Protein AF-A0A9E6EXG8-F1 (afdb_monomer)

pLDDT: mean 82.13, std 17.95, range [34.84, 98.62]

Secondary structure (DSSP, 8-state):
-HHHHHHHHHHHHHHHHHHHTSS-------------EEEESS-PPPPTT-SEEEE-SS------EE-HHHHHT-SSPPTT-EEEE-SSS-EEEEE-SBTTB--EEE--PPPPPPPPPPPPP-----------------S--SS---PPPPPTTEEEEE-TTS-EEEEE--SSEEE-TTS-EEEPTTSS-HHHH--S--TTEEEE-SSSSSPPEEEEPPTTEEEETTEEEE-PPP--TT-EEEE-SSSEEEEPPPPTT-EEEE-TT--EEEESPPPPEEEEEEEES--SS-EEEEEEEEE-TTS---EEEEEEESSSS--TTSEEEE--SSSEEEEEEE-SPPTT-EEEEEEEEE-SS-EEE---EEEEPPP-TTSEETTEEEEEE--TTSTT-BTTB--EEEEPSS-SEEEE-SBS--S--------STT-HHHHHHHHHTSTT---BHHHHHHT--GGG----BPPPHHHHHHHHHHSTTTSTT--EEEEEE-SSSEEEEE-TT--EEEEETTS-EEE--EEE-

Mean predicted aligned error: 19.77 Å

Sequence (525 aa):
MKNQKSLELNKVLRGITCALFSFNFILLTFNSFSQGVSINTTGSEADNSAVLDVSSTTQGLLVPRMSMSERNSIQLPENSLLIYQTDNNPGFYYNAGTSDSPNWVQAIGPVGPTGYTGPTGVAGTTGSTGSTGSAGSAGNTGATGSVSSLTNSHILVGNSSNVPTDVGMSGDVTISNTGVTTIGANKVTYNKMQAVGATGKLLGSSSTTTAVQELSVGSGLGLSGTTLSLSVPSQAAGDMMYFNGTNWVIVPVGLPGQFLQLNLSKIPSWSGGAYASLTTTSASSITSTTATSGGNITSDGGATVTARGICYATSSNPTISNSIVTSGSGTGVFTSSLTGLTSGTTYYIRAYATNSVGTAYGNEVSFSTPIVIGQSYQGGIAAYILQSGNPGYNANVQHGLIMATSDQSTGTAWSNVTSTLIGTTGTAIGTGLANTNAIIGQNGHTASAALLCKNYNGGGYNDWYLPSMSELNGIRDNTYPTLANISRWTSSEYDLNKAYYQGAMGYFDPYNKSYSFYVRCVRSF

Structure (mmCIF, N/CA/C/O backbone):
data_AF-A0A9E6EXG8-F1
#
_entry.id   AF-A0A9E6EXG8-F1
#
loop_
_atom_site.group_PDB
_atom_site.id
_atom_site.type_symbol
_atom_site.label_atom_id
_atom_site.label_alt_id
_atom_site.label_comp_id
_atom_site.label_asym_id
_atom_site.label_entity_id
_atom_site.label_seq_id
_atom_site.pdbx_PDB_ins_code
_atom_site.Cartn_x
_atom_site.Cartn_y
_atom_site.Cartn_z
_atom_site.occupancy
_atom_site.B_iso_or_equiv
_atom_site.auth_seq_id
_atom_site.auth_comp_id
_atom_site.auth_asym_id
_atom_site.auth_atom_id
_atom_site.pdbx_PDB_model_num
ATOM 1 N N . MET A 1 1 ? 8.234 -72.814 -30.198 1.00 55.12 1 MET A N 1
ATOM 2 C CA . MET A 1 1 ? 7.373 -72.457 -29.041 1.00 55.12 1 MET A CA 1
ATOM 3 C C . MET A 1 1 ? 7.863 -71.278 -28.185 1.00 55.12 1 MET A C 1
ATOM 5 O O . MET A 1 1 ? 7.013 -70.620 -27.602 1.00 55.12 1 MET A O 1
ATOM 9 N N . LYS A 1 2 ? 9.166 -70.937 -28.107 1.00 50.81 2 LYS A N 1
ATOM 10 C CA . LYS A 1 2 ? 9.637 -69.768 -27.319 1.00 50.81 2 LYS A CA 1
ATOM 11 C C . LYS A 1 2 ? 9.347 -68.387 -27.947 1.00 50.81 2 LYS A C 1
ATOM 13 O O . LYS A 1 2 ? 9.088 -67.448 -27.208 1.00 50.81 2 LYS A O 1
ATOM 18 N N . ASN A 1 3 ? 9.289 -68.274 -29.278 1.00 55.25 3 ASN A N 1
ATOM 19 C CA . ASN A 1 3 ? 9.099 -66.977 -29.959 1.00 55.25 3 ASN A CA 1
ATOM 20 C C . ASN A 1 3 ? 7.641 -66.508 -30.095 1.00 55.25 3 ASN A C 1
ATOM 22 O O . ASN A 1 3 ? 7.406 -65.340 -30.372 1.00 55.25 3 ASN A O 1
ATOM 26 N N . GLN A 1 4 ? 6.654 -67.380 -29.871 1.00 53.22 4 GLN A N 1
ATOM 27 C CA . GLN A 1 4 ? 5.239 -66.986 -29.926 1.00 53.22 4 GLN A CA 1
ATOM 28 C C . GLN A 1 4 ? 4.760 -66.371 -28.599 1.00 53.22 4 GLN A C 1
ATOM 30 O O . GLN A 1 4 ? 3.933 -65.466 -28.601 1.00 53.22 4 GLN A O 1
ATOM 35 N N . LYS A 1 5 ? 5.345 -66.793 -27.466 1.00 55.09 5 LYS A N 1
ATOM 36 C CA . LYS A 1 5 ? 5.039 -66.231 -26.139 1.00 55.09 5 LYS A CA 1
ATOM 37 C C . LYS A 1 5 ? 5.577 -64.809 -25.943 1.00 55.09 5 LYS A C 1
ATOM 39 O O . LYS A 1 5 ? 4.919 -64.028 -25.267 1.00 55.09 5 LYS A O 1
ATOM 44 N N . SER A 1 6 ? 6.724 -64.445 -26.530 1.00 56.22 6 SER A N 1
ATOM 45 C CA . SER A 1 6 ? 7.250 -63.073 -26.398 1.00 56.22 6 SER A CA 1
ATOM 46 C C . SER A 1 6 ? 6.477 -62.062 -27.251 1.00 56.22 6 SER A C 1
ATOM 48 O O . SER A 1 6 ? 6.327 -60.909 -26.852 1.00 56.22 6 SER A O 1
ATOM 50 N N . LEU A 1 7 ? 5.930 -62.499 -28.391 1.00 56.16 7 LEU A N 1
ATOM 51 C CA . LEU A 1 7 ? 5.115 -61.650 -29.257 1.00 56.16 7 LEU A CA 1
ATOM 52 C C . LEU A 1 7 ? 3.759 -61.319 -28.611 1.00 56.16 7 LEU A C 1
ATOM 54 O O . LEU A 1 7 ? 3.317 -60.176 -28.676 1.00 56.16 7 LEU A O 1
ATOM 58 N N . GLU A 1 8 ? 3.136 -62.289 -27.937 1.00 61.31 8 GLU A N 1
ATOM 59 C CA . GLU A 1 8 ? 1.897 -62.079 -27.176 1.00 61.31 8 GLU A CA 1
ATOM 60 C C . GLU A 1 8 ? 2.132 -61.248 -25.904 1.00 61.31 8 GLU A C 1
ATOM 62 O O . GLU A 1 8 ? 1.350 -60.348 -25.607 1.00 61.31 8 GLU A O 1
ATOM 67 N N . LEU A 1 9 ? 3.263 -61.438 -25.210 1.00 59.59 9 LEU A N 1
ATOM 68 C CA . LEU A 1 9 ? 3.617 -60.622 -24.044 1.00 59.59 9 LEU A CA 1
ATOM 69 C C . LEU A 1 9 ? 3.821 -59.143 -24.415 1.00 59.59 9 LEU A C 1
ATOM 71 O O . LEU A 1 9 ? 3.358 -58.269 -23.692 1.00 59.59 9 LEU A O 1
ATOM 75 N N . ASN A 1 10 ? 4.434 -58.850 -25.568 1.00 58.06 10 ASN A N 1
ATOM 76 C CA . ASN A 1 10 ? 4.625 -57.476 -26.048 1.00 58.06 10 ASN A CA 1
ATOM 77 C C . ASN A 1 10 ? 3.327 -56.806 -26.527 1.00 58.06 10 ASN A C 1
ATOM 79 O O . ASN A 1 10 ? 3.201 -55.586 -26.419 1.00 58.06 10 ASN A O 1
ATOM 83 N N . LYS A 1 11 ? 2.346 -57.573 -27.023 1.00 59.56 11 LYS A N 1
ATOM 84 C CA . LYS A 1 11 ? 1.006 -57.050 -27.342 1.00 59.56 11 LYS A CA 1
ATOM 85 C C . LYS A 1 11 ? 0.221 -56.712 -26.076 1.00 59.56 11 LYS A C 1
ATOM 87 O O . LYS A 1 11 ? -0.392 -55.650 -26.018 1.00 59.56 11 LYS A O 1
ATOM 92 N N . VAL A 1 12 ? 0.304 -57.559 -25.048 1.00 61.34 12 VAL A N 1
ATOM 93 C CA . VAL A 1 12 ? -0.300 -57.299 -23.731 1.00 61.34 12 VAL A CA 1
ATOM 94 C C . VAL A 1 12 ? 0.384 -56.109 -23.045 1.00 61.34 12 VAL A C 1
ATOM 96 O O . VAL A 1 12 ? -0.304 -55.229 -22.535 1.00 61.34 12 VAL A O 1
ATOM 99 N N . LEU A 1 13 ? 1.717 -55.997 -23.122 1.00 53.69 13 LEU A N 1
ATOM 100 C CA . LEU A 1 13 ? 2.454 -54.855 -22.564 1.00 53.69 13 LEU A CA 1
ATOM 101 C C . LEU A 1 13 ? 2.123 -53.536 -23.276 1.00 53.69 13 LEU A C 1
ATOM 103 O O . LEU A 1 13 ? 1.978 -52.520 -22.599 1.00 53.69 13 LEU A O 1
ATOM 107 N N . ARG A 1 14 ? 1.953 -53.546 -24.610 1.00 56.22 14 ARG A N 1
ATOM 108 C CA . ARG A 1 14 ? 1.501 -52.377 -25.394 1.00 56.22 14 ARG A CA 1
ATOM 109 C C . ARG A 1 14 ? 0.044 -52.003 -25.109 1.00 56.22 14 ARG A C 1
ATOM 111 O O . ARG A 1 14 ? -0.265 -50.819 -25.048 1.00 56.22 14 ARG A O 1
ATOM 118 N N . GLY A 1 15 ? -0.833 -52.980 -24.878 1.00 53.94 15 GLY A N 1
ATOM 119 C CA . GLY A 1 15 ? -2.215 -52.734 -24.453 1.00 53.94 15 GLY A CA 1
ATOM 120 C C . GLY A 1 15 ? -2.302 -52.102 -23.061 1.00 53.94 15 GLY A C 1
ATOM 121 O O . GLY A 1 15 ? -3.082 -51.178 -22.851 1.00 53.94 15 GLY A O 1
ATOM 122 N N . ILE A 1 16 ? -1.439 -52.527 -22.134 1.00 53.62 16 ILE A N 1
ATOM 123 C CA . ILE A 1 16 ? -1.379 -51.999 -20.764 1.00 53.62 16 ILE A CA 1
ATOM 124 C C . ILE A 1 16 ? -0.725 -50.607 -20.725 1.00 53.62 16 ILE A C 1
ATOM 126 O O . ILE A 1 16 ? -1.223 -49.734 -20.022 1.00 53.62 16 ILE A O 1
ATOM 130 N N . THR A 1 17 ? 0.307 -50.336 -21.536 1.00 47.34 17 THR A N 1
ATOM 131 C CA . THR A 1 17 ? 0.885 -48.975 -21.642 1.00 47.34 17 THR A CA 1
ATOM 132 C C . THR A 1 17 ? -0.048 -47.982 -22.338 1.00 47.34 17 THR A C 1
ATOM 134 O O . THR A 1 17 ? -0.054 -46.813 -21.967 1.00 47.34 17 THR A O 1
ATOM 137 N N . CYS A 1 18 ? -0.893 -48.428 -23.274 1.00 42.44 18 CYS A N 1
ATOM 138 C CA . CYS A 1 18 ? -1.897 -47.565 -23.901 1.00 42.44 18 CYS A CA 1
ATOM 139 C C . CYS A 1 18 ? -3.127 -47.339 -22.995 1.00 42.44 18 CYS A C 1
ATOM 141 O O . CYS A 1 18 ? -3.692 -46.249 -22.994 1.00 42.44 18 CYS A O 1
ATOM 143 N N . ALA A 1 19 ? -3.508 -48.316 -22.163 1.00 44.66 19 ALA A N 1
ATOM 144 C CA . ALA A 1 19 ? -4.601 -48.177 -21.194 1.00 44.66 19 ALA A CA 1
ATOM 145 C C . ALA A 1 19 ? -4.214 -47.354 -19.945 1.00 44.66 19 ALA A C 1
ATOM 147 O O . ALA A 1 19 ? -5.053 -46.634 -19.410 1.00 44.66 19 ALA A O 1
ATOM 148 N N . LEU A 1 20 ? -2.943 -47.378 -19.520 1.00 41.91 20 LEU A N 1
ATOM 149 C CA . LEU A 1 20 ? -2.439 -46.566 -18.397 1.00 41.91 20 LEU A CA 1
ATOM 150 C C . LEU A 1 20 ? -2.179 -45.094 -18.758 1.00 41.91 20 LEU A C 1
ATOM 152 O O . LEU A 1 20 ? -2.158 -44.255 -17.863 1.00 41.91 20 LEU A O 1
ATOM 156 N N . PHE A 1 21 ? -2.049 -44.756 -20.046 1.00 42.19 21 PHE A N 1
ATOM 157 C CA . PHE A 1 21 ? -1.948 -43.363 -20.514 1.00 42.19 21 PHE A CA 1
ATOM 158 C C . PHE A 1 21 ? -3.313 -42.726 -20.844 1.00 42.19 21 PHE A C 1
ATOM 160 O O . PHE A 1 21 ? -3.389 -41.531 -21.110 1.00 42.19 21 PHE A O 1
ATOM 167 N N . SER A 1 22 ? -4.399 -43.509 -20.792 1.00 44.62 22 SER A N 1
ATOM 168 C CA . SER A 1 22 ? -5.758 -43.081 -21.170 1.00 44.62 22 SER A CA 1
ATOM 169 C C . SER A 1 22 ? -6.696 -42.839 -19.977 1.00 44.62 22 SER A C 1
ATOM 171 O O . SER A 1 22 ? -7.876 -42.570 -20.176 1.00 44.62 22 SER A O 1
ATOM 173 N N . PHE A 1 23 ? -6.204 -42.940 -18.736 1.00 43.69 23 PHE A N 1
ATOM 174 C CA . PHE A 1 23 ? -7.030 -42.842 -17.521 1.00 43.69 23 PHE A CA 1
ATOM 175 C C . PHE A 1 23 ? -6.403 -41.944 -16.441 1.00 43.69 23 PHE A C 1
ATOM 177 O O . PHE A 1 23 ? -6.403 -42.265 -15.257 1.00 43.69 23 PHE A O 1
ATOM 184 N N . ASN A 1 24 ? -5.819 -40.819 -16.859 1.00 40.53 24 ASN A N 1
ATOM 185 C CA . ASN A 1 24 ? -5.439 -39.706 -15.978 1.00 40.53 24 ASN A CA 1
ATOM 186 C C . ASN A 1 24 ? -5.581 -38.356 -16.702 1.00 40.53 24 ASN A C 1
ATOM 188 O O . ASN A 1 24 ? -4.755 -37.460 -16.578 1.00 40.53 24 ASN A O 1
ATOM 192 N N . PHE A 1 25 ? -6.666 -38.195 -17.463 1.00 42.41 25 PHE A N 1
ATOM 193 C CA . PHE A 1 25 ? -7.220 -36.865 -17.685 1.00 42.41 25 PHE A CA 1
ATOM 194 C C . PHE A 1 25 ? -8.226 -36.640 -16.557 1.00 42.41 25 PHE A C 1
ATOM 196 O O . PHE A 1 25 ? -9.427 -36.853 -16.713 1.00 42.41 25 PHE A O 1
ATOM 203 N N . ILE A 1 26 ? -7.713 -36.293 -15.370 1.00 43.19 26 ILE A N 1
ATOM 204 C CA . ILE A 1 26 ? -8.531 -35.578 -14.395 1.00 43.19 26 ILE A CA 1
ATOM 205 C C . ILE A 1 26 ? -8.910 -34.291 -15.114 1.00 43.19 26 ILE A C 1
ATOM 207 O O . ILE A 1 26 ? -8.110 -33.367 -15.256 1.00 43.19 26 ILE A O 1
ATOM 211 N N . LEU A 1 27 ? -10.134 -34.285 -15.634 1.00 41.50 27 LEU A N 1
ATOM 212 C CA . LEU A 1 27 ? -10.870 -33.081 -15.941 1.00 41.50 27 LEU A CA 1
ATOM 213 C C . LEU A 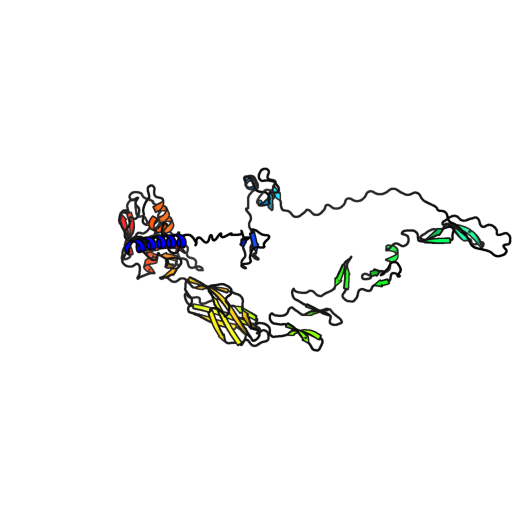1 27 ? -11.008 -32.357 -14.594 1.00 41.50 27 LEU A C 1
ATOM 215 O O . LEU A 1 27 ? -11.989 -32.524 -13.874 1.00 41.50 27 LEU A O 1
ATOM 219 N N . LEU A 1 28 ? -9.985 -31.590 -14.211 1.00 39.16 28 LEU A N 1
ATOM 220 C CA . LEU A 1 28 ? -10.157 -30.461 -13.314 1.00 39.16 28 LEU A CA 1
ATOM 221 C C . LEU A 1 28 ? -11.015 -29.481 -14.106 1.00 39.16 28 LEU A C 1
ATOM 223 O O . LEU A 1 28 ? -10.531 -28.540 -14.730 1.00 39.16 28 LEU A O 1
ATOM 227 N N . THR A 1 29 ? -12.319 -29.744 -14.121 1.00 39.78 29 THR A N 1
ATOM 228 C CA . THR A 1 29 ? -13.289 -28.677 -14.247 1.00 39.78 29 THR A CA 1
ATOM 229 C C . THR A 1 29 ? -13.027 -27.792 -13.042 1.00 39.78 29 THR A C 1
ATOM 231 O O . THR A 1 29 ? -13.539 -28.040 -11.949 1.00 39.78 29 THR A O 1
ATOM 234 N N . PHE A 1 30 ? -12.189 -26.774 -13.222 1.00 37.28 30 PHE A N 1
ATOM 235 C CA . PHE A 1 30 ? -12.363 -25.551 -12.470 1.00 37.28 30 PHE A CA 1
ATOM 236 C C . PHE A 1 30 ? -13.757 -25.060 -12.855 1.00 37.28 30 PHE A C 1
ATOM 238 O O . PHE A 1 30 ? -13.937 -24.313 -13.811 1.00 37.28 30 PHE A O 1
ATOM 245 N N . ASN A 1 31 ? -14.772 -25.548 -12.141 1.00 39.75 31 ASN A N 1
ATOM 246 C CA . ASN A 1 31 ? -15.970 -24.764 -11.947 1.00 39.75 31 ASN A CA 1
ATOM 247 C C . ASN A 1 31 ? -15.497 -23.581 -11.111 1.00 39.75 31 ASN A C 1
ATOM 249 O O . ASN A 1 31 ? -15.531 -23.610 -9.883 1.00 39.75 31 ASN A O 1
ATOM 253 N N . SER A 1 32 ? -14.949 -22.575 -11.787 1.00 38.78 32 SER A N 1
ATOM 254 C CA . SER A 1 32 ? -14.842 -21.243 -11.233 1.00 38.78 32 SER A CA 1
ATOM 255 C C . SER A 1 32 ? -16.283 -20.789 -11.059 1.00 38.78 32 SER A C 1
ATOM 257 O O . SER A 1 32 ? -16.889 -20.245 -11.979 1.00 38.78 32 SER A O 1
ATOM 259 N N . PHE A 1 33 ? -16.881 -21.088 -9.906 1.00 48.31 33 PHE A N 1
ATOM 260 C CA . PHE A 1 33 ? -18.028 -20.313 -9.473 1.00 48.31 33 PHE A CA 1
ATOM 261 C C . PHE A 1 33 ? -17.538 -18.868 -9.451 1.00 48.31 33 PHE A C 1
ATOM 263 O O . PHE A 1 33 ? -16.512 -18.578 -8.831 1.00 48.31 33 PHE A O 1
ATOM 270 N N . SER A 1 34 ? -18.207 -18.007 -10.215 1.00 47.69 34 SER A N 1
ATOM 271 C CA . SER A 1 34 ? -18.039 -16.561 -10.142 1.00 47.69 34 SER A CA 1
ATOM 272 C C . SER A 1 34 ? -18.250 -16.147 -8.686 1.00 47.69 34 SER A C 1
ATOM 274 O O . SER A 1 34 ? -19.383 -15.993 -8.245 1.00 47.69 34 SER A O 1
ATOM 276 N N . GLN A 1 35 ? -17.163 -16.051 -7.927 1.00 58.81 35 GLN A N 1
ATOM 277 C CA . GLN A 1 35 ? -17.143 -15.482 -6.589 1.00 58.81 35 GLN A CA 1
ATOM 278 C C . GLN A 1 35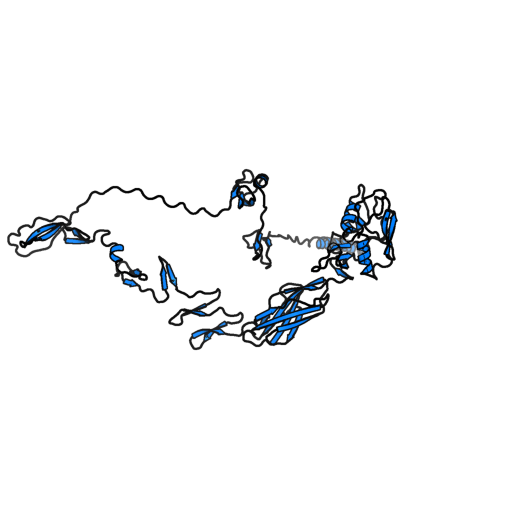 ? -17.176 -13.964 -6.769 1.00 58.81 35 GLN A C 1
ATOM 280 O O . GLN A 1 35 ? -16.538 -13.447 -7.690 1.00 58.81 35 GLN A O 1
ATOM 285 N N . GLY A 1 36 ? -17.967 -13.265 -5.954 1.00 72.31 36 GLY A N 1
ATOM 286 C CA . GLY A 1 36 ? -18.014 -11.807 -5.981 1.00 72.31 36 GLY A CA 1
ATOM 287 C C . GLY A 1 36 ? -16.606 -11.218 -5.883 1.00 72.31 36 GLY A C 1
ATOM 288 O O . GLY A 1 36 ? -15.733 -11.750 -5.196 1.00 72.31 36 GLY A O 1
ATOM 289 N N . VAL A 1 37 ? -16.361 -10.138 -6.617 1.00 80.69 37 VAL A N 1
ATOM 290 C CA . VAL A 1 37 ? -15.088 -9.422 -6.582 1.00 80.69 37 VAL A CA 1
ATOM 291 C C . VAL A 1 37 ? -15.118 -8.484 -5.386 1.00 80.69 37 VAL A C 1
ATOM 293 O O . VAL A 1 37 ? -15.910 -7.546 -5.373 1.00 80.69 37 VAL A O 1
ATOM 296 N N . SER A 1 38 ? -14.252 -8.700 -4.398 1.00 86.88 38 SER A N 1
ATOM 297 C CA . SER A 1 38 ? -14.055 -7.729 -3.324 1.00 86.88 38 SER A CA 1
ATOM 298 C C . SER A 1 38 ? -12.850 -6.826 -3.601 1.00 86.88 38 SER A C 1
ATOM 300 O O . SER A 1 38 ? -11.778 -7.279 -4.001 1.00 86.88 38 SER A O 1
ATOM 302 N N . ILE A 1 39 ? -13.025 -5.520 -3.397 1.00 88.19 39 ILE A N 1
ATOM 303 C CA . ILE A 1 39 ? -11.966 -4.508 -3.452 1.00 88.19 39 ILE A CA 1
ATOM 304 C C . ILE A 1 39 ? -11.901 -3.849 -2.078 1.00 88.19 39 ILE A C 1
ATOM 306 O O . ILE A 1 39 ? -12.664 -2.936 -1.760 1.00 88.19 39 ILE A O 1
ATOM 310 N N . ASN A 1 40 ? -10.997 -4.342 -1.238 1.00 84.56 40 ASN A N 1
ATOM 311 C CA . ASN A 1 40 ? -10.776 -3.830 0.107 1.00 84.56 40 ASN A CA 1
ATOM 312 C C . ASN A 1 40 ? -9.313 -4.035 0.524 1.00 84.56 40 ASN A C 1
ATOM 314 O O . ASN A 1 40 ? -8.560 -4.772 -0.110 1.00 84.56 40 ASN A O 1
ATOM 318 N N . THR A 1 41 ? -8.901 -3.363 1.596 1.00 77.56 41 THR A N 1
ATOM 319 C CA . THR A 1 41 ? -7.550 -3.498 2.167 1.00 77.56 41 THR A CA 1
ATOM 320 C C . THR A 1 41 ? -7.459 -4.584 3.242 1.00 77.56 41 THR A C 1
ATOM 322 O O . THR A 1 41 ? -6.378 -4.823 3.775 1.00 77.56 41 THR A O 1
ATOM 325 N N . THR A 1 42 ? -8.577 -5.236 3.576 1.00 77.44 42 THR A N 1
ATOM 326 C CA . THR A 1 42 ? -8.697 -6.206 4.676 1.00 77.44 42 THR A CA 1
ATOM 327 C C . THR A 1 42 ? -8.611 -7.663 4.218 1.00 77.44 42 THR A C 1
ATOM 329 O O . THR A 1 42 ? -8.493 -8.549 5.060 1.00 77.44 42 THR A O 1
ATOM 332 N N . GLY A 1 43 ? -8.669 -7.923 2.908 1.00 78.44 43 GLY A N 1
ATOM 333 C CA . GLY A 1 43 ? -8.710 -9.268 2.329 1.00 78.44 43 GLY A CA 1
ATOM 334 C C . GLY A 1 43 ? -10.033 -10.003 2.560 1.00 78.44 43 GLY A C 1
ATOM 335 O O . GLY A 1 43 ? -10.081 -11.222 2.432 1.00 78.44 43 GLY A O 1
ATOM 336 N N . SER A 1 44 ? -11.094 -9.287 2.939 1.00 80.94 44 SER A N 1
ATOM 337 C CA . SER A 1 44 ? -12.408 -9.880 3.199 1.00 80.94 44 SER A CA 1
ATOM 338 C C . SER A 1 44 ? -13.048 -10.345 1.890 1.00 80.94 44 SER A C 1
ATOM 340 O O . SER A 1 44 ? -12.971 -9.632 0.884 1.00 80.94 44 SER A O 1
ATOM 342 N N . GLU A 1 45 ? -13.672 -11.524 1.901 1.00 83.94 45 GLU A N 1
ATOM 343 C CA . GLU A 1 45 ? -14.464 -12.019 0.769 1.00 83.94 45 GLU A CA 1
ATOM 344 C C . GLU A 1 45 ? -15.648 -11.082 0.495 1.00 83.94 45 GLU A C 1
ATOM 346 O O . GLU A 1 45 ? -16.128 -10.402 1.406 1.00 83.94 45 GLU A O 1
ATOM 351 N N . ALA A 1 46 ? -16.085 -11.020 -0.764 1.00 85.19 46 ALA A N 1
ATOM 352 C CA . ALA A 1 46 ? -17.276 -10.260 -1.128 1.00 85.19 46 ALA A CA 1
ATOM 353 C C . ALA A 1 46 ? -18.506 -10.878 -0.457 1.00 85.19 46 ALA A C 1
ATOM 355 O O . ALA A 1 46 ? -18.617 -12.105 -0.380 1.00 85.19 46 ALA A O 1
ATOM 356 N N . ASP A 1 47 ? -19.438 -10.042 -0.001 1.00 86.00 47 ASP A N 1
ATOM 357 C CA . ASP A 1 47 ? -20.721 -10.538 0.488 1.00 86.00 47 ASP A CA 1
ATOM 358 C C . ASP A 1 47 ? -21.415 -11.411 -0.576 1.00 86.00 47 ASP A C 1
ATOM 360 O O . ASP A 1 47 ? -21.395 -11.104 -1.769 1.00 86.00 47 ASP A O 1
ATOM 364 N N . ASN A 1 48 ? -22.073 -12.492 -0.149 1.00 83.62 48 ASN A N 1
ATOM 365 C CA . ASN A 1 48 ? -22.745 -13.434 -1.053 1.00 83.62 48 ASN A CA 1
ATOM 366 C C . ASN A 1 48 ? -23.843 -12.786 -1.918 1.00 83.62 48 ASN A C 1
ATOM 368 O O . ASN A 1 48 ? -24.260 -13.367 -2.921 1.00 83.62 48 ASN A O 1
ATOM 372 N N . SER A 1 49 ? -24.341 -11.610 -1.528 1.00 81.62 49 SER A N 1
ATOM 373 C CA . SER A 1 49 ? -25.313 -10.825 -2.292 1.00 81.62 49 SER A CA 1
ATOM 374 C C . SER A 1 49 ? -24.684 -9.867 -3.314 1.00 81.62 49 SER A C 1
ATOM 376 O O . SER A 1 49 ? -25.416 -9.274 -4.109 1.00 81.62 49 SER A O 1
ATOM 378 N N . ALA A 1 50 ? -23.354 -9.724 -3.340 1.00 78.56 50 ALA A N 1
ATOM 379 C CA . ALA A 1 50 ? -22.644 -8.752 -4.162 1.00 78.56 50 ALA A CA 1
ATOM 380 C C . ALA A 1 50 ? -21.718 -9.416 -5.194 1.00 78.56 50 ALA A C 1
ATOM 382 O O . ALA A 1 50 ? -20.816 -10.183 -4.872 1.00 78.56 50 ALA A O 1
ATOM 383 N N . VAL A 1 51 ? -21.889 -9.051 -6.469 1.00 84.25 51 VAL A N 1
ATOM 384 C CA . VAL A 1 51 ? -20.923 -9.403 -7.529 1.00 84.25 51 VAL A CA 1
ATOM 385 C C . VAL A 1 51 ? -19.679 -8.506 -7.461 1.00 84.25 51 VAL A C 1
ATOM 387 O O . VAL A 1 51 ? -18.596 -8.931 -7.855 1.00 84.25 51 VAL A O 1
ATOM 390 N N . LEU A 1 52 ? -19.820 -7.285 -6.936 1.00 85.62 52 LEU A N 1
ATOM 391 C CA . LEU A 1 52 ? -18.733 -6.351 -6.652 1.00 85.62 52 LEU A CA 1
ATOM 392 C C . LEU A 1 52 ? -18.964 -5.728 -5.270 1.00 85.62 52 LEU A C 1
ATOM 394 O O . LEU A 1 52 ? -19.959 -5.032 -5.076 1.00 85.62 52 LEU A O 1
ATOM 398 N N . ASP A 1 53 ? -18.044 -5.961 -4.340 1.00 88.69 53 ASP A N 1
ATOM 399 C CA . ASP A 1 53 ? -18.062 -5.428 -2.976 1.00 88.69 53 ASP A CA 1
ATOM 400 C C . ASP A 1 53 ? -16.844 -4.518 -2.772 1.00 88.69 53 ASP A C 1
ATOM 402 O O . ASP A 1 53 ? -15.702 -4.944 -2.941 1.00 88.69 53 ASP A O 1
ATOM 406 N N . VAL A 1 54 ? -17.062 -3.241 -2.456 1.00 89.81 54 VAL A N 1
ATOM 407 C CA . VAL A 1 54 ? -15.984 -2.256 -2.290 1.00 89.81 54 VAL A CA 1
ATOM 408 C C . VAL A 1 54 ? -16.043 -1.685 -0.880 1.00 89.81 54 VAL A C 1
ATOM 410 O O . VAL A 1 54 ? -16.997 -0.992 -0.531 1.00 89.81 54 VAL A O 1
ATOM 413 N N . SER A 1 55 ? -14.991 -1.916 -0.090 1.00 86.06 55 SER A N 1
ATOM 414 C CA . SER A 1 55 ? -14.880 -1.404 1.278 1.00 86.06 55 SER A CA 1
ATOM 415 C C . SER A 1 55 ? -13.623 -0.558 1.436 1.00 86.06 55 SER A C 1
ATOM 417 O O . SER A 1 55 ? -12.497 -1.021 1.244 1.00 86.06 55 SER A O 1
ATOM 419 N N . SER A 1 56 ? -13.818 0.713 1.781 1.00 84.06 56 SER A N 1
ATOM 420 C CA . SER A 1 56 ? -12.745 1.655 2.079 1.00 84.06 56 SER A CA 1
ATOM 421 C C . SER A 1 56 ? -13.225 2.694 3.086 1.00 84.06 56 SER A C 1
ATOM 423 O O . SER A 1 56 ? -14.360 3.160 3.029 1.00 84.06 56 SER A O 1
ATOM 425 N N . THR A 1 57 ? -12.349 3.068 4.017 1.00 83.31 57 THR A N 1
ATOM 426 C CA . THR A 1 57 ? -12.597 4.132 5.003 1.00 83.31 57 THR A CA 1
ATOM 427 C C . THR A 1 57 ? -12.019 5.479 4.571 1.00 83.31 57 THR A C 1
ATOM 429 O O . THR A 1 57 ? -12.256 6.490 5.228 1.00 83.31 57 THR A O 1
ATOM 432 N N . THR A 1 58 ? -11.251 5.504 3.478 1.00 82.19 58 THR A N 1
ATOM 433 C CA . THR A 1 58 ? -10.488 6.677 3.021 1.00 82.19 58 THR A CA 1
ATOM 434 C C . THR A 1 58 ? -10.721 7.027 1.551 1.00 82.19 58 THR A C 1
ATOM 436 O O . THR A 1 58 ? -10.344 8.116 1.122 1.00 82.19 58 THR A O 1
ATOM 439 N N . GLN A 1 59 ? -11.334 6.135 0.767 1.00 83.31 59 GLN A N 1
ATOM 440 C CA . GLN A 1 59 ? -11.582 6.296 -0.668 1.00 83.31 59 GLN A CA 1
ATOM 441 C C . GLN A 1 59 ? -13.024 5.888 -1.016 1.00 83.31 59 GLN A C 1
ATOM 443 O O . GLN A 1 59 ? -13.667 5.162 -0.266 1.00 83.31 59 GLN A O 1
ATOM 448 N N . GLY A 1 60 ? -13.539 6.364 -2.153 1.00 82.31 60 GLY A N 1
ATOM 449 C CA . GLY A 1 60 ? -14.876 6.028 -2.660 1.00 82.31 60 GLY A CA 1
ATOM 450 C C . GLY A 1 60 ? -14.836 5.474 -4.086 1.00 82.31 60 GLY A C 1
ATOM 451 O O . GLY A 1 60 ? -13.770 5.377 -4.693 1.00 82.31 60 GLY A O 1
ATOM 452 N N . LEU A 1 61 ? -16.004 5.138 -4.636 1.00 88.06 61 LEU A N 1
ATOM 453 C CA . LEU A 1 61 ? -16.143 4.639 -6.006 1.00 88.06 61 LEU A CA 1
ATOM 454 C C . LEU A 1 61 ? -16.471 5.782 -6.979 1.00 88.06 61 LEU A C 1
ATOM 456 O O . LEU A 1 61 ? -17.492 6.455 -6.833 1.00 88.06 61 LEU A O 1
ATOM 460 N N . LEU A 1 62 ? -15.634 5.976 -8.002 1.00 87.00 62 LEU A N 1
ATOM 461 C CA . LEU A 1 62 ? -15.967 6.826 -9.147 1.00 87.00 62 LEU A CA 1
ATOM 462 C C . LEU A 1 62 ? -16.668 5.994 -10.225 1.00 87.00 62 LEU A C 1
ATOM 464 O O . LEU A 1 62 ? -16.057 5.126 -10.841 1.00 87.00 62 LEU A O 1
ATOM 468 N N . VAL A 1 63 ? -17.939 6.299 -10.478 1.00 91.00 63 VAL A N 1
ATOM 469 C CA . VAL A 1 63 ? -18.675 5.807 -11.654 1.00 91.00 63 VAL A CA 1
ATOM 470 C C . VAL A 1 63 ? -18.340 6.660 -12.889 1.00 91.00 63 VAL A C 1
ATOM 472 O O . VAL A 1 63 ? -17.881 7.796 -12.721 1.00 91.00 63 VAL A O 1
ATOM 475 N N . PRO A 1 64 ? -18.568 6.170 -14.125 1.00 95.31 64 PRO A N 1
ATOM 476 C CA . PRO A 1 64 ? -18.355 6.956 -15.339 1.00 95.31 64 PRO A CA 1
ATOM 477 C C . PRO A 1 64 ? -19.029 8.333 -15.266 1.00 95.31 64 PRO A C 1
ATOM 479 O O . PRO A 1 64 ? -20.228 8.445 -14.993 1.00 95.31 64 PRO A O 1
ATOM 482 N N . ARG A 1 65 ? -18.234 9.385 -15.492 1.00 95.19 65 ARG A N 1
ATOM 483 C CA . ARG A 1 65 ? -18.668 10.787 -15.462 1.00 95.19 65 ARG A CA 1
ATOM 484 C C . ARG A 1 65 ? -18.762 11.307 -16.886 1.00 95.19 65 ARG A C 1
ATOM 486 O O . ARG A 1 65 ? -17.783 11.213 -17.617 1.00 95.19 65 ARG A O 1
ATOM 493 N N . MET A 1 66 ? -19.910 11.852 -17.263 1.00 96.69 66 MET A N 1
ATOM 494 C CA . MET A 1 66 ? -20.164 12.289 -18.639 1.00 96.69 66 MET A CA 1
ATOM 495 C C . MET A 1 66 ? -21.228 13.385 -18.700 1.00 96.69 66 MET A C 1
ATOM 497 O O . MET A 1 66 ? -22.022 13.536 -17.770 1.00 96.69 66 MET A O 1
ATOM 501 N N . SER A 1 67 ? -21.253 14.139 -19.793 1.00 96.56 67 SER A N 1
ATOM 502 C CA . SER A 1 67 ? -22.312 15.104 -20.100 1.00 96.56 67 SER A CA 1
ATOM 503 C C . SER A 1 67 ? -23.626 14.416 -20.491 1.00 96.56 67 SER A C 1
ATOM 505 O O . SER A 1 67 ? -23.666 13.226 -20.810 1.00 96.56 67 SER A O 1
ATOM 507 N N . MET A 1 68 ? -24.731 15.160 -20.506 1.00 94.88 68 MET A N 1
ATOM 508 C CA . MET A 1 68 ? -26.043 14.673 -20.930 1.00 94.88 68 MET A CA 1
ATOM 509 C C . MET A 1 68 ? -26.029 14.190 -22.387 1.00 94.88 68 MET A C 1
ATOM 511 O O . MET A 1 68 ? -26.689 13.203 -22.714 1.00 94.88 68 MET A O 1
ATOM 515 N N . SER A 1 69 ? -25.290 14.871 -23.268 1.00 95.12 69 SER A N 1
ATOM 516 C CA . SER A 1 69 ? -25.155 14.473 -24.673 1.00 95.12 69 SER A CA 1
ATOM 517 C C . SER A 1 69 ? -24.387 13.158 -24.811 1.00 95.12 69 SER A C 1
ATOM 519 O O . SER A 1 69 ? -24.838 12.272 -25.532 1.00 95.12 69 SER A O 1
ATOM 521 N N . GLU A 1 70 ? -23.293 12.989 -24.065 1.00 96.06 70 GLU A N 1
ATOM 522 C CA . GLU A 1 70 ? -22.529 11.737 -24.010 1.00 96.06 70 GLU A CA 1
ATOM 523 C C . GLU A 1 70 ? -23.364 10.595 -23.405 1.00 96.06 70 GLU A C 1
ATOM 525 O O . GLU A 1 70 ? -23.416 9.509 -23.979 1.00 96.06 70 GLU A O 1
ATOM 530 N N . ARG A 1 71 ? -24.122 10.849 -22.329 1.00 95.44 71 ARG A N 1
ATOM 531 C CA . ARG A 1 71 ? -25.070 9.885 -21.739 1.00 95.44 71 ARG A CA 1
ATOM 532 C C . ARG A 1 71 ? -26.123 9.422 -22.744 1.00 95.44 71 ARG A C 1
ATOM 534 O O . ARG A 1 71 ? -26.413 8.234 -22.837 1.00 95.44 71 ARG A O 1
ATOM 541 N N . ASN A 1 72 ? -26.701 10.355 -23.499 1.00 92.44 72 ASN A N 1
ATOM 542 C CA . ASN A 1 72 ? -27.688 10.049 -24.538 1.00 92.44 72 ASN A CA 1
ATOM 543 C C . ASN A 1 72 ? -27.075 9.331 -25.753 1.00 92.44 72 ASN A C 1
ATOM 545 O O . ASN A 1 72 ? -27.818 8.762 -26.547 1.00 92.44 72 ASN A O 1
ATOM 549 N N . SER A 1 73 ? -25.747 9.357 -25.908 1.00 94.31 73 SER A N 1
ATOM 550 C CA . SER A 1 73 ? -25.035 8.655 -26.982 1.00 94.31 73 SER A CA 1
ATOM 551 C C . SER A 1 73 ? -24.678 7.203 -26.648 1.00 94.31 73 SER A C 1
ATOM 553 O O . SER A 1 73 ? -24.229 6.474 -27.533 1.00 94.31 73 SER A O 1
ATOM 555 N N . ILE A 1 74 ? -24.891 6.763 -25.399 1.00 91.94 74 ILE A N 1
ATOM 556 C CA . ILE A 1 74 ? -24.705 5.362 -25.012 1.00 91.94 74 ILE A CA 1
ATOM 557 C C . ILE A 1 74 ? -25.677 4.509 -25.831 1.00 91.94 74 ILE A C 1
ATOM 559 O O . ILE A 1 74 ? -26.894 4.651 -25.714 1.00 91.94 74 ILE A O 1
ATOM 563 N N . GLN A 1 75 ? -25.139 3.623 -26.667 1.00 93.19 75 GLN A N 1
ATOM 564 C CA . GLN A 1 75 ? -25.938 2.687 -27.448 1.00 93.19 75 GLN A CA 1
ATOM 565 C C . GLN A 1 75 ? -26.412 1.543 -26.552 1.00 93.19 75 GLN A C 1
ATOM 567 O O . GLN A 1 75 ? -25.596 0.933 -25.867 1.00 93.19 75 GLN A O 1
ATOM 572 N N . LEU A 1 76 ? -27.717 1.255 -26.585 1.00 91.00 76 LEU A N 1
ATOM 573 C CA . LEU A 1 76 ? -28.349 0.151 -25.852 1.00 91.00 76 LEU A CA 1
ATOM 574 C C . LEU A 1 76 ? -27.974 0.113 -24.352 1.00 91.00 76 LEU A C 1
ATOM 576 O O . LEU A 1 76 ? -27.438 -0.889 -23.881 1.00 91.00 76 LEU A O 1
ATOM 580 N N . PRO A 1 77 ? -28.201 1.195 -23.580 1.00 92.62 77 PRO A N 1
ATOM 581 C CA . PRO A 1 77 ? -27.855 1.208 -22.163 1.00 92.62 77 PRO A CA 1
ATOM 582 C C . PRO A 1 77 ? -28.733 0.218 -21.392 1.00 92.62 77 PRO A C 1
ATOM 584 O O . PRO A 1 77 ? -29.955 0.338 -21.385 1.00 92.62 77 PRO A O 1
ATOM 587 N N . GLU A 1 78 ? -28.118 -0.722 -20.686 1.00 92.56 78 GLU A N 1
ATOM 588 C CA . GLU A 1 78 ? -28.852 -1.715 -19.899 1.00 92.56 78 GLU A CA 1
ATOM 589 C C . GLU A 1 78 ? -29.712 -1.091 -18.791 1.00 92.56 78 GLU A C 1
ATOM 591 O O . GLU A 1 78 ? -29.448 0.017 -18.302 1.00 92.56 78 GLU A O 1
ATOM 596 N N . ASN A 1 79 ? -30.755 -1.818 -18.380 1.00 91.31 79 ASN A N 1
ATOM 597 C CA . ASN A 1 79 ? -31.538 -1.442 -17.208 1.00 91.31 79 ASN A CA 1
ATOM 598 C C . ASN A 1 79 ? -30.620 -1.359 -15.975 1.00 91.31 79 ASN A C 1
ATOM 600 O O . ASN A 1 79 ? -29.735 -2.188 -15.780 1.00 91.31 79 ASN A O 1
ATOM 604 N N . SER A 1 80 ? -30.842 -0.352 -15.134 1.00 90.19 80 SER A N 1
ATOM 605 C CA . SER A 1 80 ? -30.061 -0.060 -13.928 1.00 90.19 80 SER A CA 1
ATOM 606 C C . SER A 1 80 ? -28.597 0.353 -14.160 1.00 90.19 80 SER A C 1
ATOM 608 O O . SER A 1 80 ? -27.833 0.446 -13.200 1.00 90.19 80 SER A O 1
ATOM 610 N N . LEU A 1 81 ? -28.197 0.687 -15.395 1.00 93.25 81 LEU A N 1
ATOM 611 C CA . LEU A 1 81 ? -26.881 1.277 -15.664 1.00 93.25 81 LEU A CA 1
ATOM 612 C C . LEU A 1 81 ? -26.722 2.616 -14.921 1.00 93.25 81 LEU A C 1
ATOM 614 O O . LEU A 1 81 ? -27.484 3.544 -15.184 1.00 93.25 81 LEU A O 1
ATOM 618 N N . LEU A 1 82 ? -25.729 2.722 -14.029 1.00 93.81 82 LEU A N 1
ATOM 619 C CA . LEU A 1 82 ? -25.458 3.898 -13.187 1.00 93.81 82 LEU A CA 1
ATOM 620 C C . LEU A 1 82 ? -24.341 4.778 -13.771 1.00 93.81 82 LEU A C 1
ATOM 622 O O . LEU A 1 82 ? -23.255 4.292 -14.086 1.00 93.81 82 LEU A O 1
ATOM 626 N N . ILE A 1 83 ? -24.580 6.087 -13.841 1.00 94.94 83 ILE A N 1
ATOM 627 C CA . ILE A 1 83 ? -23.605 7.104 -14.268 1.00 94.94 83 ILE A CA 1
ATOM 628 C C . ILE A 1 83 ? -23.677 8.340 -13.366 1.00 94.94 83 ILE A C 1
ATOM 630 O O . ILE A 1 83 ? -24.644 8.535 -12.624 1.00 94.94 83 ILE A O 1
ATOM 634 N N . TYR A 1 84 ? -22.678 9.217 -13.472 1.00 94.25 84 TYR A N 1
ATOM 635 C CA . TYR A 1 84 ? -22.741 10.573 -12.925 1.00 94.25 84 TYR A CA 1
ATOM 636 C C . TYR A 1 84 ? -22.791 11.598 -14.066 1.00 94.25 84 TYR A C 1
ATOM 638 O O . TYR A 1 84 ? -21.822 11.744 -14.816 1.00 94.25 84 TYR A O 1
ATOM 646 N N . GLN A 1 85 ? -23.904 12.326 -14.189 1.00 94.56 85 GLN A N 1
ATOM 647 C CA . GLN A 1 85 ? -24.045 13.394 -15.179 1.00 94.56 85 GLN A CA 1
ATOM 648 C C . GLN A 1 85 ? -23.341 14.658 -14.672 1.00 94.56 85 GLN A C 1
ATOM 650 O O . GLN A 1 85 ? -23.536 15.054 -13.521 1.00 94.56 85 GLN A O 1
ATOM 655 N N . THR A 1 86 ? -22.501 15.280 -15.498 1.00 94.50 86 THR A N 1
ATOM 656 C CA . THR A 1 86 ? -21.668 16.431 -15.100 1.00 94.50 86 THR A CA 1
ATOM 657 C C . THR A 1 86 ? -22.278 17.791 -15.427 1.00 94.50 86 THR A C 1
ATOM 659 O O . THR A 1 86 ? -21.857 18.79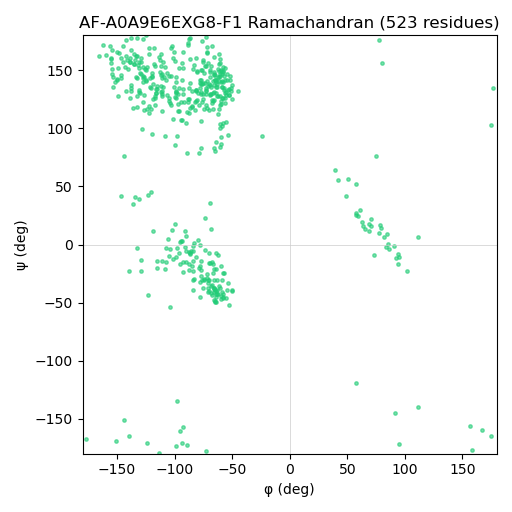0 -14.846 1.00 94.50 86 THR A O 1
ATOM 662 N N . ASP A 1 87 ? -23.271 17.843 -16.310 1.00 91.50 87 ASP A N 1
ATOM 663 C CA . ASP A 1 87 ? -23.944 19.055 -16.773 1.00 91.50 87 ASP A CA 1
ATOM 664 C C . ASP A 1 87 ? -25.478 18.904 -16.737 1.00 91.50 87 ASP A C 1
ATOM 666 O O . ASP A 1 87 ? -26.004 17.871 -16.326 1.00 91.50 87 ASP A O 1
ATOM 670 N N . ASN A 1 88 ? -26.198 19.975 -17.089 1.00 87.00 88 ASN A N 1
ATOM 671 C CA . ASN A 1 88 ? -27.663 20.028 -17.209 1.00 87.00 88 ASN A CA 1
ATOM 672 C C . ASN A 1 88 ? -28.434 19.249 -16.114 1.00 87.00 88 ASN A C 1
ATOM 674 O O . ASN A 1 88 ? -29.133 18.279 -16.403 1.00 87.00 88 ASN A O 1
ATOM 678 N N . ASN A 1 89 ? -28.284 19.701 -14.861 1.00 88.69 89 ASN A N 1
ATOM 679 C CA . ASN A 1 89 ? -28.666 19.033 -13.603 1.00 88.69 89 ASN A CA 1
ATOM 680 C C . ASN A 1 89 ? -27.729 17.869 -13.192 1.00 88.69 89 ASN A C 1
ATOM 682 O O . ASN A 1 89 ? -28.098 16.697 -13.338 1.00 88.69 89 ASN A O 1
ATOM 686 N N . PRO A 1 90 ? -26.528 18.189 -12.658 1.00 89.56 90 PRO A N 1
ATOM 687 C CA . PRO A 1 90 ? -25.537 17.198 -12.251 1.00 89.56 90 PRO A CA 1
ATOM 688 C C . PRO A 1 90 ? -26.022 16.268 -11.137 1.00 89.56 90 PRO A C 1
ATOM 690 O O . PRO A 1 90 ? -26.710 16.684 -10.204 1.00 89.56 90 PRO A O 1
ATOM 693 N N . GLY A 1 91 ? -25.611 15.006 -11.191 1.00 91.81 91 GLY A N 1
ATOM 694 C CA . GLY A 1 91 ? -25.935 14.027 -10.158 1.00 91.81 91 GLY A CA 1
ATOM 695 C C . GLY A 1 91 ? -25.826 12.590 -10.640 1.00 91.81 91 GLY A C 1
ATOM 696 O O . GLY A 1 91 ? -25.448 12.327 -11.781 1.00 91.81 91 GLY A O 1
ATOM 697 N N . PHE A 1 92 ? -26.172 11.657 -9.758 1.00 93.62 92 PHE A N 1
ATOM 698 C CA . PHE A 1 92 ? -26.266 10.245 -10.110 1.00 93.62 92 PHE A CA 1
ATOM 699 C C . PHE A 1 92 ? -27.556 9.979 -10.880 1.00 93.62 92 PHE A C 1
ATOM 701 O O . PHE A 1 92 ? -28.634 10.377 -10.437 1.00 93.62 92 PHE A O 1
ATOM 708 N N . TYR A 1 93 ? -27.442 9.286 -12.008 1.00 93.69 93 TYR A N 1
ATOM 709 C CA . TYR A 1 93 ? -28.580 8.822 -12.796 1.00 93.69 93 TYR A CA 1
ATOM 710 C C . TYR A 1 93 ? -28.447 7.332 -13.057 1.00 93.69 93 TYR A C 1
ATOM 712 O O . TYR A 1 93 ? -27.343 6.843 -13.299 1.00 93.69 93 TYR A O 1
ATOM 720 N N . TYR A 1 94 ? -29.577 6.636 -13.076 1.00 94.50 94 TYR A N 1
ATOM 721 C CA . TYR A 1 94 ? -29.650 5.265 -13.562 1.00 94.50 94 TYR A CA 1
ATOM 722 C C . TYR A 1 94 ? -30.680 5.140 -14.684 1.00 94.50 94 TYR A C 1
ATOM 724 O O . TYR A 1 94 ? -31.638 5.920 -14.753 1.00 94.50 94 TYR A O 1
ATOM 732 N N . ASN A 1 95 ? -30.483 4.171 -15.579 1.00 93.75 95 ASN A N 1
ATOM 733 C CA . ASN A 1 95 ? -31.490 3.841 -16.582 1.00 93.75 95 ASN A CA 1
ATOM 734 C C . ASN A 1 95 ? -32.621 3.013 -15.946 1.00 93.75 95 ASN A C 1
ATOM 736 O O . ASN A 1 95 ? -32.452 1.833 -15.663 1.00 93.75 95 ASN A O 1
ATOM 740 N N . ALA A 1 96 ? -33.787 3.616 -15.738 1.00 92.50 96 ALA A N 1
ATOM 741 C CA . ALA A 1 96 ? -35.000 2.938 -15.280 1.00 92.50 96 ALA A CA 1
ATOM 742 C C . ALA A 1 96 ? -35.794 2.271 -16.427 1.00 92.50 96 ALA A C 1
ATOM 744 O O . ALA A 1 96 ? -36.802 1.615 -16.171 1.00 92.50 96 ALA A O 1
ATOM 745 N N . GLY A 1 97 ? -35.381 2.470 -17.684 1.00 90.38 97 GLY A N 1
ATOM 746 C CA . GLY A 1 97 ? -36.008 1.911 -18.885 1.00 90.38 97 GLY A CA 1
ATOM 747 C C . GLY A 1 97 ? -35.356 0.610 -19.358 1.00 90.38 97 GLY A C 1
ATOM 748 O O . GLY A 1 97 ? -34.658 -0.063 -18.602 1.00 90.38 97 GLY A O 1
ATOM 749 N N . THR A 1 98 ? -35.577 0.251 -20.621 1.00 91.31 98 THR A N 1
ATOM 750 C CA . THR A 1 98 ? -34.928 -0.899 -21.278 1.00 91.31 98 THR A CA 1
ATOM 751 C C . THR A 1 98 ? -33.805 -0.427 -22.202 1.00 91.31 98 THR A C 1
ATOM 753 O O . THR A 1 98 ? -33.715 0.766 -22.501 1.00 91.31 98 THR A O 1
ATOM 756 N N . SER A 1 99 ? -32.975 -1.351 -22.693 1.00 87.62 99 SER A N 1
ATOM 757 C CA . SER A 1 99 ? -31.904 -1.041 -23.654 1.00 87.62 99 SER A CA 1
ATOM 758 C C . SER A 1 99 ? -32.437 -0.419 -24.953 1.00 87.62 99 SER A C 1
ATOM 760 O O . SER A 1 99 ? -31.788 0.455 -25.524 1.00 87.62 99 SER A O 1
ATOM 762 N N . ASP A 1 100 ? -33.658 -0.778 -25.364 1.00 88.44 100 ASP A N 1
ATOM 763 C CA . ASP A 1 100 ? -34.321 -0.235 -26.561 1.00 88.44 100 ASP A CA 1
ATOM 764 C C . ASP A 1 100 ? -35.069 1.088 -26.314 1.00 88.44 100 ASP A C 1
ATOM 766 O O . ASP A 1 100 ? -35.388 1.815 -27.254 1.00 88.44 100 ASP A O 1
ATOM 770 N N . SER A 1 101 ? -35.378 1.411 -25.055 1.00 90.19 101 SER A N 1
ATOM 771 C CA . SER A 1 101 ? -36.111 2.620 -24.668 1.00 90.19 101 SER A CA 1
ATOM 772 C C . SER A 1 101 ? -35.581 3.158 -23.333 1.00 90.19 101 SER A C 1
ATOM 774 O O . SER A 1 101 ? -36.229 2.978 -22.291 1.00 90.19 101 SER A O 1
ATOM 776 N N . PRO A 1 102 ? -34.407 3.816 -23.335 1.00 91.94 102 PRO A N 1
ATOM 777 C CA . PRO A 1 102 ? -33.797 4.327 -22.116 1.00 91.94 102 PRO A CA 1
ATOM 778 C C . PRO A 1 102 ? -34.651 5.398 -21.436 1.00 91.94 102 PRO A C 1
ATOM 780 O O . PRO A 1 102 ? -35.124 6.338 -22.074 1.00 91.94 102 PRO A O 1
ATOM 783 N N . ASN A 1 103 ? -34.780 5.295 -20.114 1.00 94.00 103 ASN A N 1
ATOM 784 C CA . ASN A 1 103 ? -35.426 6.287 -19.260 1.00 94.00 103 ASN A CA 1
ATOM 785 C C . ASN A 1 103 ? -34.484 6.652 -18.111 1.00 94.00 103 ASN A C 1
ATOM 787 O O . ASN A 1 103 ? -34.366 5.918 -17.134 1.00 94.00 103 ASN A O 1
ATOM 791 N N . TRP A 1 104 ? -33.794 7.778 -18.234 1.00 91.88 104 TRP A N 1
ATOM 792 C CA . TRP A 1 104 ? -32.790 8.187 -17.260 1.00 91.88 104 TRP A CA 1
ATOM 793 C C . TRP A 1 104 ? -33.417 8.970 -16.113 1.00 91.88 104 TRP A C 1
ATOM 795 O O . TRP A 1 104 ? -33.940 10.066 -16.309 1.00 91.88 104 TRP A O 1
ATOM 805 N N . VAL A 1 105 ? -33.317 8.415 -14.906 1.00 91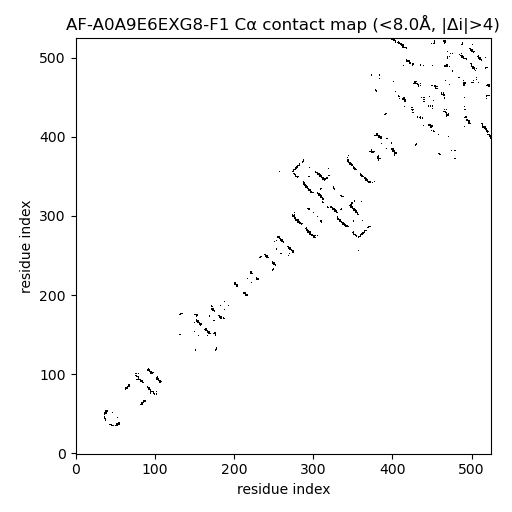.88 105 VAL A N 1
ATOM 806 C CA . VAL A 1 105 ? -33.897 8.983 -13.685 1.00 91.88 105 VAL A CA 1
ATOM 807 C C . VAL A 1 105 ? -32.779 9.368 -12.725 1.00 91.88 105 VAL A C 1
ATOM 809 O O . VAL A 1 105 ? -31.844 8.597 -12.505 1.00 91.88 105 VAL A O 1
ATOM 812 N N . GLN A 1 106 ? -32.871 10.568 -12.150 1.00 90.31 106 GLN A N 1
ATOM 813 C CA . GLN A 1 106 ? -31.923 11.031 -11.141 1.00 90.31 106 GLN A CA 1
ATOM 814 C C . GLN A 1 106 ? -32.168 10.286 -9.822 1.00 90.31 106 GLN A C 1
ATOM 816 O O . GLN A 1 106 ? -33.291 10.244 -9.319 1.00 90.31 106 GLN A O 1
ATOM 821 N N . ALA A 1 107 ? -31.114 9.724 -9.237 1.00 85.12 107 ALA A N 1
ATOM 822 C CA . ALA A 1 107 ? -31.159 9.074 -7.934 1.00 85.12 107 ALA A CA 1
ATOM 823 C C . ALA A 1 107 ? -31.136 10.133 -6.814 1.00 85.12 107 ALA A C 1
ATOM 825 O O . ALA A 1 107 ? -30.099 10.408 -6.215 1.00 85.12 107 ALA A O 1
ATOM 826 N N . ILE A 1 108 ? -32.284 10.763 -6.561 1.00 71.75 108 ILE A N 1
ATOM 827 C CA . ILE A 1 108 ? -32.532 11.638 -5.405 1.00 71.75 108 ILE A CA 1
ATOM 828 C C . ILE A 1 108 ? -33.458 1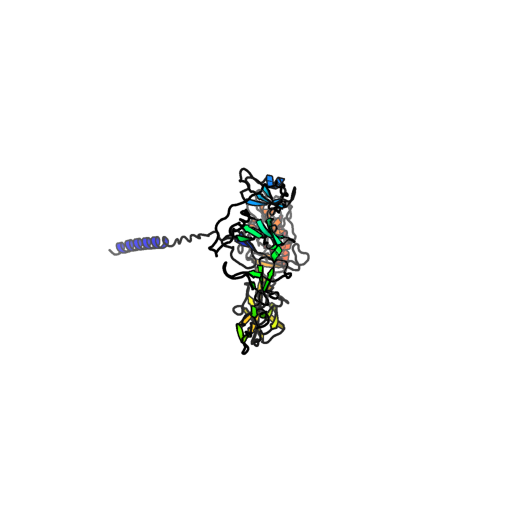0.925 -4.413 1.00 71.75 108 ILE A C 1
ATOM 830 O O . ILE A 1 108 ? -34.382 10.219 -4.814 1.00 71.75 108 ILE A O 1
ATOM 834 N N . GLY A 1 109 ? -33.200 11.092 -3.110 1.00 55.66 109 GLY A N 1
ATOM 835 C CA . GLY A 1 109 ? -34.085 10.592 -2.052 1.00 55.66 109 GLY A CA 1
ATOM 836 C C . GLY A 1 109 ? -35.487 11.220 -2.138 1.00 55.66 109 GLY A C 1
ATOM 837 O O . GLY A 1 109 ? -35.630 12.300 -2.717 1.00 55.66 109 GLY A O 1
ATOM 838 N N . PRO A 1 110 ? -36.531 10.567 -1.592 1.00 45.03 110 PRO A N 1
ATOM 839 C CA . PRO A 1 110 ? -37.911 11.016 -1.752 1.00 45.03 110 PRO A CA 1
ATOM 840 C C . PRO A 1 110 ? -38.111 12.454 -1.252 1.00 45.03 110 PRO A C 1
ATOM 842 O O . PRO A 1 110 ? -37.689 12.812 -0.152 1.00 45.03 110 PRO A O 1
ATOM 845 N N . VAL A 1 111 ? -38.792 13.268 -2.064 1.00 45.78 111 VAL A N 1
ATOM 846 C CA . VAL A 1 111 ? -39.317 14.583 -1.671 1.00 45.78 111 VAL A CA 1
ATOM 847 C C . VAL A 1 111 ? -40.261 14.378 -0.483 1.00 45.78 111 VAL A C 1
ATOM 849 O O . VAL A 1 111 ? -41.169 13.549 -0.551 1.00 45.78 111 VAL A O 1
ATOM 852 N N . GLY A 1 112 ? -40.029 15.104 0.615 1.00 43.97 112 GLY A N 1
ATOM 853 C CA . GLY A 1 112 ? -40.883 15.040 1.803 1.00 43.97 112 GLY A CA 1
ATOM 854 C C . GLY A 1 112 ? -42.357 15.314 1.460 1.00 43.97 112 GLY A C 1
ATOM 855 O O . GLY A 1 112 ? -42.635 16.095 0.546 1.00 43.97 112 GLY A O 1
ATOM 856 N N . PRO A 1 113 ? -43.313 14.674 2.158 1.00 41.56 113 PRO A N 1
ATOM 857 C CA . PRO A 1 113 ? -44.729 14.770 1.822 1.00 41.56 113 PRO A CA 1
ATOM 858 C C . PRO A 1 113 ? -45.228 16.222 1.867 1.00 41.56 113 PRO A C 1
ATOM 860 O O . PRO A 1 113 ? -44.935 16.973 2.797 1.00 41.56 113 PRO A O 1
ATOM 863 N N . THR A 1 114 ? -46.009 16.607 0.857 1.00 43.72 114 THR A N 1
ATOM 864 C CA . THR A 1 114 ? -46.729 17.885 0.797 1.00 43.72 114 THR A CA 1
ATOM 865 C C . THR A 1 114 ? -47.746 17.949 1.942 1.00 43.72 114 THR A C 1
ATOM 867 O O . THR A 1 114 ? -48.526 17.017 2.129 1.00 43.72 114 THR A O 1
ATOM 870 N N . GLY A 1 115 ? -47.717 19.022 2.738 1.00 39.53 115 GLY A N 1
ATOM 871 C CA . GLY A 1 115 ? -48.572 19.182 3.919 1.00 39.53 115 GLY A CA 1
ATOM 872 C C . GLY A 1 115 ? -50.074 19.168 3.603 1.00 39.53 115 GLY A C 1
ATOM 873 O O . GLY A 1 115 ? -50.505 19.638 2.551 1.00 39.53 115 GLY A O 1
ATOM 874 N N . TYR A 1 116 ? -50.860 18.626 4.539 1.00 39.88 116 TYR A N 1
ATOM 875 C CA . TYR A 1 116 ? -52.312 18.451 4.441 1.00 39.88 116 TYR A CA 1
ATOM 876 C C . TYR A 1 116 ? -53.074 19.766 4.186 1.00 39.88 116 TYR A C 1
ATOM 878 O O . TYR A 1 116 ? -52.866 20.770 4.868 1.00 39.88 116 TYR A O 1
ATOM 886 N N . THR A 1 117 ? -54.022 19.730 3.248 1.00 41.62 117 THR A N 1
ATOM 887 C CA . THR A 1 117 ? -55.066 20.743 3.032 1.00 41.62 117 THR A CA 1
ATOM 888 C C . THR A 1 117 ? -56.122 20.676 4.146 1.00 41.62 117 THR A C 1
ATOM 890 O O . THR A 1 117 ? -56.549 19.595 4.546 1.00 41.62 117 THR A O 1
ATOM 893 N N . GLY A 1 118 ? -56.526 21.834 4.685 1.00 37.69 118 GLY A N 1
ATOM 894 C CA . GLY A 1 118 ? -57.440 21.927 5.834 1.00 37.69 118 GLY A CA 1
ATOM 895 C C . GLY A 1 118 ? -58.888 21.484 5.531 1.00 37.69 118 GLY A C 1
ATOM 896 O O . GLY A 1 118 ? -59.352 21.667 4.404 1.00 37.69 118 GLY A O 1
ATOM 897 N N . PRO A 1 119 ? -59.620 20.921 6.516 1.00 42.72 119 PRO A N 1
ATOM 898 C CA . PRO A 1 119 ? -60.956 20.359 6.310 1.00 42.72 119 PRO A CA 1
ATOM 899 C C . PRO A 1 119 ? -62.074 21.414 6.196 1.00 42.72 119 PRO A C 1
ATOM 901 O O . PRO A 1 119 ? -62.117 22.400 6.930 1.00 42.72 119 PRO A O 1
ATOM 904 N N . THR A 1 120 ? -63.019 21.148 5.291 1.00 39.50 120 THR A N 1
ATOM 905 C CA . THR A 1 120 ? -64.299 21.850 5.087 1.00 39.50 120 THR A CA 1
ATOM 906 C C . THR A 1 120 ? -65.260 21.617 6.268 1.00 39.50 120 THR A C 1
ATOM 908 O O . THR A 1 120 ? -65.387 20.492 6.745 1.00 39.50 120 THR A O 1
ATOM 911 N N . GLY A 1 121 ? -65.935 22.668 6.755 1.00 35.59 121 GLY A N 1
ATOM 912 C CA . GLY A 1 121 ? -66.826 22.607 7.929 1.00 35.59 121 GLY A CA 1
ATOM 913 C C . GLY A 1 121 ? -68.119 21.797 7.725 1.00 35.59 121 GLY A C 1
ATOM 914 O O . GLY A 1 121 ? -68.622 21.696 6.607 1.00 35.59 121 GLY A O 1
ATOM 915 N N . VAL A 1 122 ? -68.673 21.246 8.817 1.00 42.91 122 VAL A N 1
ATOM 916 C CA . VAL A 1 122 ? -69.895 20.409 8.829 1.00 42.91 122 VAL A CA 1
ATOM 917 C C . VAL A 1 122 ? -71.140 21.139 9.364 1.00 42.91 122 VAL A C 1
ATOM 919 O O . VAL A 1 122 ? -71.052 21.969 10.267 1.00 42.91 122 VAL A O 1
ATOM 922 N N . ALA A 1 123 ? -72.298 20.801 8.781 1.00 43.12 123 ALA A N 1
ATOM 923 C CA . ALA A 1 123 ? -73.642 21.341 9.032 1.00 43.12 123 ALA A CA 1
ATOM 924 C C . ALA A 1 123 ? -74.296 20.850 10.354 1.00 43.12 123 ALA A C 1
ATOM 926 O O . ALA A 1 123 ? -73.923 19.806 10.882 1.00 43.12 123 ALA A O 1
ATOM 927 N N . GLY A 1 124 ? -75.268 21.610 10.889 1.00 40.41 124 GLY A N 1
ATOM 928 C CA . GLY A 1 124 ? -75.872 21.437 12.233 1.00 40.41 124 GLY A CA 1
ATOM 929 C C . GLY A 1 124 ? -76.896 20.292 12.421 1.00 40.41 124 GLY A C 1
ATOM 930 O O . GLY A 1 124 ? -77.272 19.620 11.465 1.00 40.41 124 GLY A O 1
ATOM 931 N N . THR A 1 125 ? -77.356 20.074 13.669 1.00 47.12 125 THR A N 1
ATOM 932 C CA . THR A 1 125 ? -78.151 18.901 14.128 1.00 47.12 125 THR A CA 1
ATOM 933 C C . THR A 1 125 ? -79.602 19.219 14.565 1.00 47.12 125 THR A C 1
ATOM 935 O O . THR A 1 125 ? -79.930 20.357 14.886 1.00 47.12 125 THR A O 1
ATOM 938 N N . THR A 1 126 ? -80.486 18.202 14.619 1.00 34.84 126 THR A N 1
ATOM 939 C CA . THR A 1 126 ? -81.853 18.236 15.215 1.00 34.84 126 THR A CA 1
ATOM 940 C C . THR A 1 126 ? -82.005 17.123 16.278 1.00 34.84 126 THR A C 1
ATOM 942 O O . THR A 1 126 ? -81.431 16.049 16.107 1.00 34.84 126 THR A O 1
ATOM 945 N N . GLY A 1 127 ? -82.703 17.403 17.394 1.00 46.44 127 GLY A N 1
ATOM 946 C CA . GLY A 1 127 ? -82.686 16.646 18.667 1.00 46.44 127 GLY A CA 1
ATOM 947 C C . GLY A 1 127 ? -83.679 15.476 18.854 1.00 46.44 127 GLY A C 1
ATOM 948 O O . GLY A 1 127 ? -84.369 15.065 17.928 1.00 46.44 127 GLY A O 1
ATOM 949 N N . SER A 1 128 ? -83.723 14.942 20.086 1.00 64.31 128 SER A N 1
ATOM 950 C CA . SER A 1 128 ? -84.255 13.621 20.494 1.00 64.31 128 SER A CA 1
ATOM 951 C C . SER A 1 128 ? -85.012 13.660 21.833 1.00 64.31 128 SER A C 1
ATOM 953 O O . SER A 1 128 ? -84.534 14.371 22.715 1.00 64.31 128 SER A O 1
ATOM 955 N N . THR A 1 129 ? -86.012 12.793 22.081 1.00 41.03 129 THR A N 1
ATOM 956 C CA . THR A 1 129 ? -86.386 12.398 23.467 1.00 41.03 129 THR A CA 1
ATOM 957 C C . THR A 1 129 ? -87.034 11.008 23.546 1.00 41.03 129 THR A C 1
ATOM 959 O O . THR A 1 129 ? -87.755 10.603 22.638 1.00 41.03 129 THR A O 1
ATOM 962 N N . GLY A 1 130 ? -86.744 10.276 24.631 1.00 51.66 130 GLY A N 1
ATOM 963 C CA . GLY A 1 130 ? -87.093 8.866 24.834 1.00 51.66 130 GLY A CA 1
ATOM 964 C C . GLY A 1 130 ? -88.344 8.568 25.676 1.00 51.66 130 GLY A C 1
ATOM 965 O O . GLY A 1 130 ? -89.089 9.454 26.083 1.00 51.66 130 GLY A O 1
ATOM 966 N N . SER A 1 131 ? -88.514 7.272 25.939 1.00 60.59 131 SER A N 1
ATOM 967 C CA . SER A 1 131 ? -89.487 6.598 26.816 1.00 60.59 131 SER A CA 1
ATOM 968 C C . SER A 1 131 ? -88.851 6.207 28.141 1.00 60.59 131 SER A C 1
ATOM 970 O O . SER A 1 131 ? -87.644 5.955 28.109 1.00 60.59 131 SER A O 1
ATOM 972 N N . THR A 1 132 ? -89.614 5.954 29.213 1.00 46.06 132 THR A N 1
ATOM 973 C CA . THR A 1 132 ? -89.161 5.027 30.267 1.00 46.06 132 THR A CA 1
ATOM 974 C C . THR A 1 132 ? -90.301 4.570 31.258 1.00 46.06 132 THR A C 1
ATOM 976 O O . THR A 1 132 ? -91.415 5.088 31.208 1.00 46.06 132 THR A O 1
ATOM 979 N N . GLY A 1 133 ? -90.071 3.471 32.012 1.00 57.66 133 GLY A N 1
ATOM 980 C CA . GLY A 1 133 ? -91.025 2.584 32.748 1.00 57.66 133 GLY A CA 1
ATOM 981 C C . GLY A 1 133 ? -91.318 2.731 34.282 1.00 57.66 133 GLY A C 1
ATOM 982 O O . GLY A 1 133 ? -91.612 3.818 34.759 1.00 57.66 133 GLY A O 1
ATOM 983 N N . SER A 1 134 ? -91.330 1.601 35.027 1.00 54.94 134 SER A N 1
ATOM 984 C CA . SER A 1 134 ? -92.241 1.235 36.159 1.00 54.94 134 SER A CA 1
ATOM 985 C C . SER A 1 134 ? -91.767 1.392 37.644 1.00 54.94 134 SER A C 1
ATOM 987 O O . SER A 1 134 ? -90.572 1.366 37.922 1.00 54.94 134 SER A O 1
ATOM 989 N N . ALA A 1 135 ? -92.730 1.489 38.602 1.00 42.69 135 ALA A N 1
ATOM 990 C CA . ALA A 1 135 ? -92.602 1.828 40.055 1.00 42.69 135 ALA A CA 1
ATOM 991 C C . ALA A 1 135 ? -93.042 0.717 41.081 1.00 42.69 135 ALA A C 1
ATOM 993 O O . ALA A 1 135 ? -93.664 -0.262 40.678 1.00 42.69 135 ALA A O 1
ATOM 994 N N . GLY A 1 136 ? -92.738 0.867 42.397 1.00 48.03 136 GLY A N 1
ATOM 995 C CA . GLY A 1 136 ? -92.979 -0.101 43.518 1.00 48.03 136 GLY A CA 1
ATOM 996 C C . GLY A 1 136 ? -94.296 0.029 44.347 1.00 48.03 136 GLY A C 1
ATOM 997 O O . GLY A 1 136 ? -95.176 0.794 43.968 1.00 48.03 136 GLY A O 1
ATOM 998 N N . SER A 1 137 ? -94.456 -0.712 45.473 1.00 50.31 137 SER A N 1
ATOM 999 C CA . SER A 1 137 ? -95.724 -0.896 46.254 1.00 50.31 137 SER A CA 1
ATOM 1000 C C . SER A 1 137 ? -95.840 -0.158 47.621 1.00 50.31 137 SER A C 1
ATOM 1002 O O . SER A 1 137 ? -94.852 -0.015 48.336 1.00 50.31 137 SER A O 1
ATOM 1004 N N . ALA A 1 138 ? -97.069 0.261 47.991 1.00 46.62 138 ALA A N 1
ATOM 1005 C CA . ALA A 1 138 ? -97.427 1.455 48.791 1.00 46.62 138 ALA A CA 1
ATOM 1006 C C . ALA A 1 138 ? -98.237 1.222 50.104 1.00 46.62 138 ALA A C 1
ATOM 1008 O O . ALA A 1 138 ? -98.848 0.172 50.283 1.00 46.62 138 ALA A O 1
ATOM 1009 N N . GLY A 1 139 ? -98.291 2.231 50.998 1.00 41.78 139 GLY A N 1
ATOM 1010 C CA . GLY A 1 139 ? -99.216 2.312 52.154 1.00 41.78 139 GLY A CA 1
ATOM 1011 C C . GLY A 1 139 ? -100.572 2.970 51.820 1.00 41.78 139 GLY A C 1
ATOM 1012 O O . GLY A 1 139 ? -100.742 3.493 50.719 1.00 41.78 139 GLY A O 1
ATOM 1013 N N . ASN A 1 140 ? -101.536 2.975 52.756 1.00 50.06 140 ASN A N 1
ATOM 1014 C CA . ASN A 1 140 ? -102.899 3.503 52.535 1.00 50.06 140 ASN A CA 1
ATOM 1015 C C . ASN A 1 140 ? -102.870 4.985 52.111 1.00 50.06 140 ASN A C 1
ATOM 1017 O O . ASN A 1 140 ? -102.621 5.870 52.930 1.00 50.06 140 ASN A O 1
ATOM 1021 N N . THR A 1 141 ? -103.108 5.255 50.826 1.00 41.47 141 THR A N 1
ATOM 1022 C CA . THR A 1 141 ? -102.905 6.576 50.221 1.00 41.47 141 THR A CA 1
ATOM 1023 C C . THR A 1 141 ? -104.210 7.378 50.243 1.00 41.47 141 THR A C 1
ATOM 1025 O O . THR A 1 141 ? -105.145 7.072 49.506 1.00 41.47 141 THR A O 1
ATOM 1028 N N . GLY A 1 142 ? -104.305 8.401 51.106 1.00 42.06 142 GLY A N 1
ATOM 1029 C CA . GLY A 1 142 ? -105.318 9.456 50.939 1.00 42.06 142 GLY A CA 1
ATOM 1030 C C . GLY A 1 142 ? -105.151 10.070 49.553 1.00 42.06 142 GLY A C 1
ATOM 1031 O O . GLY A 1 142 ? -103.999 10.147 49.139 1.00 42.06 142 GLY A O 1
ATOM 1032 N N . ALA A 1 143 ? -106.256 10.409 48.857 1.00 45.81 143 ALA A N 1
ATOM 1033 C CA . ALA A 1 143 ? -106.304 10.737 47.422 1.00 45.81 143 ALA A CA 1
ATOM 1034 C C . ALA A 1 143 ? -104.947 11.230 46.933 1.00 45.81 143 ALA A C 1
ATOM 1036 O O . ALA A 1 143 ? -104.607 12.396 47.141 1.00 45.81 143 ALA A O 1
ATOM 1037 N N . THR A 1 144 ? -104.132 10.304 46.416 1.00 45.62 144 THR A N 1
ATOM 1038 C CA . THR A 1 144 ? -102.794 10.629 45.952 1.00 45.62 144 THR A CA 1
ATOM 1039 C C . THR A 1 144 ? -103.059 11.630 44.858 1.00 45.62 144 THR A C 1
ATOM 1041 O O . THR A 1 144 ? -103.588 11.248 43.817 1.00 45.62 144 THR A O 1
ATOM 1044 N N . GLY A 1 145 ? -102.833 12.918 45.128 1.00 51.09 145 GLY A N 1
ATOM 1045 C CA . GLY A 1 145 ? -102.920 13.933 44.097 1.00 51.09 145 GLY A CA 1
ATOM 1046 C C . GLY A 1 145 ? -101.961 13.443 43.037 1.00 51.09 145 GLY A C 1
ATOM 1047 O O . GLY A 1 145 ? -100.762 13.385 43.306 1.00 51.09 145 GLY A O 1
ATOM 1048 N N . SER A 1 146 ? -102.493 12.920 41.930 1.00 51.28 146 SER A N 1
ATOM 1049 C CA . SER A 1 146 ? -101.668 12.351 40.879 1.00 51.28 146 SER A CA 1
ATOM 1050 C C . SER A 1 146 ? -100.765 13.479 40.422 1.00 51.28 146 SER A C 1
ATOM 1052 O O . SER A 1 146 ? -101.210 14.388 39.726 1.00 51.28 146 SER A O 1
ATOM 1054 N N . VAL A 1 147 ? -99.512 13.462 40.873 1.00 62.03 147 VAL A N 1
ATOM 1055 C CA . VAL A 1 147 ? -98.485 14.302 40.284 1.00 62.03 147 VAL A CA 1
ATOM 1056 C C . VAL A 1 147 ? -98.430 13.886 38.823 1.00 62.03 147 VAL A C 1
ATOM 1058 O O . VAL A 1 147 ? -98.391 12.693 38.509 1.00 62.03 147 VAL A O 1
ATOM 1061 N N . SER A 1 148 ? -98.562 14.861 37.931 1.00 67.50 148 SER A N 1
ATOM 1062 C CA . SER A 1 148 ? -98.568 14.625 36.492 1.00 67.50 148 SER A CA 1
ATOM 1063 C C . SER A 1 148 ? -97.357 13.776 36.107 1.00 67.50 148 SER A C 1
ATOM 1065 O O . SER A 1 148 ? -96.249 14.011 36.591 1.00 67.50 148 SER A O 1
ATOM 1067 N N . SER A 1 149 ? -97.576 12.757 35.272 1.00 71.31 149 SER A N 1
ATOM 1068 C CA . SER A 1 149 ? -96.506 11.867 34.819 1.00 71.31 149 SER A CA 1
ATOM 1069 C C . SER A 1 149 ? -95.394 12.682 34.162 1.00 71.31 149 SER A C 1
ATOM 1071 O O . SER A 1 149 ? -95.665 13.428 33.220 1.00 71.31 149 SER A O 1
ATOM 1073 N N . LEU A 1 150 ? -94.157 12.522 34.629 1.00 75.88 150 LEU A N 1
ATOM 1074 C CA . LEU A 1 150 ? -93.002 13.170 34.018 1.00 75.88 150 LEU A CA 1
ATOM 1075 C C . LEU A 1 150 ? -92.523 12.414 32.774 1.00 75.88 150 LEU A C 1
ATOM 1077 O O . LEU A 1 150 ? -92.602 11.183 32.687 1.00 75.88 150 LEU A O 1
ATOM 1081 N N . THR A 1 151 ? -91.989 13.164 31.815 1.00 80.62 151 THR A N 1
ATOM 1082 C CA . THR A 1 151 ? -91.279 12.634 30.646 1.00 80.62 151 THR A CA 1
ATOM 1083 C C . THR A 1 151 ? -89.790 12.444 30.962 1.00 80.62 151 THR A C 1
ATOM 1085 O O . THR A 1 151 ? -89.302 12.820 32.029 1.00 80.62 151 THR A O 1
ATOM 1088 N N . ASN A 1 152 ? -89.040 11.809 30.059 1.00 80.50 152 ASN A N 1
ATOM 1089 C CA . ASN A 1 152 ? -87.591 11.658 30.220 1.00 80.50 152 ASN A CA 1
ATOM 1090 C C . ASN A 1 152 ? -86.902 13.022 30.357 1.00 80.50 152 ASN A C 1
ATOM 1092 O O . ASN A 1 152 ? -87.325 13.992 29.739 1.00 80.50 152 ASN A O 1
ATOM 1096 N N . SER A 1 153 ? -85.792 13.061 31.093 1.00 80.75 153 SER A N 1
ATOM 1097 C CA . SER A 1 153 ? -84.979 14.253 31.375 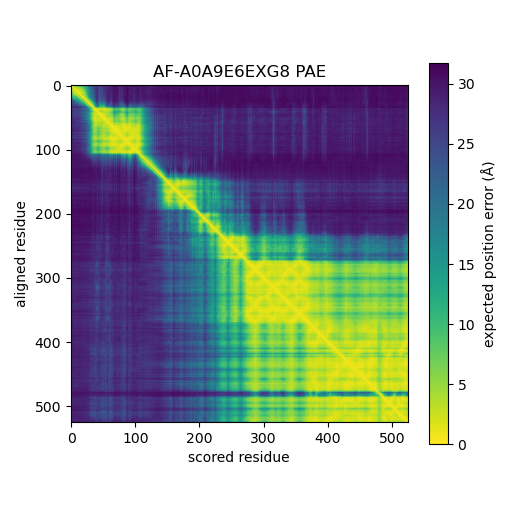1.00 80.75 153 SER A CA 1
ATOM 1098 C C . SER A 1 153 ? -85.636 15.293 32.282 1.00 80.75 153 SER A C 1
ATOM 1100 O O . SER A 1 153 ? -85.099 16.387 32.416 1.00 80.75 153 SER A O 1
ATOM 1102 N N . HIS A 1 154 ? -86.748 14.969 32.933 1.00 84.75 154 HIS A N 1
ATOM 1103 C CA . HIS A 1 154 ? -87.455 15.862 33.846 1.00 84.75 154 HIS A CA 1
ATOM 1104 C C . HIS A 1 154 ? -87.528 15.267 35.258 1.00 84.75 154 HIS A C 1
ATOM 1106 O O . HIS A 1 154 ? -87.581 14.047 35.426 1.00 84.75 154 HIS A O 1
ATOM 1112 N N . ILE A 1 155 ? -87.504 16.125 36.281 1.00 85.38 155 ILE A N 1
ATOM 1113 C CA . ILE A 1 155 ? -87.623 15.752 37.699 1.00 85.38 155 ILE A CA 1
ATOM 1114 C C . ILE A 1 155 ? -88.585 16.692 38.424 1.00 85.38 155 ILE A C 1
ATOM 1116 O O . ILE A 1 155 ? -88.758 17.843 38.030 1.00 85.38 155 ILE A O 1
ATOM 1120 N N . LEU A 1 156 ? -89.179 16.220 39.524 1.00 85.06 156 LEU A N 1
ATOM 1121 C CA . LEU A 1 156 ? -89.905 17.092 40.441 1.00 85.06 156 LEU A CA 1
ATOM 1122 C C . LEU A 1 156 ? -88.917 17.704 41.428 1.00 85.06 156 LEU A C 1
ATOM 1124 O O . LEU A 1 156 ? -88.289 16.990 42.210 1.00 85.06 156 LEU A O 1
ATOM 1128 N N . VAL A 1 157 ? -88.812 19.026 41.421 1.00 82.50 157 VAL A N 1
ATOM 1129 C CA . VAL A 1 157 ? -88.082 19.778 42.445 1.00 82.50 157 VAL A CA 1
ATOM 1130 C C . VAL A 1 157 ? -89.064 20.593 43.275 1.00 82.50 157 VAL A C 1
ATOM 1132 O O . VAL A 1 157 ? -90.093 21.052 42.777 1.00 82.50 157 VAL A O 1
ATOM 1135 N N . GLY A 1 158 ? -88.773 20.760 44.564 1.00 78.69 158 GLY A N 1
ATOM 1136 C CA . GLY A 1 158 ? -89.531 21.682 45.404 1.00 78.69 158 GLY A CA 1
ATOM 1137 C C . GLY A 1 158 ? -89.241 23.120 44.984 1.00 78.69 158 GLY A C 1
ATOM 1138 O O . GLY A 1 158 ? -88.078 23.503 44.864 1.00 78.69 158 GLY A O 1
ATOM 1139 N N . ASN A 1 159 ? -90.285 23.913 44.756 1.00 77.44 159 ASN A N 1
ATOM 1140 C CA . ASN A 1 159 ? -90.136 25.358 44.590 1.00 77.44 159 ASN A CA 1
ATOM 1141 C C . ASN A 1 159 ? -90.166 26.076 45.954 1.00 77.44 159 ASN A C 1
ATOM 1143 O O . ASN A 1 159 ? -90.362 25.452 46.997 1.00 77.44 159 ASN A O 1
ATOM 1147 N N . SER A 1 160 ? -90.000 27.401 45.959 1.00 79.00 160 SER A N 1
ATOM 1148 C CA . SER A 1 160 ? -90.015 28.227 47.179 1.00 79.00 160 SER A CA 1
ATOM 1149 C C . SER A 1 160 ? -91.341 28.203 47.957 1.00 79.00 160 SER A C 1
ATOM 1151 O O . SER A 1 160 ? -91.399 28.715 49.070 1.00 79.00 160 SER A O 1
ATOM 1153 N N . SER A 1 161 ? -92.403 27.615 47.398 1.00 79.00 161 SER A N 1
ATOM 1154 C CA . SER A 1 161 ? -93.695 27.379 48.055 1.00 79.00 161 SER A CA 1
ATOM 1155 C C . SER A 1 161 ? -93.883 25.922 48.504 1.00 79.00 161 SER A C 1
ATOM 1157 O O . SER A 1 161 ? -94.994 25.533 48.853 1.00 79.00 161 SER A O 1
ATOM 1159 N N . ASN A 1 162 ? -92.819 25.112 48.495 1.00 74.44 162 ASN A N 1
ATOM 1160 C CA . ASN A 1 162 ? -92.807 23.687 48.846 1.00 74.44 162 ASN A CA 1
ATOM 1161 C C . ASN A 1 162 ? -93.767 22.817 48.008 1.00 74.44 162 ASN A C 1
ATOM 1163 O O . ASN A 1 162 ? -94.179 21.743 48.447 1.00 74.44 162 ASN A O 1
ATOM 1167 N N . VAL A 1 163 ? -94.101 23.250 46.787 1.00 77.69 163 VAL A N 1
ATOM 1168 C CA . VAL A 1 163 ? -94.922 22.476 45.844 1.00 77.69 163 VAL A CA 1
ATOM 1169 C C . VAL A 1 163 ? -94.010 21.766 44.833 1.00 77.69 163 VAL A C 1
ATOM 1171 O O . VAL A 1 163 ? -93.145 22.429 44.245 1.00 77.69 163 VAL A O 1
ATOM 1174 N N . PRO A 1 164 ? -94.178 20.448 44.593 1.00 80.44 164 PRO A N 1
ATOM 1175 C CA . PRO A 1 164 ? -93.434 19.740 43.554 1.00 80.44 164 PRO A CA 1
ATOM 1176 C C . PRO A 1 164 ? -93.704 20.353 42.175 1.00 80.44 164 PRO A C 1
ATOM 1178 O O . PRO A 1 164 ? -94.850 20.415 41.736 1.00 80.44 164 PRO A O 1
ATOM 1181 N N . THR A 1 165 ? -92.653 20.814 41.500 1.00 82.62 165 THR A N 1
ATOM 1182 C CA . THR A 1 165 ? -92.721 21.427 40.166 1.00 82.62 165 THR A CA 1
ATOM 1183 C C . THR A 1 165 ? -91.846 20.641 39.196 1.00 82.62 165 THR A C 1
ATOM 1185 O O . THR A 1 165 ? -90.720 20.282 39.539 1.00 82.62 165 THR A O 1
ATOM 1188 N N . ASP A 1 166 ? -92.361 20.380 37.996 1.00 85.00 166 ASP A N 1
ATOM 1189 C CA . ASP A 1 166 ? -91.608 19.761 36.903 1.00 85.00 166 ASP A CA 1
ATOM 1190 C C . ASP A 1 166 ? -90.514 20.711 36.394 1.00 85.00 166 ASP A C 1
ATOM 1192 O O . ASP A 1 166 ? -90.796 21.833 35.965 1.00 85.00 166 ASP A O 1
ATOM 1196 N N . VAL A 1 167 ? -89.262 20.254 36.446 1.00 81.88 167 VAL A N 1
ATOM 1197 C CA . VAL A 1 167 ? -88.106 20.953 35.891 1.00 81.88 167 VAL A CA 1
ATOM 1198 C C . VAL A 1 167 ? -87.283 19.999 35.030 1.00 81.88 167 VAL A C 1
ATOM 1200 O O . VAL A 1 167 ? -86.908 18.904 35.456 1.00 81.88 167 VAL A O 1
ATOM 1203 N N . GLY A 1 168 ? -86.939 20.455 33.824 1.00 84.81 168 GLY A N 1
ATOM 1204 C CA . GLY A 1 168 ? -86.009 19.755 32.943 1.00 84.81 168 GLY A CA 1
ATOM 1205 C C . GLY A 1 168 ? -84.592 19.764 33.516 1.00 84.81 168 GLY A C 1
ATOM 1206 O O . GLY A 1 168 ? -84.024 20.825 33.788 1.00 84.81 168 GLY A O 1
ATOM 1207 N N . MET A 1 169 ? -83.997 18.584 33.677 1.00 81.88 169 MET A N 1
ATOM 1208 C CA . MET A 1 169 ? -82.576 18.450 33.977 1.00 81.88 169 MET A CA 1
ATOM 1209 C C . MET A 1 169 ? -81.745 18.952 32.791 1.00 81.88 169 MET A C 1
ATOM 1211 O O . MET A 1 169 ? -82.023 18.634 31.635 1.00 81.88 169 MET A O 1
ATOM 1215 N N . SER A 1 170 ? -80.683 19.705 33.075 1.00 75.88 170 SER A N 1
ATOM 1216 C CA . SER A 1 170 ? -79.699 20.142 32.079 1.00 75.88 170 SER A CA 1
ATOM 1217 C C . SER A 1 170 ? -78.275 19.853 32.564 1.00 75.88 170 SER A C 1
ATOM 1219 O O . SER A 1 170 ? -78.035 19.694 33.761 1.00 75.88 170 SER A O 1
ATOM 1221 N N . GLY A 1 171 ? -77.324 19.755 31.630 1.00 79.62 171 GLY A N 1
ATOM 1222 C CA . GLY A 1 171 ? -75.906 19.535 31.926 1.00 79.62 171 GLY A CA 1
ATOM 1223 C C . GLY A 1 171 ? -75.376 18.162 31.499 1.00 79.62 171 GLY A C 1
ATOM 1224 O O . GLY A 1 171 ? -75.647 17.685 30.395 1.00 79.62 171 GLY A O 1
ATOM 1225 N N . ASP A 1 172 ? -74.536 17.572 32.351 1.00 80.75 172 ASP A N 1
ATOM 1226 C CA . ASP A 1 172 ? -73.742 16.370 32.049 1.00 80.75 172 ASP A CA 1
ATOM 1227 C C . ASP A 1 172 ? -74.457 15.050 32.404 1.00 80.75 172 ASP A C 1
ATOM 1229 O O . ASP A 1 172 ? -74.061 13.978 31.937 1.00 80.75 172 ASP A O 1
ATOM 1233 N N . VAL A 1 173 ? -75.529 15.124 33.197 1.00 82.56 173 VAL A N 1
ATOM 1234 C CA . VAL A 1 173 ? -76.338 13.978 33.631 1.00 82.56 173 VAL A CA 1
ATOM 1235 C C . VAL A 1 173 ? -77.703 14.038 32.960 1.00 82.56 173 VAL A C 1
ATOM 1237 O O . VAL A 1 173 ? -78.344 15.084 32.911 1.00 82.56 173 VAL A O 1
ATOM 1240 N N . THR A 1 174 ? -78.147 12.888 32.467 1.00 82.31 174 THR A N 1
ATOM 1241 C CA . THR A 1 174 ? -79.498 12.659 31.951 1.00 82.31 174 THR A CA 1
ATOM 1242 C C . THR A 1 174 ? -80.220 11.683 32.875 1.00 82.31 174 THR A C 1
ATOM 1244 O O . THR A 1 174 ? -79.582 10.815 33.476 1.00 82.31 174 THR A O 1
ATOM 1247 N N . ILE A 1 175 ? -81.538 11.821 33.005 1.00 82.81 175 ILE A N 1
ATOM 1248 C CA . ILE A 1 175 ? -82.373 10.889 33.767 1.00 82.81 175 ILE A CA 1
ATOM 1249 C C . ILE A 1 175 ? -83.495 10.370 32.880 1.00 82.81 175 ILE A C 1
ATOM 1251 O O . ILE A 1 175 ? -84.075 11.106 32.083 1.00 82.81 175 ILE A O 1
ATOM 1255 N N . SER A 1 176 ? -83.805 9.094 33.010 1.00 83.25 176 SER A N 1
ATOM 1256 C CA . SER A 1 176 ? -84.983 8.490 32.408 1.00 83.25 176 SER A CA 1
ATOM 1257 C C . SER A 1 176 ? -86.143 8.530 33.421 1.00 83.25 176 SER A C 1
ATOM 1259 O O . SER A 1 176 ? -85.917 8.496 34.629 1.00 83.25 176 SER A O 1
ATOM 1261 N N . ASN A 1 177 ? -87.402 8.583 32.986 1.00 72.62 177 ASN A N 1
ATOM 1262 C CA . ASN A 1 177 ? -88.567 8.596 33.886 1.00 72.62 177 ASN A CA 1
ATOM 1263 C C . ASN A 1 177 ? -88.817 7.267 34.675 1.00 72.62 177 ASN A C 1
ATOM 1265 O O . ASN A 1 177 ? -89.851 7.137 35.316 1.00 72.62 177 ASN A O 1
ATOM 1269 N N . THR A 1 178 ? -87.854 6.322 34.718 1.00 74.88 178 THR A N 1
ATOM 1270 C CA . THR A 1 178 ? -87.753 5.154 35.647 1.00 74.88 178 THR A CA 1
ATOM 1271 C C . THR A 1 178 ? -86.824 5.465 36.803 1.00 74.88 178 THR A C 1
ATOM 1273 O O . THR A 1 178 ? -86.587 4.612 37.653 1.00 74.88 178 THR A O 1
ATOM 1276 N N . GLY A 1 179 ? -86.214 6.650 36.801 1.00 72.81 179 GLY A N 1
ATOM 1277 C CA . GLY A 1 179 ? -85.199 7.034 37.765 1.00 72.81 179 GLY A CA 1
ATOM 1278 C C . GLY A 1 179 ? -83.808 6.470 37.473 1.00 72.81 179 GLY A C 1
ATOM 1279 O O . GLY A 1 179 ? -82.953 6.542 38.350 1.00 72.81 179 GLY A O 1
ATOM 1280 N N . VAL A 1 180 ? -83.538 5.934 36.271 1.00 80.56 180 VAL A N 1
ATOM 1281 C CA . VAL A 1 180 ? -82.157 5.577 35.897 1.00 80.56 180 VAL A CA 1
ATOM 1282 C C . VAL A 1 180 ? -81.436 6.852 35.484 1.00 80.56 180 VAL A C 1
ATOM 1284 O O . VAL A 1 180 ? -81.836 7.533 34.539 1.00 80.56 180 VAL A O 1
ATOM 1287 N N . THR A 1 181 ? -80.365 7.175 36.199 1.00 82.69 181 THR A N 1
ATOM 1288 C CA . THR A 1 181 ? -79.466 8.266 35.840 1.00 82.69 181 THR A CA 1
ATOM 1289 C C . THR A 1 181 ? -78.317 7.730 34.999 1.00 82.69 181 THR A C 1
ATOM 1291 O O . THR A 1 181 ? -77.691 6.720 35.317 1.00 82.69 181 THR A O 1
ATOM 1294 N N . THR A 1 182 ? -78.021 8.428 33.910 1.00 79.56 182 THR A N 1
ATOM 1295 C CA . THR A 1 182 ? -76.879 8.143 33.045 1.00 79.56 182 THR A CA 1
ATOM 1296 C C . THR A 1 182 ? -76.119 9.422 32.776 1.00 79.56 182 THR A C 1
ATOM 1298 O O . THR A 1 182 ? -76.688 10.455 32.413 1.00 79.56 182 THR A O 1
ATOM 1301 N N . ILE A 1 183 ? -74.802 9.350 32.919 1.00 81.56 183 ILE A N 1
ATOM 1302 C CA . ILE A 1 183 ? -73.911 10.390 32.417 1.00 81.56 183 ILE A CA 1
ATOM 1303 C C . ILE A 1 183 ? -73.961 10.316 30.891 1.00 81.56 183 ILE A C 1
ATOM 1305 O O . ILE A 1 183 ? -73.812 9.235 30.318 1.00 81.56 183 ILE A O 1
ATOM 1309 N N . GLY A 1 184 ? -74.211 11.449 30.233 1.00 72.94 184 GLY A N 1
ATOM 1310 C CA . GLY A 1 184 ? -74.314 11.476 28.777 1.00 72.94 184 GLY A CA 1
ATOM 1311 C C . GLY A 1 184 ? -73.018 10.998 28.116 1.00 72.94 184 GLY A C 1
ATOM 1312 O O . GLY A 1 184 ? -71.919 11.199 28.647 1.00 72.94 184 GLY A O 1
ATOM 1313 N N . ALA A 1 185 ? -73.128 10.397 26.931 1.00 67.06 185 ALA A N 1
ATOM 1314 C CA . ALA A 1 185 ? -71.950 10.053 26.143 1.00 67.06 185 ALA A CA 1
ATOM 1315 C C . ALA A 1 185 ? -71.063 11.299 25.965 1.00 67.06 185 ALA A C 1
ATOM 1317 O O . ALA A 1 185 ? -71.555 12.393 25.677 1.00 67.06 185 ALA A O 1
ATOM 1318 N N . ASN A 1 186 ? -69.756 11.138 26.177 1.00 64.62 186 ASN A N 1
ATOM 1319 C CA . ASN A 1 186 ? -68.755 12.208 26.107 1.00 64.62 186 ASN A CA 1
ATOM 1320 C C . ASN A 1 186 ? -68.909 13.336 27.146 1.00 64.62 186 ASN A C 1
ATOM 1322 O O . ASN A 1 186 ? -68.311 14.397 26.980 1.00 64.62 186 ASN A O 1
ATOM 1326 N N . LYS A 1 187 ? -69.682 13.153 28.225 1.00 73.75 187 LYS A N 1
ATOM 1327 C CA . LYS A 1 187 ? -69.811 14.184 29.272 1.00 73.75 187 LYS A CA 1
ATOM 1328 C C . LYS A 1 187 ? -68.681 14.153 30.300 1.00 73.75 187 LYS A C 1
ATOM 1330 O O . LYS A 1 187 ? -68.267 15.218 30.761 1.00 73.75 187 LYS A O 1
ATOM 1335 N N . VAL A 1 188 ? -68.102 12.979 30.556 1.00 71.94 188 VAL A N 1
ATOM 1336 C CA . VAL A 1 188 ? -66.821 12.807 31.263 1.00 71.94 188 VAL A CA 1
ATOM 1337 C C . VAL A 1 188 ? -65.733 12.584 30.213 1.00 71.94 188 VAL A C 1
ATOM 1339 O O . VAL A 1 188 ? -65.446 11.463 29.808 1.00 71.94 188 VAL A O 1
ATOM 1342 N N . THR A 1 189 ? -65.184 13.679 29.688 1.00 66.88 189 THR A N 1
ATOM 1343 C CA . THR A 1 189 ? -64.080 13.622 28.714 1.00 66.88 189 THR A CA 1
ATOM 1344 C C . THR A 1 189 ? -62.734 13.477 29.415 1.00 66.88 189 THR A C 1
ATOM 1346 O O . THR A 1 189 ? -62.559 14.015 30.509 1.00 66.88 189 THR A O 1
ATOM 1349 N N . TYR A 1 190 ? -61.748 12.899 28.727 1.00 57.25 190 TYR A N 1
ATOM 1350 C CA . TYR A 1 190 ? -60.352 12.869 29.176 1.00 57.25 190 TYR A CA 1
ATOM 1351 C C . TYR A 1 190 ? -59.843 14.269 29.582 1.00 57.25 190 TYR A C 1
ATOM 1353 O O . TYR A 1 190 ? -59.254 14.426 30.643 1.00 57.25 190 TYR A O 1
ATOM 1361 N N . ASN A 1 191 ? -60.199 15.330 28.845 1.00 55.97 191 ASN A N 1
ATOM 1362 C CA . ASN A 1 191 ? -59.839 16.719 29.184 1.00 55.97 191 ASN A CA 1
ATOM 1363 C C . ASN A 1 191 ? -60.429 17.234 30.510 1.00 55.97 191 ASN A C 1
ATOM 1365 O O . ASN A 1 191 ? -59.791 18.041 31.177 1.00 55.97 191 ASN A O 1
ATOM 1369 N N . LYS A 1 192 ? -61.610 16.754 30.921 1.00 61.16 192 LYS A N 1
ATOM 1370 C CA . LYS A 1 192 ? -62.207 17.073 32.232 1.00 61.16 192 LYS A CA 1
ATOM 1371 C C . LYS A 1 192 ? -61.553 16.279 33.375 1.00 61.16 192 LYS A C 1
ATOM 1373 O O . LYS A 1 192 ? -61.606 16.721 34.515 1.00 61.16 192 LYS A O 1
ATOM 1378 N N . MET A 1 193 ? -60.917 15.141 33.073 1.00 65.31 193 MET A N 1
ATOM 1379 C CA . MET A 1 193 ? -60.123 14.345 34.023 1.00 65.31 193 MET A CA 1
ATOM 1380 C C . MET A 1 193 ? -58.655 14.804 34.112 1.00 65.31 193 MET A C 1
ATOM 1382 O O . MET A 1 193 ? -57.994 14.550 35.111 1.00 65.31 193 MET A O 1
ATOM 1386 N N . GLN A 1 194 ? -58.148 15.501 33.089 1.00 56.34 194 GLN A N 1
ATOM 1387 C CA . GLN A 1 194 ? -56.762 15.979 32.985 1.00 56.34 194 GLN A CA 1
ATOM 1388 C C . GLN A 1 194 ? -56.448 17.261 33.776 1.00 56.34 194 GLN A C 1
ATOM 1390 O O . GLN A 1 194 ? -55.316 17.736 33.735 1.00 56.34 194 GLN A O 1
ATOM 1395 N N . ALA A 1 195 ? -57.385 17.816 34.547 1.00 51.28 195 ALA A N 1
ATOM 1396 C CA . ALA A 1 195 ? -57.105 18.958 35.427 1.00 51.28 195 ALA A CA 1
ATOM 1397 C C . ALA A 1 195 ? -56.282 18.588 36.688 1.00 51.28 195 ALA A C 1
ATOM 1399 O O . ALA A 1 195 ? -56.314 19.311 37.680 1.00 51.28 195 ALA A O 1
ATOM 1400 N N . VAL A 1 196 ? -55.533 17.478 36.664 1.00 51.38 196 VAL A N 1
ATOM 1401 C CA . VAL A 1 196 ? -54.528 17.121 37.675 1.00 51.38 196 VAL A CA 1
ATOM 1402 C C . VAL A 1 196 ? -53.157 17.292 37.025 1.00 51.38 196 VAL A C 1
ATOM 1404 O O . VAL A 1 196 ? -52.668 16.422 36.309 1.00 51.38 196 VAL A O 1
ATOM 1407 N N . GLY A 1 197 ? -52.563 18.470 37.200 1.00 53.16 197 GLY A N 1
ATOM 1408 C CA . GLY A 1 197 ? -51.275 18.800 36.599 1.00 53.16 197 GLY A CA 1
ATOM 1409 C C . GLY A 1 197 ? -50.137 17.958 37.176 1.00 53.16 197 GLY A C 1
ATOM 1410 O O . GLY A 1 197 ? -49.837 18.083 38.356 1.00 53.16 197 GLY A O 1
ATOM 1411 N N . ALA A 1 198 ? -49.498 17.128 36.347 1.00 46.34 198 ALA A N 1
ATOM 1412 C CA . ALA A 1 198 ? -48.042 16.948 36.288 1.00 46.34 198 ALA A CA 1
ATOM 1413 C C . ALA A 1 198 ? -47.659 15.855 35.275 1.00 46.34 198 ALA A C 1
ATOM 1415 O O . ALA A 1 198 ? -48.200 14.751 35.266 1.00 46.34 198 ALA A O 1
ATOM 1416 N N . THR A 1 199 ? -46.656 16.168 34.462 1.00 49.94 199 THR A N 1
ATOM 1417 C CA . THR A 1 199 ? -45.822 15.234 33.697 1.00 49.94 199 THR A CA 1
ATOM 1418 C C . THR A 1 199 ? -45.368 14.036 34.543 1.00 49.94 199 THR A C 1
ATOM 1420 O O . THR A 1 199 ? -44.841 14.228 35.636 1.00 49.94 199 THR A O 1
ATOM 1423 N N . GLY A 1 200 ? -45.516 12.812 34.014 1.00 54.03 200 GLY A N 1
ATOM 1424 C CA . GLY A 1 200 ? -44.903 11.592 34.570 1.00 54.03 200 GLY A CA 1
ATOM 1425 C C . GLY A 1 200 ? -45.846 10.560 35.200 1.00 54.03 200 GLY A C 1
ATOM 1426 O O . GLY A 1 200 ? -45.362 9.588 35.773 1.00 54.03 200 GLY A O 1
ATOM 1427 N N . LYS A 1 201 ? -47.170 10.728 35.101 1.00 60.25 201 LYS A N 1
ATOM 1428 C CA . LYS A 1 201 ? -48.147 9.785 35.669 1.00 60.25 201 LYS A CA 1
ATOM 1429 C C . LYS A 1 201 ? -48.915 9.036 34.580 1.00 60.25 201 LYS A C 1
ATOM 1431 O O . LYS A 1 201 ? -49.448 9.657 33.664 1.00 60.25 201 LYS A O 1
ATOM 1436 N N . LEU A 1 202 ? -49.000 7.709 34.700 1.00 63.69 202 LEU A N 1
ATOM 1437 C CA . LEU A 1 202 ? -49.916 6.878 33.916 1.00 63.69 202 LEU A CA 1
ATOM 1438 C C . LEU A 1 202 ? -51.149 6.572 34.768 1.00 63.69 202 LEU A C 1
ATOM 1440 O O . LEU A 1 202 ? -51.025 6.058 35.878 1.00 63.69 202 LEU A O 1
ATOM 1444 N N . LEU A 1 203 ? -52.333 6.873 34.240 1.00 66.00 203 LEU A N 1
ATOM 1445 C CA . LEU A 1 203 ? -53.600 6.412 34.800 1.00 66.00 203 LEU A CA 1
ATOM 1446 C C . LEU A 1 203 ? -54.011 5.157 34.038 1.00 66.00 203 LEU A C 1
ATOM 1448 O O . LEU A 1 203 ? -54.261 5.210 32.835 1.00 66.00 203 LEU A O 1
ATOM 1452 N N . GLY A 1 204 ? -54.042 4.022 34.728 1.00 66.06 204 GLY A N 1
ATOM 1453 C CA . GLY A 1 204 ? -54.338 2.735 34.113 1.00 66.06 204 GLY A CA 1
ATOM 1454 C C . GLY A 1 204 ? -55.128 1.832 35.044 1.00 66.06 204 GLY A C 1
ATOM 1455 O O . GLY A 1 204 ? -55.105 1.981 36.264 1.00 66.06 204 GLY A O 1
ATOM 1456 N N . SER A 1 205 ? -55.840 0.883 34.452 1.00 64.50 205 SER A N 1
ATOM 1457 C CA . SER A 1 205 ? -56.423 -0.240 35.171 1.00 64.50 205 SER A CA 1
ATOM 1458 C C . SER A 1 205 ? -55.993 -1.521 34.478 1.00 64.50 205 SER A C 1
ATOM 1460 O O . SER A 1 205 ? -55.951 -1.582 33.250 1.00 64.50 205 SER A O 1
ATOM 1462 N N . SER A 1 206 ? -55.661 -2.549 35.254 1.00 63.38 206 SER A N 1
ATOM 1463 C CA . SER A 1 206 ? -55.327 -3.870 34.717 1.00 63.38 206 SER A CA 1
ATOM 1464 C C . SER A 1 206 ? -56.555 -4.635 34.210 1.00 63.38 206 SER A C 1
ATOM 1466 O O . SER A 1 206 ? -56.403 -5.725 33.663 1.00 63.38 206 SER A O 1
ATOM 1468 N N . SER A 1 207 ? -57.770 -4.099 34.387 1.00 58.28 207 SER A N 1
ATOM 1469 C CA . SER A 1 207 ? -59.002 -4.694 33.863 1.00 58.28 207 SER A CA 1
ATOM 1470 C C . SER A 1 207 ? -60.108 -3.656 33.650 1.00 58.28 207 SER A C 1
ATOM 1472 O O . SER A 1 207 ? -60.065 -2.553 34.188 1.00 58.28 207 SER A O 1
ATOM 1474 N N . THR A 1 208 ? -61.169 -4.032 32.935 1.00 56.28 208 THR A N 1
ATOM 1475 C CA . THR A 1 208 ? -62.389 -3.214 32.804 1.00 56.28 208 THR A CA 1
ATOM 1476 C C . THR A 1 208 ? -63.212 -3.129 34.095 1.00 56.28 208 THR A C 1
ATOM 1478 O O . THR A 1 208 ? -64.187 -2.387 34.145 1.00 56.28 208 THR A O 1
ATOM 1481 N N . THR A 1 209 ? -62.851 -3.898 35.128 1.00 51.53 209 THR A N 1
ATOM 1482 C CA . THR A 1 209 ? -63.587 -4.003 36.401 1.00 51.53 209 THR A CA 1
ATOM 1483 C C . THR A 1 209 ? -62.857 -3.392 37.595 1.00 51.53 209 THR A C 1
ATOM 1485 O O . THR A 1 209 ? -63.470 -3.185 38.639 1.00 51.53 209 THR A O 1
ATOM 1488 N N . THR A 1 210 ? -61.562 -3.089 37.467 1.00 52.72 210 THR A N 1
ATOM 1489 C CA . THR A 1 210 ? -60.781 -2.467 38.545 1.00 52.72 210 THR A CA 1
ATOM 1490 C C . THR A 1 210 ? -60.780 -0.952 38.374 1.00 52.72 210 THR A C 1
ATOM 1492 O O . THR A 1 210 ? -60.680 -0.451 37.251 1.00 52.72 210 THR A O 1
ATOM 1495 N N . ALA A 1 211 ? -60.867 -0.213 39.482 1.00 57.09 211 ALA A N 1
ATOM 1496 C CA . ALA A 1 211 ? -60.754 1.241 39.460 1.00 57.09 211 ALA A CA 1
ATOM 1497 C C . ALA A 1 211 ? -59.399 1.676 38.874 1.00 57.09 211 ALA A C 1
ATOM 1499 O O . ALA A 1 211 ? -58.368 1.054 39.142 1.00 57.09 211 ALA A O 1
ATOM 1500 N N . VAL A 1 212 ? -59.417 2.744 38.075 1.00 62.38 212 VAL A N 1
ATOM 1501 C CA . VAL A 1 212 ? -58.209 3.362 37.515 1.00 62.38 212 VAL A CA 1
ATOM 1502 C C . VAL A 1 212 ? -57.339 3.875 38.662 1.00 62.38 212 VAL A C 1
ATOM 1504 O O . VAL A 1 212 ? -57.826 4.603 39.525 1.00 62.38 212 VAL A O 1
ATOM 1507 N N . GLN A 1 213 ? -56.063 3.494 38.668 1.00 65.88 213 GLN A N 1
ATOM 1508 C CA . GLN A 1 213 ? -55.091 3.899 39.684 1.00 65.88 213 GLN A CA 1
ATOM 1509 C C . GLN A 1 213 ? -53.948 4.699 39.056 1.00 65.88 213 GLN A C 1
ATOM 1511 O O . GLN A 1 213 ? -53.652 4.564 37.865 1.00 65.88 213 GLN A O 1
ATOM 1516 N N . GLU A 1 214 ? -53.296 5.529 39.873 1.00 63.41 214 GLU A N 1
ATOM 1517 C CA . GLU A 1 214 ? -52.017 6.138 39.510 1.00 63.41 214 GLU A CA 1
ATOM 1518 C C . GLU A 1 214 ? -50.925 5.065 39.537 1.00 63.41 214 GLU A C 1
ATOM 1520 O O . GLU A 1 214 ? -50.626 4.490 40.584 1.00 63.41 214 GLU A O 1
ATOM 1525 N N . LEU A 1 215 ? -50.311 4.803 38.384 1.00 65.38 215 LEU A N 1
ATOM 1526 C CA . LEU A 1 215 ? -49.129 3.961 38.291 1.00 65.38 215 LEU A CA 1
ATOM 1527 C C . LEU A 1 215 ? -47.886 4.854 38.322 1.00 65.38 215 LEU A C 1
ATOM 1529 O O . LEU A 1 215 ? -47.585 5.558 37.355 1.00 65.38 215 LEU A O 1
ATOM 1533 N N . SER A 1 216 ? -47.169 4.831 39.445 1.00 62.16 216 SER A N 1
ATOM 1534 C CA . SER A 1 216 ? -45.890 5.529 39.575 1.00 62.16 216 SER A CA 1
ATOM 1535 C C . SER A 1 216 ? -44.823 4.751 38.805 1.00 62.16 216 SER A C 1
ATOM 1537 O O . SER A 1 216 ? -44.530 3.603 39.142 1.00 62.16 216 SER A O 1
ATOM 1539 N N . VAL A 1 217 ? -44.237 5.353 37.768 1.00 64.44 217 VAL A N 1
ATOM 1540 C CA . VAL A 1 217 ? -43.058 4.766 37.120 1.00 64.44 217 VAL A CA 1
ATOM 1541 C C . VAL A 1 217 ? -41.886 4.800 38.101 1.00 64.44 217 VAL A C 1
ATOM 1543 O O . VAL A 1 217 ? -41.648 5.810 38.762 1.00 64.44 217 VAL A O 1
ATOM 1546 N N . GLY A 1 218 ? -41.214 3.658 38.270 1.00 62.72 218 GLY A N 1
ATOM 1547 C CA . GLY A 1 218 ? -40.096 3.520 39.205 1.00 62.72 218 GLY A CA 1
ATOM 1548 C C . GLY A 1 218 ? -38.925 4.450 38.868 1.00 62.72 218 GLY A C 1
ATOM 1549 O O . GLY A 1 218 ? -38.823 4.976 37.758 1.00 62.72 218 GLY A O 1
ATOM 1550 N N . SER A 1 219 ? -38.016 4.645 39.825 1.00 63.72 219 SER A N 1
ATOM 1551 C CA . SER A 1 219 ? -36.807 5.448 39.622 1.00 63.72 219 SER A CA 1
ATOM 1552 C C . SER A 1 219 ? -35.993 4.942 38.421 1.00 63.72 219 SER A C 1
ATOM 1554 O O . SER A 1 219 ? -35.733 3.749 38.282 1.00 63.72 219 SER A O 1
ATOM 1556 N N . GLY A 1 220 ? -35.595 5.862 37.535 1.00 61.28 220 GLY A N 1
ATOM 1557 C CA . GLY A 1 220 ? -34.817 5.552 36.329 1.00 61.28 220 GLY A CA 1
ATOM 1558 C C . GLY A 1 220 ? -35.642 5.242 35.076 1.00 61.28 220 GLY A C 1
ATOM 1559 O O . GLY A 1 220 ? -35.054 5.041 34.016 1.00 61.28 220 GLY A O 1
ATOM 1560 N N . LEU A 1 221 ? -36.976 5.244 35.158 1.00 64.94 221 LEU A N 1
ATOM 1561 C CA . LEU A 1 221 ? -37.864 5.138 34.000 1.00 64.94 221 LEU A CA 1
ATOM 1562 C C . LEU A 1 221 ? -38.471 6.505 33.659 1.00 64.94 221 LEU A C 1
ATOM 1564 O O . LEU A 1 221 ? -39.134 7.124 34.487 1.00 64.94 221 LEU A O 1
ATOM 1568 N N . GLY A 1 222 ? -38.244 6.974 32.433 1.00 69.69 222 GLY A N 1
ATOM 1569 C CA . GLY A 1 222 ? -38.813 8.205 31.890 1.00 69.69 222 GLY A CA 1
ATOM 1570 C C . GLY A 1 222 ? -39.828 7.904 30.792 1.00 69.69 222 GLY A C 1
ATOM 1571 O O . GLY A 1 222 ? -39.552 7.126 29.880 1.00 69.69 222 GLY A O 1
ATOM 1572 N N . LEU A 1 223 ? -40.999 8.531 30.856 1.00 65.56 223 LEU A N 1
ATOM 1573 C CA . LEU A 1 223 ? -42.008 8.472 29.798 1.00 65.56 223 LEU A CA 1
ATOM 1574 C C . LEU A 1 223 ? -41.932 9.734 28.942 1.00 65.56 223 LEU A C 1
ATOM 1576 O O . LEU A 1 223 ? -42.020 10.842 29.469 1.00 65.56 223 LEU A O 1
ATOM 1580 N N . SER A 1 224 ? -41.814 9.561 27.628 1.00 63.81 224 SER A N 1
ATOM 1581 C CA . SER A 1 224 ? -41.938 10.645 26.650 1.00 63.81 224 SER A CA 1
ATOM 1582 C C . SER A 1 224 ? -42.856 10.201 25.517 1.00 63.81 224 SER A C 1
ATOM 1584 O O . SER A 1 224 ? -42.582 9.212 24.834 1.00 63.81 224 SER A O 1
ATOM 1586 N N . GLY A 1 225 ? -43.982 10.898 25.343 1.00 67.38 225 GLY A N 1
ATOM 1587 C CA . GLY A 1 225 ? -45.036 10.478 24.419 1.00 67.38 225 GLY A CA 1
ATOM 1588 C C . GLY A 1 225 ? -45.556 9.076 24.758 1.00 67.38 225 GLY A C 1
ATOM 1589 O O . GLY A 1 225 ? -46.055 8.847 25.856 1.00 67.38 225 GLY A O 1
ATOM 1590 N N . THR A 1 226 ? -45.421 8.139 23.818 1.00 64.31 226 THR A N 1
ATOM 1591 C CA . THR A 1 226 ? -45.808 6.723 23.970 1.00 64.31 226 THR A CA 1
ATOM 1592 C C . THR A 1 226 ? -44.654 5.810 24.392 1.00 64.31 226 THR A C 1
ATOM 1594 O O . THR A 1 226 ? -44.839 4.598 24.481 1.00 64.31 226 THR A O 1
ATOM 1597 N N . THR A 1 227 ? -43.455 6.353 24.615 1.00 54.06 227 THR A N 1
ATOM 1598 C CA . THR A 1 227 ? -42.242 5.559 24.833 1.00 54.06 227 THR A CA 1
ATOM 1599 C C . THR A 1 227 ? -41.847 5.573 26.304 1.00 54.06 227 THR A C 1
ATOM 1601 O O . THR A 1 227 ? -41.606 6.633 26.885 1.00 54.06 227 THR A O 1
ATOM 1604 N N . LEU A 1 228 ? -41.740 4.382 26.898 1.00 70.69 228 LEU A N 1
ATOM 1605 C CA . LEU A 1 228 ? -41.104 4.169 28.195 1.00 70.69 228 LEU A CA 1
ATOM 1606 C C . LEU A 1 228 ? -39.608 3.939 27.964 1.00 70.69 228 LEU A C 1
ATOM 1608 O O . LEU A 1 228 ? -39.212 2.949 27.355 1.00 70.69 228 LEU A O 1
ATOM 1612 N N . SER A 1 229 ? -38.786 4.870 28.428 1.00 66.88 229 SER A N 1
ATOM 1613 C CA . SER A 1 229 ? -37.332 4.847 28.282 1.00 66.88 229 SER A CA 1
ATOM 1614 C C . SER A 1 229 ? -36.657 4.610 29.628 1.00 66.88 229 SER A C 1
ATOM 1616 O O . SER A 1 229 ? -37.113 5.104 30.660 1.00 66.88 229 SER A O 1
ATOM 1618 N N . LEU A 1 230 ? -35.556 3.860 29.625 1.00 71.06 230 LEU A N 1
ATOM 1619 C CA . LEU A 1 230 ? -34.638 3.836 30.757 1.00 71.06 230 LEU A CA 1
ATOM 1620 C C . LEU A 1 230 ? -33.739 5.075 30.658 1.00 71.06 230 LEU A C 1
ATOM 1622 O O . LEU A 1 230 ? -33.061 5.270 29.651 1.00 71.06 230 LEU A O 1
ATOM 1626 N N . SER A 1 231 ? -33.707 5.897 31.702 1.00 64.81 231 SER A N 1
ATOM 1627 C CA . SER A 1 231 ? -32.731 6.977 31.828 1.00 64.81 231 SER A CA 1
ATOM 1628 C C . SER A 1 231 ? -31.389 6.380 32.246 1.00 64.81 231 SER A C 1
ATOM 1630 O O . SER A 1 231 ? -31.058 6.345 33.433 1.00 64.81 231 SER A O 1
ATOM 1632 N N . VAL A 1 232 ? -30.622 5.884 31.278 1.00 67.69 232 VAL A N 1
ATOM 1633 C CA . VAL A 1 232 ? -29.254 5.403 31.499 1.00 67.69 232 VAL A CA 1
ATOM 1634 C C . VAL A 1 232 ? -28.230 6.471 31.110 1.00 67.69 232 VAL A C 1
ATOM 1636 O O . VAL A 1 232 ? -28.449 7.202 30.143 1.00 67.69 232 VAL A O 1
ATOM 1639 N N . PRO A 1 233 ? -27.105 6.588 31.837 1.00 69.19 233 PRO A N 1
ATOM 1640 C CA . PRO A 1 233 ? -25.974 7.389 31.387 1.00 69.19 233 PRO A CA 1
ATOM 1641 C C . PRO A 1 233 ? -25.455 6.918 30.016 1.00 69.19 233 PRO A C 1
ATOM 1643 O O . PRO A 1 233 ? -25.598 5.749 29.648 1.00 69.19 233 PRO A O 1
ATOM 1646 N N . SER A 1 234 ? -24.861 7.856 29.270 1.00 71.69 234 SER A N 1
ATOM 1647 C CA . SER A 1 234 ? -24.241 7.616 27.960 1.00 71.69 234 SER A CA 1
ATOM 1648 C C . SER A 1 234 ? -23.214 6.486 28.040 1.00 71.69 234 SER A C 1
ATOM 1650 O O . SER A 1 234 ? -22.369 6.495 28.932 1.00 71.69 234 SER A O 1
ATOM 1652 N N . GLN A 1 235 ? -23.274 5.546 27.097 1.00 76.50 235 GLN A N 1
ATOM 1653 C CA . GLN A 1 235 ? -22.417 4.357 27.051 1.00 76.50 235 GLN A CA 1
ATOM 1654 C C . GLN A 1 235 ? -21.591 4.325 25.769 1.00 76.50 235 GLN A C 1
ATOM 1656 O O . GLN A 1 235 ? -22.077 4.716 24.705 1.00 76.50 235 GLN A O 1
ATOM 1661 N N . ALA A 1 236 ? -20.358 3.828 25.873 1.00 82.06 236 ALA A N 1
ATOM 1662 C CA . ALA A 1 236 ? -19.569 3.413 24.725 1.00 82.06 236 ALA A CA 1
ATOM 1663 C C . ALA A 1 236 ? -19.887 1.952 24.360 1.00 82.06 236 ALA A C 1
ATOM 1665 O O . ALA A 1 236 ? -20.396 1.174 25.169 1.00 82.06 236 ALA A O 1
ATOM 1666 N N . ALA A 1 237 ? -19.585 1.559 23.121 1.00 80.19 237 ALA A N 1
ATOM 1667 C CA . ALA A 1 237 ? -19.738 0.170 22.701 1.00 80.19 237 ALA A CA 1
ATOM 1668 C C . ALA A 1 237 ? -18.846 -0.754 23.553 1.00 80.19 237 ALA A C 1
ATOM 1670 O O . ALA A 1 237 ? -17.643 -0.526 23.664 1.00 80.19 237 ALA A O 1
ATOM 1671 N N . GLY A 1 238 ? -19.439 -1.803 24.128 1.00 82.56 238 GLY A N 1
ATOM 1672 C CA . GLY A 1 238 ? -18.745 -2.772 24.984 1.00 82.56 238 GLY A CA 1
ATOM 1673 C C . GLY A 1 238 ? -18.809 -2.473 26.484 1.00 82.56 238 GLY A C 1
ATOM 1674 O O . GLY A 1 238 ? -18.428 -3.335 27.277 1.00 82.56 238 GLY A O 1
ATOM 1675 N N . ASP A 1 239 ? -19.319 -1.307 26.887 1.00 88.50 239 ASP A N 1
ATOM 1676 C CA . ASP A 1 239 ? -19.614 -1.039 28.293 1.00 88.50 239 ASP A CA 1
ATOM 1677 C C . ASP A 1 239 ? -20.733 -1.961 28.795 1.00 88.50 239 ASP A C 1
ATOM 1679 O O . ASP A 1 239 ? -21.678 -2.295 28.077 1.00 88.50 239 ASP A O 1
ATOM 1683 N N . MET A 1 240 ? -20.640 -2.353 30.063 1.00 86.88 240 MET A N 1
ATOM 1684 C CA . MET A 1 240 ? -21.706 -3.054 30.770 1.00 86.88 240 MET A CA 1
ATOM 1685 C C . MET A 1 240 ? -22.307 -2.139 31.832 1.00 86.88 240 MET A C 1
ATOM 1687 O O . MET A 1 240 ? -21.656 -1.225 32.329 1.00 86.88 240 MET A O 1
ATOM 1691 N N . MET A 1 241 ? -23.544 -2.406 32.240 1.00 86.62 241 MET A N 1
ATOM 1692 C CA . MET A 1 241 ? -24.156 -1.721 33.376 1.00 86.62 241 MET A CA 1
ATOM 1693 C C . MET A 1 241 ? -24.568 -2.718 34.448 1.00 86.62 241 MET A C 1
ATOM 1695 O O . MET A 1 241 ? -25.070 -3.797 34.138 1.00 86.62 241 MET A O 1
ATOM 1699 N N . TYR A 1 242 ? -24.424 -2.332 35.714 1.00 88.00 242 TYR A N 1
ATOM 1700 C CA . TYR A 1 242 ? -25.039 -3.046 36.829 1.00 88.00 242 TYR A CA 1
ATOM 1701 C C . TYR A 1 242 ? -25.808 -2.079 37.724 1.00 88.00 242 TYR A C 1
ATOM 1703 O O . TYR A 1 242 ? -25.434 -0.917 37.885 1.00 88.00 242 TYR A O 1
ATOM 1711 N N . PHE A 1 243 ? -26.905 -2.557 38.304 1.00 86.44 243 PHE A N 1
ATOM 1712 C CA . PHE A 1 243 ? -27.665 -1.789 39.279 1.00 86.44 243 PHE A CA 1
ATOM 1713 C C . PHE A 1 243 ? -27.097 -2.044 40.675 1.00 86.44 243 PHE A C 1
ATOM 1715 O O . PHE A 1 243 ? -27.049 -3.187 41.127 1.00 86.44 243 PHE A O 1
ATOM 1722 N N . ASN A 1 244 ? -26.670 -0.988 41.367 1.00 84.25 244 ASN A N 1
ATOM 1723 C CA . ASN A 1 244 ? -26.054 -1.110 42.692 1.00 84.25 244 ASN A CA 1
ATOM 1724 C C . ASN A 1 244 ? -27.059 -1.029 43.859 1.00 84.25 244 ASN A C 1
ATOM 1726 O O . ASN A 1 244 ? -26.647 -0.951 45.013 1.00 84.25 244 ASN A O 1
ATOM 1730 N N . GLY A 1 245 ? -28.362 -1.008 43.565 1.00 82.25 245 GLY A N 1
ATOM 1731 C CA . GLY A 1 245 ? -29.433 -0.809 44.548 1.00 82.25 245 GLY A CA 1
ATOM 1732 C C . GLY A 1 245 ? -30.009 0.610 44.561 1.00 82.25 245 GLY A C 1
ATOM 1733 O O . GLY A 1 245 ? -31.165 0.782 44.934 1.00 82.25 245 GLY A O 1
ATOM 1734 N N . THR A 1 246 ? -29.248 1.602 44.090 1.00 83.56 246 THR A N 1
ATOM 1735 C CA . THR A 1 246 ? -29.675 3.012 44.045 1.00 83.56 246 THR A CA 1
ATOM 1736 C C . THR A 1 246 ? -29.615 3.575 42.630 1.00 83.56 246 THR A C 1
ATOM 1738 O O . THR A 1 246 ? -30.546 4.243 42.192 1.00 83.56 246 THR A O 1
ATOM 1741 N N . ASN A 1 247 ? -28.537 3.285 41.901 1.00 81.69 247 ASN A N 1
ATOM 1742 C CA . ASN A 1 247 ? -28.259 3.816 40.574 1.00 81.69 247 ASN A CA 1
ATOM 1743 C C . ASN A 1 247 ? -27.781 2.708 39.632 1.00 81.69 247 ASN A C 1
ATOM 1745 O O . ASN A 1 247 ? -27.184 1.712 40.053 1.00 81.69 247 ASN A O 1
ATOM 1749 N N . TRP A 1 248 ? -27.984 2.928 38.337 1.00 82.88 248 TRP A N 1
ATOM 1750 C CA . TRP A 1 248 ? -27.263 2.192 37.307 1.00 82.88 248 TRP A CA 1
ATOM 1751 C C . TRP A 1 248 ? -25.827 2.712 37.217 1.00 82.88 248 TRP A C 1
ATOM 1753 O O . TRP A 1 248 ? -25.604 3.912 37.055 1.00 82.88 248 TRP A O 1
ATOM 1763 N N . VAL A 1 249 ? -24.858 1.808 37.336 1.00 86.75 249 VAL A N 1
ATOM 1764 C CA . VAL A 1 249 ? -23.422 2.101 37.315 1.00 86.75 249 VAL A CA 1
ATOM 1765 C C . VAL A 1 249 ? -22.798 1.437 36.092 1.00 86.75 249 VAL A C 1
ATOM 1767 O O . VAL A 1 249 ? -23.095 0.279 35.798 1.00 86.75 249 VAL A O 1
ATOM 1770 N N . ILE A 1 250 ? -21.930 2.168 35.391 1.00 88.38 250 ILE A N 1
ATOM 1771 C CA . ILE A 1 250 ? -21.191 1.664 34.230 1.00 88.38 250 ILE A CA 1
ATOM 1772 C C . ILE A 1 250 ? -19.970 0.870 34.707 1.00 88.38 250 ILE A C 1
ATOM 1774 O O . ILE A 1 250 ? -19.197 1.335 35.545 1.00 88.38 250 ILE A O 1
ATOM 1778 N N . VAL A 1 251 ? -19.795 -0.320 34.144 1.00 90.38 251 VAL A N 1
ATOM 1779 C CA . VAL A 1 251 ? -18.548 -1.083 34.140 1.00 90.38 251 VAL A CA 1
ATOM 1780 C C . VAL A 1 251 ? -17.932 -0.868 32.755 1.00 90.38 251 VAL A C 1
ATOM 1782 O O . VAL A 1 251 ? -18.488 -1.384 31.782 1.00 90.38 251 VAL A O 1
ATOM 1785 N N . PRO A 1 252 ? -16.835 -0.095 32.639 1.00 89.50 252 PRO A N 1
ATOM 1786 C CA . PRO A 1 252 ? -16.190 0.145 31.351 1.00 89.50 252 PRO A CA 1
ATOM 1787 C C . PRO A 1 252 ? -15.807 -1.169 30.673 1.00 89.50 252 PRO A C 1
ATOM 1789 O O . PRO A 1 252 ? -15.534 -2.146 31.373 1.00 89.50 252 PRO A O 1
ATOM 1792 N N . VAL A 1 253 ? -15.749 -1.199 29.342 1.00 89.12 253 VAL A N 1
ATOM 1793 C CA . VAL A 1 253 ? -15.288 -2.382 28.595 1.00 89.12 253 VAL A CA 1
ATOM 1794 C C . VAL A 1 253 ? -13.943 -2.918 29.120 1.00 89.12 253 VAL A C 1
ATOM 1796 O O . VAL A 1 253 ? -13.023 -2.160 29.438 1.00 89.12 253 VAL A O 1
ATOM 1799 N N . GLY A 1 254 ? -13.838 -4.242 29.244 1.00 83.88 254 GLY A N 1
ATOM 1800 C CA . GLY A 1 254 ? -12.626 -4.920 29.705 1.00 83.88 254 GLY A CA 1
ATOM 1801 C C . GLY A 1 254 ? -11.534 -4.954 28.642 1.00 83.88 254 GLY A C 1
ATOM 1802 O O . GLY A 1 254 ? -11.803 -4.858 27.445 1.00 83.88 254 GLY A O 1
ATOM 1803 N N . LEU A 1 255 ? -10.286 -5.134 29.073 1.00 84.19 255 LEU A N 1
ATOM 1804 C CA . LEU A 1 255 ? -9.175 -5.364 28.151 1.00 84.19 255 LEU A CA 1
ATOM 1805 C C . LEU A 1 255 ? -9.143 -6.833 27.693 1.00 84.19 255 LEU A C 1
ATOM 1807 O O . LEU A 1 255 ? -9.493 -7.726 28.471 1.00 84.19 255 LEU A O 1
ATOM 1811 N N . PRO A 1 256 ? -8.673 -7.122 26.465 1.00 79.38 256 PRO A N 1
ATOM 1812 C CA . PRO A 1 256 ? -8.484 -8.493 26.004 1.00 79.38 256 PRO A CA 1
ATOM 1813 C C . PRO A 1 256 ? -7.677 -9.334 27.007 1.00 79.38 256 PRO A C 1
ATOM 1815 O O . PRO A 1 256 ? -6.623 -8.908 27.484 1.00 79.38 256 PRO A O 1
ATOM 1818 N N . GLY A 1 257 ? -8.172 -10.535 27.312 1.00 76.00 257 GLY A N 1
ATOM 1819 C CA . GLY A 1 257 ? -7.582 -11.448 28.301 1.00 76.00 257 GLY A CA 1
ATOM 1820 C C . GLY A 1 257 ? -8.174 -11.332 29.711 1.00 76.00 257 GLY A C 1
ATOM 1821 O O . GLY A 1 257 ? -8.050 -12.275 30.490 1.00 76.00 257 GLY A O 1
ATOM 1822 N N . GLN A 1 258 ? -8.881 -10.241 30.022 1.00 85.44 258 GLN A N 1
ATOM 1823 C CA . GLN A 1 258 ? -9.610 -10.121 31.282 1.00 85.44 258 GLN A CA 1
ATOM 1824 C C . GLN A 1 258 ? -10.920 -10.914 31.254 1.00 85.44 258 GLN A C 1
ATOM 1826 O O . GLN A 1 258 ? -11.568 -11.059 30.217 1.00 85.44 258 GLN A O 1
ATOM 1831 N N . PHE A 1 259 ? -11.340 -11.383 32.424 1.00 83.62 259 PHE A N 1
ATOM 1832 C CA . PHE A 1 259 ? -12.654 -11.974 32.655 1.00 83.62 259 PHE A CA 1
ATOM 1833 C C . PHE A 1 259 ? -13.416 -11.165 33.704 1.00 83.62 259 PHE A C 1
ATOM 1835 O O . PHE A 1 259 ? -12.834 -10.615 34.642 1.00 83.62 259 PHE A O 1
ATOM 1842 N N . LEU A 1 260 ? -14.735 -11.069 33.541 1.00 89.50 260 LEU A N 1
ATOM 1843 C CA . LEU A 1 260 ? -15.583 -10.389 34.511 1.00 89.50 260 LEU A CA 1
ATOM 1844 C C . LEU A 1 260 ? -15.763 -11.287 35.736 1.00 89.50 260 LEU A C 1
ATOM 1846 O O . LEU A 1 260 ? -16.152 -12.447 35.606 1.00 89.50 260 LEU A O 1
ATOM 1850 N N . GLN A 1 261 ? -15.528 -10.745 36.926 1.00 90.56 261 GLN A N 1
ATOM 1851 C CA . GLN A 1 261 ? -15.820 -11.426 38.183 1.00 90.56 261 GLN A CA 1
ATOM 1852 C C . GLN A 1 261 ? -16.640 -10.533 39.109 1.00 90.56 261 GLN A C 1
ATOM 1854 O O . GLN A 1 261 ? -16.606 -9.308 39.012 1.00 90.56 261 GLN A O 1
ATOM 1859 N N . LEU A 1 262 ? -17.351 -11.155 40.045 1.00 89.75 262 LEU A N 1
ATOM 1860 C CA . LEU A 1 262 ? -17.956 -10.455 41.169 1.00 89.75 262 LEU A CA 1
ATOM 1861 C C . LEU A 1 262 ? -16.983 -10.487 42.346 1.00 89.75 262 LEU A C 1
ATOM 1863 O O . LEU A 1 262 ? -16.500 -11.556 42.721 1.00 89.75 262 LEU A O 1
ATOM 1867 N N . ASN A 1 263 ? -16.707 -9.333 42.948 1.00 84.75 263 ASN A N 1
ATOM 1868 C CA . ASN A 1 263 ? -15.960 -9.302 44.202 1.00 84.75 263 ASN A CA 1
ATOM 1869 C C . ASN A 1 263 ? -16.823 -9.802 45.382 1.00 84.75 263 ASN A C 1
ATOM 1871 O O . ASN A 1 263 ? -18.008 -10.104 45.228 1.00 84.75 263 ASN A O 1
ATOM 1875 N N . LEU A 1 264 ? -16.245 -9.858 46.588 1.00 85.62 264 LEU A N 1
ATOM 1876 C CA . LEU A 1 264 ? -16.955 -10.295 47.804 1.00 85.62 264 LEU A CA 1
ATOM 1877 C C . LEU A 1 264 ? -18.219 -9.467 48.110 1.00 85.62 264 LEU A C 1
ATOM 1879 O O . LEU A 1 264 ? -19.149 -9.973 48.733 1.00 85.62 264 LEU A O 1
ATOM 1883 N N . SER A 1 265 ? -18.284 -8.228 47.623 1.00 88.12 265 SER A N 1
ATOM 1884 C CA . SER A 1 265 ? -19.442 -7.336 47.739 1.00 88.12 265 SER A CA 1
ATOM 1885 C C . SER A 1 265 ? -20.421 -7.455 46.562 1.00 88.12 265 SER A C 1
ATOM 1887 O O . SER A 1 265 ? -21.309 -6.618 46.426 1.00 88.12 265 SER A O 1
ATOM 1889 N N . LYS A 1 266 ? -20.275 -8.477 45.707 1.00 86.25 266 LYS A N 1
ATOM 1890 C CA . LYS A 1 266 ? -21.073 -8.716 44.490 1.00 86.25 266 LYS A CA 1
ATOM 1891 C C . LYS A 1 266 ? -21.008 -7.578 43.465 1.00 86.25 266 LYS A C 1
ATOM 1893 O O . LYS A 1 266 ? -21.915 -7.428 42.651 1.00 86.25 266 LYS A O 1
ATOM 1898 N N . ILE A 1 267 ? -19.937 -6.789 43.492 1.00 88.88 267 ILE A N 1
ATOM 1899 C CA . ILE A 1 267 ? -19.701 -5.732 42.510 1.00 88.88 267 ILE A CA 1
ATOM 1900 C C . ILE A 1 267 ? -18.948 -6.348 41.323 1.00 88.88 267 ILE A C 1
ATOM 1902 O O . ILE A 1 267 ? -17.893 -6.954 41.546 1.00 88.88 267 ILE A O 1
ATOM 1906 N N . PRO A 1 268 ? -19.460 -6.218 40.085 1.00 91.75 268 PRO A N 1
ATOM 1907 C CA . PRO A 1 268 ? -18.762 -6.675 38.892 1.00 91.75 268 PRO A CA 1
ATOM 1908 C C . PRO A 1 268 ? -17.513 -5.835 38.624 1.00 91.75 268 PRO A C 1
ATOM 1910 O O . PRO A 1 268 ? -17.564 -4.607 38.588 1.00 91.75 268 PRO A O 1
ATOM 1913 N N . SER A 1 269 ? -16.386 -6.512 38.427 1.00 89.25 269 SER A N 1
ATOM 1914 C CA . SER A 1 269 ? -15.098 -5.914 38.084 1.00 89.25 269 SER A CA 1
ATOM 1915 C C . SER A 1 269 ? -14.306 -6.846 37.171 1.00 89.25 269 SER A C 1
ATOM 1917 O O . SER A 1 269 ? -14.356 -8.066 37.344 1.00 89.25 269 SER A O 1
ATOM 1919 N N . TRP A 1 270 ? -13.524 -6.292 36.247 1.00 87.62 270 TRP A N 1
ATOM 1920 C CA . TRP A 1 270 ? -12.582 -7.082 35.455 1.00 87.62 270 TRP A CA 1
ATOM 1921 C C . TRP A 1 270 ? -11.456 -7.646 36.322 1.00 87.62 270 TRP A C 1
ATOM 1923 O O . TRP A 1 270 ? -10.964 -6.987 37.239 1.00 87.62 270 TRP A O 1
ATOM 1933 N N . SER A 1 271 ? -11.061 -8.882 36.037 1.00 82.00 271 SER A N 1
ATOM 1934 C CA . SER A 1 271 ? -9.942 -9.573 36.670 1.00 82.00 271 SER A CA 1
ATOM 1935 C C . SER A 1 271 ? -9.188 -10.429 35.662 1.00 82.00 271 SER A C 1
ATOM 1937 O O . SER A 1 271 ? -9.567 -10.514 34.497 1.00 82.00 271 SER A O 1
ATOM 1939 N N . GLY A 1 272 ? -8.096 -11.038 36.113 1.00 78.50 272 GLY A N 1
ATOM 1940 C CA . GLY A 1 272 ? -7.078 -11.607 35.241 1.00 78.50 272 GLY A CA 1
ATOM 1941 C C . GLY A 1 272 ? -6.127 -10.536 34.705 1.00 78.50 272 GLY A C 1
ATOM 1942 O O . GLY A 1 272 ? -6.449 -9.347 34.661 1.00 78.50 272 GLY A O 1
ATOM 1943 N N . GLY A 1 273 ? -4.923 -10.965 34.327 1.00 78.38 273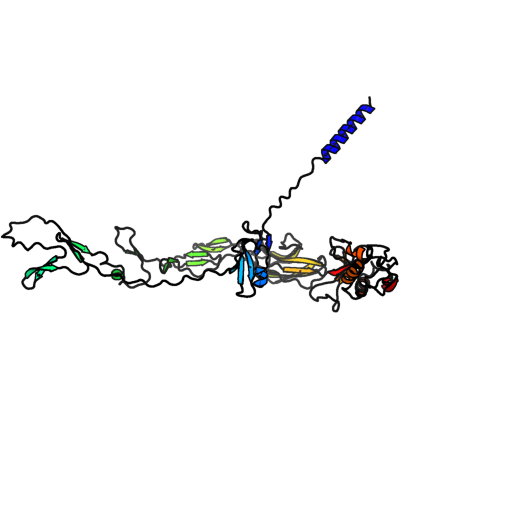 GLY A N 1
ATOM 1944 C CA . GLY A 1 273 ? -4.041 -10.119 33.530 1.00 78.38 273 GLY A CA 1
ATOM 1945 C C . GLY A 1 273 ? -4.664 -9.882 32.153 1.00 78.38 273 GLY A C 1
ATOM 1946 O O . GLY A 1 273 ? -5.349 -10.750 31.616 1.00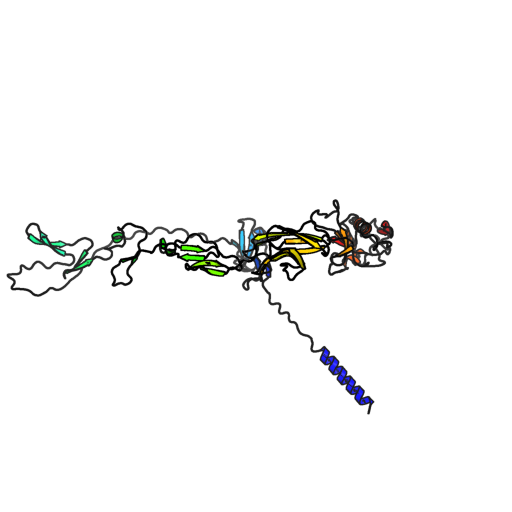 78.38 273 GLY A O 1
ATOM 1947 N N . ALA A 1 274 ? -4.405 -8.723 31.569 1.00 86.69 274 ALA A N 1
ATOM 1948 C CA . ALA A 1 274 ? -4.675 -8.440 30.170 1.00 86.69 274 ALA A CA 1
ATOM 1949 C C . ALA A 1 274 ? -3.433 -8.732 29.315 1.00 86.69 274 ALA A C 1
ATOM 1951 O O . ALA A 1 274 ? -2.312 -8.843 29.822 1.00 86.69 274 ALA A O 1
ATOM 1952 N N . TYR A 1 275 ? -3.610 -8.805 27.998 1.00 89.81 275 TYR A N 1
ATOM 1953 C CA . TYR A 1 275 ? -2.472 -8.710 27.084 1.00 89.81 275 TYR A CA 1
ATOM 1954 C C . TYR A 1 275 ? -1.742 -7.369 27.270 1.00 89.81 275 TYR A C 1
ATOM 1956 O O . TYR A 1 275 ? -2.354 -6.351 27.602 1.00 89.81 275 TYR A O 1
ATOM 1964 N N . ALA A 1 276 ? -0.429 -7.360 27.039 1.00 94.50 276 ALA A N 1
ATOM 1965 C CA . ALA A 1 276 ? 0.347 -6.123 27.035 1.00 94.50 276 ALA A CA 1
ATOM 1966 C C . ALA A 1 276 ? -0.143 -5.162 25.933 1.00 94.50 276 ALA A C 1
ATOM 1968 O O . ALA A 1 276 ? -0.581 -5.591 24.867 1.00 94.50 276 ALA A O 1
ATOM 1969 N N . SER A 1 277 ? -0.029 -3.855 26.168 1.00 94.25 277 SER A N 1
ATOM 1970 C CA . SER A 1 277 ? -0.328 -2.821 25.172 1.00 94.25 277 SER A CA 1
ATOM 1971 C C . SER A 1 277 ? 0.968 -2.213 24.659 1.00 94.25 277 SER A C 1
ATOM 1973 O O . SER A 1 277 ? 1.832 -1.824 25.451 1.00 94.25 277 SER A O 1
ATOM 1975 N N . LEU A 1 278 ? 1.129 -2.162 23.337 1.00 97.31 278 LEU A N 1
ATOM 1976 C CA . LEU A 1 278 ? 2.358 -1.711 22.699 1.00 97.31 278 LEU A CA 1
ATOM 1977 C C . LEU A 1 278 ? 2.141 -1.165 21.286 1.00 97.31 278 LEU A C 1
ATOM 1979 O O . LEU A 1 278 ? 1.197 -1.546 20.598 1.00 97.31 278 LEU A O 1
ATOM 1983 N N . THR A 1 279 ? 3.059 -0.313 20.838 1.00 98.06 279 THR A N 1
ATOM 1984 C CA . THR A 1 279 ? 3.143 0.181 19.455 1.00 98.06 279 THR A CA 1
ATOM 1985 C C . THR A 1 279 ? 4.450 -0.243 18.797 1.00 98.06 279 THR A C 1
ATOM 1987 O O . THR A 1 279 ? 5.455 -0.465 19.477 1.00 98.06 279 THR A O 1
ATOM 1990 N N . THR A 1 280 ? 4.439 -0.347 17.469 1.00 98.62 280 THR A N 1
ATOM 1991 C CA . THR A 1 280 ? 5.634 -0.621 16.662 1.00 98.62 280 THR A CA 1
ATOM 1992 C C . THR A 1 280 ? 6.200 0.688 16.130 1.00 98.62 280 THR A C 1
ATOM 1994 O O . THR A 1 280 ? 5.482 1.487 15.527 1.00 98.62 280 THR A O 1
ATOM 1997 N N . THR A 1 281 ? 7.499 0.897 16.317 1.00 98.31 281 THR A N 1
ATOM 1998 C CA . THR A 1 281 ? 8.219 2.048 15.766 1.00 98.31 281 THR A CA 1
ATOM 1999 C C . THR A 1 281 ? 8.577 1.782 14.304 1.00 98.31 281 THR A C 1
ATOM 2001 O O . THR A 1 281 ? 9.110 0.719 13.981 1.00 98.31 281 THR A O 1
ATOM 2004 N N . SER A 1 282 ? 8.331 2.748 13.415 1.00 98.00 282 SER A N 1
ATOM 2005 C CA . SER A 1 282 ? 8.712 2.654 11.999 1.00 98.00 282 SER A CA 1
ATOM 2006 C C . SER A 1 282 ? 10.188 2.299 11.814 1.00 98.00 282 SER A C 1
ATOM 2008 O O . SER A 1 282 ? 11.047 2.721 12.593 1.00 98.00 282 SER A O 1
ATOM 2010 N N . ALA A 1 283 ? 10.487 1.527 10.768 1.00 97.75 283 ALA A N 1
ATOM 2011 C CA . ALA A 1 283 ? 11.862 1.185 10.440 1.00 97.75 283 ALA A CA 1
ATOM 2012 C C . ALA A 1 283 ? 12.665 2.429 10.020 1.00 97.75 283 ALA A C 1
ATOM 2014 O O . ALA A 1 283 ? 12.149 3.360 9.404 1.00 97.75 283 ALA A O 1
ATOM 2015 N N . SER A 1 284 ? 13.947 2.423 10.356 1.00 97.31 284 SER A N 1
ATOM 2016 C CA . SER A 1 284 ? 14.926 3.478 10.100 1.00 97.31 284 SER A CA 1
ATOM 2017 C C . SER A 1 284 ? 16.287 2.849 9.803 1.00 97.31 284 SER A C 1
ATOM 2019 O O . SER A 1 284 ? 16.450 1.636 9.949 1.00 97.31 284 SER A O 1
ATOM 2021 N N . SER A 1 285 ? 17.263 3.651 9.362 1.00 96.69 285 SER A N 1
ATOM 2022 C CA . SER A 1 285 ? 18.619 3.171 9.033 1.00 96.69 285 SER A CA 1
ATOM 2023 C C . SER A 1 285 ? 18.606 1.936 8.121 1.00 96.69 285 SER A C 1
ATOM 2025 O O . SER A 1 285 ? 19.334 0.970 8.344 1.00 96.69 285 SER A O 1
ATOM 2027 N N . ILE A 1 286 ? 17.712 1.953 7.129 1.00 97.06 286 ILE A N 1
ATOM 2028 C CA . ILE A 1 286 ? 17.465 0.824 6.237 1.00 97.06 286 ILE A CA 1
ATOM 2029 C C . ILE A 1 286 ? 18.613 0.742 5.233 1.00 97.06 286 ILE A C 1
ATOM 2031 O O . ILE A 1 286 ? 18.873 1.680 4.480 1.00 97.06 286 ILE A O 1
ATOM 2035 N N . THR A 1 287 ? 19.278 -0.403 5.211 1.00 96.44 287 THR A N 1
ATOM 2036 C CA . THR A 1 287 ? 20.257 -0.781 4.195 1.00 96.44 287 THR A CA 1
ATOM 2037 C C . THR A 1 287 ? 19.716 -1.957 3.384 1.00 96.44 287 THR A C 1
ATOM 2039 O O . THR A 1 287 ? 18.607 -2.442 3.609 1.00 96.44 287 THR A O 1
ATOM 2042 N N . SER A 1 288 ? 20.491 -2.432 2.412 1.00 94.69 288 SER A N 1
ATOM 2043 C CA . SER A 1 288 ? 20.113 -3.587 1.598 1.00 94.69 288 SER A CA 1
ATOM 2044 C C . SER A 1 288 ? 19.991 -4.889 2.401 1.00 94.69 288 SER A C 1
ATOM 2046 O O . SER A 1 288 ? 19.312 -5.807 1.951 1.00 94.69 288 SER A O 1
ATOM 2048 N N . THR A 1 289 ? 20.619 -4.973 3.582 1.00 96.50 289 THR A N 1
ATOM 2049 C CA . THR A 1 289 ? 20.667 -6.196 4.404 1.00 96.50 289 THR A CA 1
ATOM 2050 C C . THR A 1 289 ? 20.350 -5.978 5.885 1.00 96.50 289 THR A C 1
ATOM 2052 O O . THR A 1 289 ? 20.299 -6.945 6.652 1.00 96.50 289 THR A O 1
ATOM 2055 N N . THR A 1 290 ? 20.121 -4.734 6.310 1.00 97.75 290 THR A N 1
ATOM 2056 C CA . THR A 1 290 ? 19.828 -4.378 7.704 1.00 97.75 290 THR A CA 1
ATOM 2057 C C . THR A 1 290 ? 18.765 -3.288 7.811 1.00 97.75 290 THR A C 1
ATOM 2059 O O . THR A 1 290 ? 18.540 -2.530 6.873 1.00 97.75 290 THR A O 1
ATOM 2062 N N . ALA A 1 291 ? 18.116 -3.195 8.968 1.00 98.31 291 ALA A N 1
ATOM 2063 C CA . ALA A 1 291 ? 17.247 -2.079 9.334 1.00 98.31 291 ALA A CA 1
ATOM 2064 C C . ALA A 1 291 ? 17.166 -1.960 10.859 1.00 98.31 291 ALA A C 1
ATOM 2066 O O . ALA A 1 291 ? 17.422 -2.928 11.573 1.00 98.31 291 ALA A O 1
ATOM 2067 N N . THR A 1 292 ? 16.760 -0.803 11.368 1.00 98.31 292 THR A N 1
ATOM 2068 C CA . THR A 1 292 ? 16.517 -0.587 12.799 1.00 98.31 292 THR A CA 1
ATOM 2069 C C . THR A 1 292 ? 15.048 -0.272 13.033 1.00 98.31 292 THR A C 1
ATOM 2071 O O . THR A 1 292 ? 14.488 0.605 12.381 1.00 98.31 292 THR A O 1
ATOM 2074 N N . SER A 1 293 ? 14.420 -0.953 13.985 1.00 98.25 293 SER A N 1
ATOM 2075 C CA . SER A 1 293 ? 13.047 -0.684 14.431 1.00 98.25 293 SER A CA 1
ATOM 2076 C C . SER A 1 293 ? 12.976 -0.822 15.957 1.00 98.25 293 SER A C 1
ATOM 2078 O O . SER A 1 293 ? 14.000 -0.790 16.637 1.00 98.25 293 SER A O 1
ATOM 2080 N N . GLY A 1 294 ? 11.782 -0.922 16.521 1.00 97.81 294 GLY A N 1
ATOM 2081 C CA . GLY A 1 294 ? 11.557 -1.008 17.948 1.00 97.81 294 GLY A CA 1
ATOM 2082 C C . GLY A 1 294 ? 10.077 -0.981 18.282 1.00 97.81 294 GLY A C 1
ATOM 2083 O O . GLY A 1 294 ? 9.207 -1.137 17.422 1.00 97.81 294 GLY A O 1
ATOM 2084 N N . GLY A 1 295 ? 9.790 -0.732 19.544 1.00 98.06 295 GLY A N 1
ATOM 2085 C CA . GLY A 1 295 ? 8.429 -0.531 19.998 1.00 98.06 295 GLY A CA 1
ATOM 2086 C C . GLY A 1 295 ? 8.390 0.155 21.345 1.00 98.06 295 GLY A C 1
ATOM 2087 O O . GLY A 1 295 ? 9.417 0.344 22.000 1.00 98.06 295 GLY A O 1
ATOM 2088 N N . ASN A 1 296 ? 7.188 0.527 21.757 1.00 98.25 296 ASN A N 1
ATOM 2089 C CA . ASN A 1 296 ? 6.937 1.058 23.085 1.00 98.25 296 ASN A CA 1
ATOM 2090 C C . ASN A 1 296 ? 5.821 0.262 23.745 1.00 98.25 296 ASN A C 1
ATOM 2092 O O . ASN A 1 296 ? 4.692 0.290 23.265 1.00 98.25 296 ASN A O 1
ATOM 2096 N N . ILE A 1 297 ? 6.136 -0.427 24.839 1.00 98.19 297 ILE A N 1
ATOM 2097 C CA . ILE A 1 297 ? 5.150 -1.142 25.649 1.00 98.19 297 ILE A CA 1
ATOM 2098 C C . ILE A 1 297 ? 4.636 -0.177 26.717 1.00 98.19 297 ILE A C 1
ATOM 2100 O O . ILE A 1 297 ? 5.340 0.111 27.688 1.00 98.19 297 ILE A O 1
ATOM 2104 N N . THR A 1 298 ? 3.417 0.326 26.534 1.00 95.75 298 THR A N 1
ATOM 2105 C CA . THR A 1 298 ? 2.788 1.329 27.409 1.00 95.75 298 THR A CA 1
ATOM 2106 C C . THR A 1 298 ? 2.118 0.712 28.633 1.00 95.75 298 THR A C 1
ATOM 2108 O O . THR A 1 298 ? 1.951 1.390 29.644 1.00 95.75 298 THR A O 1
ATOM 2111 N N . SER A 1 299 ? 1.759 -0.573 28.572 1.00 94.38 299 SER A N 1
ATOM 2112 C CA . SER A 1 299 ? 1.213 -1.326 29.701 1.00 94.38 299 SER A CA 1
ATOM 2113 C C . SER A 1 299 ? 1.580 -2.802 29.589 1.00 94.38 299 SER A C 1
ATOM 2115 O O . SER A 1 299 ? 1.575 -3.370 28.499 1.00 94.38 299 SER A O 1
ATOM 2117 N N . ASP A 1 300 ? 1.867 -3.434 30.722 1.00 93.12 300 ASP A N 1
ATOM 2118 C CA . ASP A 1 300 ? 2.070 -4.880 30.830 1.00 93.12 300 ASP A CA 1
ATOM 2119 C C . ASP A 1 300 ? 0.750 -5.659 30.987 1.00 93.12 300 ASP A C 1
ATOM 2121 O O . ASP A 1 300 ? 0.757 -6.885 31.065 1.00 93.12 300 ASP A O 1
ATOM 2125 N N . GLY A 1 301 ? -0.391 -4.961 31.034 1.00 89.19 301 GLY A N 1
ATOM 2126 C CA . GLY A 1 301 ? -1.695 -5.576 31.262 1.00 89.19 301 GLY A CA 1
ATOM 2127 C C . GLY A 1 301 ? -1.870 -6.130 32.681 1.00 89.19 301 GLY A C 1
ATOM 2128 O O . GLY A 1 301 ? -2.749 -6.954 32.906 1.00 89.19 301 GLY A O 1
ATOM 2129 N N . GLY A 1 302 ? -1.046 -5.718 33.650 1.00 87.25 302 GLY A N 1
ATOM 2130 C CA . GLY A 1 302 ? -1.089 -6.231 35.023 1.00 87.25 302 GLY A CA 1
ATOM 2131 C C . GLY A 1 302 ? -0.361 -7.565 35.222 1.00 87.25 302 GLY A C 1
ATOM 2132 O O . GLY A 1 302 ? -0.423 -8.131 36.313 1.00 87.25 302 GLY A O 1
ATOM 2133 N N . ALA A 1 303 ? 0.339 -8.066 34.201 1.00 89.50 303 ALA A N 1
ATOM 2134 C CA . ALA A 1 303 ? 1.223 -9.222 34.295 1.00 89.50 303 ALA A CA 1
ATOM 2135 C C . ALA A 1 303 ? 2.589 -8.894 33.685 1.00 89.50 303 ALA A C 1
ATOM 2137 O O . ALA A 1 303 ? 2.667 -8.440 32.548 1.00 89.50 303 ALA A O 1
ATOM 2138 N N . THR A 1 304 ? 3.676 -9.173 34.408 1.00 93.62 304 THR A N 1
ATOM 2139 C CA . THR A 1 304 ? 5.035 -8.822 33.971 1.00 93.62 304 THR A CA 1
ATOM 2140 C C . THR A 1 304 ? 5.347 -9.342 32.564 1.00 93.62 304 THR A C 1
ATOM 2142 O O . THR A 1 304 ? 5.215 -10.534 32.283 1.00 93.62 304 THR A O 1
ATOM 2145 N N . VAL A 1 305 ? 5.823 -8.450 31.690 1.00 97.38 305 VAL A N 1
ATOM 2146 C CA . VAL A 1 305 ? 6.325 -8.816 30.359 1.00 97.38 305 VAL A CA 1
ATOM 2147 C C . VAL A 1 305 ? 7.639 -9.581 30.503 1.00 97.38 305 VAL A C 1
ATOM 2149 O O . VAL A 1 305 ? 8.640 -9.018 30.947 1.00 97.38 305 VAL A O 1
ATOM 2152 N N . THR A 1 306 ? 7.651 -10.851 30.106 1.00 97.50 306 THR A N 1
ATOM 2153 C CA . THR A 1 306 ? 8.800 -11.765 30.205 1.00 97.50 306 THR A CA 1
ATOM 2154 C C . THR A 1 306 ? 9.661 -11.787 28.944 1.00 97.50 306 THR A C 1
ATOM 2156 O O . THR A 1 306 ? 10.847 -12.092 29.033 1.00 97.50 306 THR A O 1
ATOM 2159 N N . ALA A 1 307 ? 9.104 -11.418 27.788 1.00 97.81 307 ALA A N 1
ATOM 2160 C CA . ALA A 1 307 ? 9.845 -11.278 26.537 1.00 97.81 307 ALA A CA 1
ATOM 2161 C C . ALA A 1 307 ? 9.263 -10.154 25.673 1.00 97.81 307 ALA A C 1
ATOM 2163 O O . ALA A 1 307 ? 8.049 -9.990 25.609 1.00 97.81 307 ALA A O 1
ATOM 2164 N N . ARG A 1 308 ? 10.118 -9.412 24.971 1.00 98.31 308 ARG A N 1
ATOM 2165 C CA . ARG A 1 308 ? 9.727 -8.416 23.965 1.00 98.31 308 ARG A CA 1
ATOM 2166 C C . ARG A 1 308 ? 10.680 -8.412 22.784 1.00 98.31 308 ARG A C 1
ATOM 2168 O O . ARG A 1 308 ? 11.813 -8.881 22.907 1.00 98.31 308 ARG A O 1
ATOM 2175 N N . GLY A 1 309 ? 10.257 -7.833 21.669 1.00 98.44 309 GLY A N 1
ATOM 2176 C CA . GLY A 1 309 ? 11.105 -7.709 20.492 1.00 98.44 309 GLY A CA 1
ATOM 2177 C C . GLY A 1 309 ? 10.344 -7.309 19.239 1.00 98.44 309 GLY A C 1
ATOM 2178 O O . GLY A 1 309 ? 9.233 -6.792 19.317 1.00 98.44 309 GLY A O 1
ATOM 2179 N N . ILE A 1 310 ? 10.946 -7.574 18.084 1.00 98.50 310 ILE A N 1
ATOM 2180 C CA . ILE A 1 310 ? 10.328 -7.403 16.766 1.00 98.50 310 ILE A CA 1
ATOM 2181 C C . ILE A 1 310 ? 10.112 -8.775 16.142 1.00 98.50 310 ILE A C 1
ATOM 2183 O O . ILE A 1 310 ? 11.013 -9.606 16.173 1.00 98.50 310 ILE A O 1
ATOM 2187 N N . CYS A 1 311 ? 8.948 -8.994 15.543 1.00 98.31 311 CYS A N 1
ATOM 2188 C CA . CYS A 1 311 ? 8.713 -10.071 14.590 1.00 98.31 311 CYS A CA 1
ATOM 2189 C C . CYS A 1 311 ? 8.554 -9.482 13.185 1.00 98.31 311 CYS A C 1
ATOM 2191 O O . CYS A 1 311 ? 8.033 -8.374 13.030 1.00 98.31 311 CYS A O 1
ATOM 2193 N N . TYR A 1 312 ? 9.052 -10.186 12.171 1.00 98.56 312 TYR A N 1
ATOM 2194 C CA . TYR A 1 312 ? 9.065 -9.704 10.796 1.00 98.56 312 TYR A CA 1
ATOM 2195 C C . TYR A 1 312 ? 8.964 -10.838 9.774 1.00 98.56 312 TYR A C 1
ATOM 2197 O O . TYR A 1 312 ? 9.378 -11.971 10.027 1.00 98.56 312 TYR A O 1
ATOM 2205 N N . ALA A 1 313 ? 8.399 -10.519 8.611 1.00 98.31 313 ALA A N 1
ATOM 2206 C CA . ALA A 1 313 ? 8.243 -11.433 7.483 1.00 98.31 313 ALA A CA 1
ATOM 2207 C C . ALA A 1 313 ? 8.117 -10.657 6.162 1.00 98.31 313 ALA A C 1
ATOM 2209 O O . ALA A 1 313 ? 7.966 -9.437 6.159 1.00 98.31 313 ALA A O 1
ATOM 2210 N N . THR A 1 314 ? 8.156 -11.367 5.034 1.00 97.56 314 THR A N 1
ATOM 2211 C CA . THR A 1 314 ? 7.826 -10.817 3.705 1.00 97.56 314 THR A CA 1
ATOM 2212 C C . THR A 1 314 ? 6.325 -10.868 3.394 1.00 97.56 314 THR A C 1
ATOM 2214 O O . THR A 1 314 ? 5.886 -10.339 2.378 1.00 97.56 314 THR A O 1
ATOM 2217 N N . SER A 1 315 ? 5.530 -11.480 4.275 1.00 97.31 315 SER A N 1
ATOM 2218 C CA . SER A 1 315 ? 4.067 -11.471 4.260 1.00 97.31 315 SER A CA 1
ATOM 2219 C C . SER A 1 315 ? 3.523 -10.611 5.401 1.00 97.31 315 SER A C 1
ATOM 2221 O O . SER A 1 315 ? 4.154 -10.509 6.455 1.00 97.31 315 SER A O 1
ATOM 2223 N N . SER A 1 316 ? 2.330 -10.051 5.216 1.00 97.19 316 SER A N 1
ATOM 2224 C CA . SER A 1 316 ? 1.606 -9.315 6.257 1.00 97.19 316 SER A CA 1
ATOM 2225 C C . SER A 1 316 ? 1.287 -10.182 7.480 1.00 97.19 316 SER A C 1
ATOM 2227 O O . SER A 1 316 ? 1.188 -11.407 7.387 1.00 97.19 316 SER A O 1
ATOM 2229 N N . ASN A 1 317 ? 1.025 -9.520 8.600 1.00 94.12 317 ASN A N 1
ATOM 2230 C CA . ASN A 1 317 ? 0.699 -10.054 9.916 1.00 94.12 317 ASN A CA 1
ATOM 2231 C C . ASN A 1 317 ? 1.768 -10.995 10.501 1.00 94.12 317 ASN A C 1
ATOM 2233 O O . ASN A 1 317 ? 1.421 -12.095 10.942 1.00 94.12 317 ASN A O 1
ATOM 2237 N N . PRO A 1 318 ? 3.057 -10.595 10.557 1.00 97.94 318 PRO A N 1
ATOM 2238 C CA . PRO A 1 318 ? 4.080 -11.423 11.179 1.00 97.94 318 PRO A CA 1
ATOM 2239 C C . PRO A 1 318 ? 3.753 -11.670 12.656 1.00 97.94 318 PRO A C 1
ATOM 2241 O O . PRO A 1 318 ? 3.213 -10.810 13.359 1.00 97.94 318 PRO A O 1
ATOM 2244 N N . THR A 1 319 ? 4.106 -12.862 13.121 1.00 98.06 319 THR A N 1
ATOM 2245 C CA . THR A 1 319 ? 3.966 -13.302 14.511 1.00 98.06 319 THR A CA 1
ATOM 2246 C C . THR A 1 319 ? 5.301 -13.831 15.026 1.00 98.06 319 THR A C 1
ATOM 2248 O O . THR A 1 319 ? 6.270 -13.954 14.276 1.00 98.06 319 THR A O 1
ATOM 2251 N N . ILE A 1 320 ? 5.363 -14.213 16.301 1.00 97.94 320 ILE A N 1
ATOM 2252 C CA . ILE A 1 320 ? 6.559 -14.856 16.871 1.00 97.94 320 ILE A CA 1
ATOM 2253 C C . ILE A 1 320 ? 6.899 -16.224 16.247 1.00 97.94 320 ILE A C 1
ATOM 2255 O O . ILE A 1 320 ? 7.949 -16.779 16.556 1.00 97.94 320 ILE A O 1
ATOM 2259 N N . SER A 1 321 ? 6.042 -16.772 15.377 1.00 97.69 321 SER A N 1
ATOM 2260 C CA . SER A 1 321 ? 6.337 -17.966 14.572 1.00 97.69 321 SER A CA 1
ATOM 2261 C C . SER A 1 321 ? 7.156 -17.662 13.308 1.00 97.69 321 SER A C 1
ATOM 2263 O O . SER A 1 321 ? 7.612 -18.591 12.644 1.00 97.69 321 SER A O 1
ATOM 2265 N N . ASN A 1 322 ? 7.327 -16.384 12.955 1.00 97.75 322 ASN A N 1
ATOM 2266 C CA . ASN A 1 322 ? 8.177 -15.930 11.854 1.00 97.75 322 ASN A CA 1
ATOM 2267 C C . ASN A 1 322 ? 9.595 -15.595 12.357 1.00 97.75 322 ASN A C 1
ATOM 2269 O O . ASN A 1 322 ? 10.043 -16.087 13.393 1.00 97.75 322 ASN A O 1
ATOM 2273 N N . SER A 1 323 ? 10.325 -14.753 11.622 1.00 97.94 323 SER A N 1
ATOM 2274 C CA . SER A 1 323 ? 11.617 -14.245 12.074 1.00 97.94 323 SER A CA 1
ATOM 2275 C C . SER A 1 323 ? 11.426 -13.261 13.226 1.00 97.94 323 SER A C 1
ATOM 2277 O O . SER A 1 323 ? 10.549 -12.398 13.174 1.00 97.94 323 SER A O 1
ATOM 2279 N N . ILE A 1 324 ? 12.259 -13.372 14.264 1.00 97.81 324 ILE A N 1
ATOM 2280 C CA . ILE A 1 324 ? 12.194 -12.507 15.446 1.00 97.81 324 ILE A CA 1
ATOM 2281 C C . ILE A 1 324 ? 13.560 -11.936 15.826 1.00 97.81 324 ILE A C 1
ATOM 2283 O O . ILE A 1 324 ? 14.597 -12.557 15.601 1.00 97.81 324 ILE A O 1
ATOM 2287 N N . VAL A 1 325 ? 13.545 -10.762 16.453 1.00 97.62 325 VAL A N 1
ATOM 2288 C CA . VAL A 1 325 ? 14.674 -10.170 17.177 1.00 97.62 325 VAL A CA 1
ATOM 2289 C C . VAL A 1 325 ? 14.229 -9.922 18.612 1.00 97.62 325 VAL A C 1
ATOM 2291 O O . VAL A 1 325 ? 13.368 -9.080 18.857 1.00 97.62 325 VAL A O 1
ATOM 2294 N N . THR A 1 326 ? 14.809 -10.643 19.568 1.00 95.56 326 THR A N 1
ATOM 2295 C CA . THR A 1 326 ? 14.520 -10.482 21.001 1.00 95.56 326 THR A CA 1
ATOM 2296 C C . THR A 1 326 ? 15.201 -9.233 21.562 1.00 95.56 326 THR A C 1
ATOM 2298 O O . THR A 1 326 ? 16.362 -8.965 21.259 1.00 95.56 326 THR A O 1
ATOM 2301 N N . SER A 1 327 ? 14.517 -8.469 22.413 1.00 96.06 327 SER A N 1
ATOM 2302 C CA . SER A 1 327 ? 15.009 -7.204 22.995 1.00 96.06 327 SER A CA 1
ATOM 2303 C C . SER A 1 327 ? 14.728 -7.084 24.499 1.00 96.06 327 SER A C 1
ATOM 2305 O O . SER A 1 327 ? 14.478 -5.997 25.028 1.00 96.06 327 SER A O 1
ATOM 2307 N N . GLY A 1 328 ? 14.788 -8.223 25.195 1.00 95.31 328 GLY A N 1
ATOM 2308 C CA . GLY A 1 328 ? 14.695 -8.318 26.652 1.00 95.31 328 GLY A CA 1
ATOM 2309 C C . GLY A 1 328 ? 13.270 -8.522 27.165 1.00 95.31 328 GLY A C 1
ATOM 2310 O O . GLY A 1 328 ? 12.471 -9.206 26.531 1.00 95.31 328 GLY A O 1
ATOM 2311 N N . SER A 1 329 ? 12.975 -7.936 28.322 1.00 96.75 329 SER A N 1
ATOM 2312 C CA . SER A 1 329 ? 11.718 -8.047 29.071 1.00 96.75 329 SER A CA 1
ATOM 2313 C C . SER A 1 329 ? 11.291 -6.674 29.625 1.00 96.75 329 SER A C 1
ATOM 2315 O O . SER A 1 329 ? 11.991 -5.677 29.428 1.00 96.75 329 SER A O 1
ATOM 2317 N N . GLY A 1 330 ? 10.138 -6.602 30.298 1.00 96.00 330 GLY A N 1
ATOM 2318 C CA . GLY A 1 330 ? 9.620 -5.372 30.909 1.00 96.00 330 GLY A CA 1
ATOM 2319 C C . GLY A 1 330 ? 8.982 -4.370 29.934 1.00 96.00 330 GLY A C 1
ATOM 2320 O O . GLY A 1 330 ? 8.961 -4.565 28.716 1.00 96.00 330 GLY A O 1
ATOM 2321 N N . THR A 1 331 ? 8.441 -3.282 30.487 1.00 97.00 331 THR A N 1
ATOM 2322 C CA . THR A 1 331 ? 7.740 -2.217 29.746 1.00 97.00 331 THR A CA 1
ATOM 2323 C C . THR A 1 331 ? 8.688 -1.125 29.229 1.00 97.00 331 THR A C 1
ATOM 2325 O O . THR A 1 331 ? 9.902 -1.167 29.457 1.00 97.00 331 THR A O 1
ATOM 2328 N N . GLY A 1 332 ? 8.139 -0.151 28.498 1.00 97.56 332 GLY A N 1
ATOM 2329 C CA . GLY A 1 332 ? 8.863 1.000 27.961 1.00 97.56 332 GLY A CA 1
ATOM 2330 C C . GLY A 1 332 ? 9.342 0.828 26.520 1.00 97.56 332 GLY A C 1
ATOM 2331 O O . GLY A 1 332 ? 8.983 -0.125 25.821 1.00 97.56 332 GLY A O 1
ATOM 2332 N N . VAL A 1 333 ? 10.152 1.793 26.082 1.00 98.06 333 VAL A N 1
ATOM 2333 C CA . VAL A 1 333 ? 10.698 1.860 24.722 1.00 98.06 333 VAL A CA 1
ATOM 2334 C C . VAL A 1 333 ? 11.868 0.892 24.568 1.00 98.06 333 VAL A C 1
ATOM 2336 O O . VAL A 1 333 ? 12.726 0.788 25.446 1.00 98.06 333 VAL A O 1
ATOM 2339 N N . PHE A 1 334 ? 11.928 0.210 23.429 1.00 98.38 334 PHE A N 1
ATOM 2340 C CA . PHE A 1 334 ? 13.063 -0.613 23.031 1.00 98.38 334 PHE A CA 1
ATOM 2341 C C . PHE A 1 334 ? 13.376 -0.434 21.545 1.00 98.38 334 PHE A C 1
ATOM 2343 O O . PHE A 1 334 ? 12.503 -0.079 20.754 1.00 98.38 334 PHE A O 1
ATOM 2350 N N . THR A 1 335 ? 14.622 -0.733 21.182 1.00 97.88 335 THR A N 1
ATOM 2351 C CA . THR A 1 335 ? 15.141 -0.673 19.812 1.00 97.88 335 THR A CA 1
ATOM 2352 C C . THR A 1 335 ? 15.788 -2.009 19.462 1.00 97.88 335 THR A C 1
ATOM 2354 O O . THR A 1 335 ? 16.429 -2.629 20.313 1.00 97.88 335 THR A O 1
ATOM 2357 N N . SER A 1 336 ? 15.641 -2.437 18.212 1.00 97.38 336 SER A N 1
ATOM 2358 C CA . SER A 1 336 ? 16.135 -3.712 17.695 1.00 97.38 336 SER A CA 1
ATOM 2359 C C . SER A 1 336 ? 16.752 -3.524 16.309 1.00 97.38 336 SER A C 1
ATOM 2361 O O . SER A 1 336 ? 16.175 -2.851 15.451 1.00 97.38 336 SER A O 1
ATOM 2363 N N . SER A 1 337 ? 17.898 -4.165 16.075 1.00 97.19 337 SER A N 1
ATOM 2364 C CA . SER A 1 337 ? 18.553 -4.204 14.763 1.00 97.19 337 SER A CA 1
ATOM 2365 C C . SER A 1 337 ? 18.188 -5.495 14.034 1.00 97.19 337 SER A C 1
ATOM 2367 O O . SER A 1 337 ? 18.460 -6.588 14.527 1.00 97.19 337 SER A O 1
ATOM 2369 N N . LEU A 1 338 ? 17.585 -5.367 12.857 1.00 98.00 338 LEU A N 1
ATOM 2370 C CA . LEU A 1 338 ? 17.311 -6.457 11.931 1.00 98.00 338 LEU A CA 1
ATOM 2371 C C . LEU A 1 338 ? 18.532 -6.640 11.023 1.00 98.00 338 LEU A C 1
ATOM 2373 O O . LEU A 1 338 ? 19.080 -5.663 10.507 1.00 98.00 338 LEU A O 1
ATOM 2377 N N . THR A 1 339 ? 18.955 -7.883 10.819 1.00 97.06 339 THR A N 1
ATOM 2378 C CA . THR A 1 339 ? 20.106 -8.254 9.983 1.00 97.06 339 THR A CA 1
ATOM 2379 C C . THR A 1 339 ? 19.754 -9.441 9.091 1.00 97.06 339 THR A C 1
ATOM 2381 O O . THR A 1 339 ? 18.756 -10.121 9.322 1.00 97.06 339 THR A O 1
ATOM 2384 N N . GLY A 1 340 ? 20.559 -9.689 8.054 1.00 95.38 340 GLY A N 1
ATOM 2385 C CA . GLY A 1 340 ? 20.322 -10.802 7.127 1.00 95.38 340 GLY A CA 1
ATOM 2386 C C . GLY A 1 340 ? 19.106 -10.595 6.222 1.00 95.38 340 GLY A C 1
ATOM 2387 O O . GLY A 1 340 ? 18.542 -11.565 5.720 1.00 95.38 340 GLY A O 1
ATOM 2388 N N . LEU A 1 341 ? 18.688 -9.341 6.022 1.00 96.88 341 LEU A N 1
ATOM 2389 C CA . LEU A 1 341 ? 17.606 -9.016 5.102 1.00 96.88 341 LEU A CA 1
ATOM 2390 C C . LEU A 1 341 ? 18.056 -9.245 3.658 1.00 96.88 341 LEU A C 1
ATOM 2392 O O . LEU A 1 341 ? 19.232 -9.102 3.319 1.00 96.88 341 LEU A O 1
ATOM 2396 N N . THR A 1 342 ? 17.100 -9.585 2.803 1.00 94.88 342 THR A N 1
ATOM 2397 C CA . THR A 1 342 ? 17.318 -9.650 1.358 1.00 94.88 342 THR A CA 1
ATOM 2398 C C . THR A 1 342 ? 17.080 -8.271 0.763 1.00 94.88 342 THR A C 1
ATOM 2400 O O . THR A 1 342 ? 16.153 -7.573 1.169 1.00 94.88 342 THR A O 1
ATOM 2403 N N . SER A 1 343 ? 17.914 -7.864 -0.185 1.00 94.00 343 SER A N 1
ATOM 2404 C CA . SER A 1 343 ? 17.833 -6.576 -0.869 1.00 94.00 343 SER A CA 1
ATOM 2405 C C . SER A 1 343 ? 16.660 -6.514 -1.855 1.00 94.00 343 SER A C 1
ATOM 2407 O O . SER A 1 343 ? 16.198 -7.539 -2.358 1.00 94.00 343 SER A O 1
ATOM 2409 N N . GLY A 1 344 ? 16.142 -5.314 -2.135 1.00 91.62 344 GLY A N 1
ATOM 2410 C CA . GLY A 1 344 ? 14.963 -5.124 -2.992 1.00 91.62 344 GLY A CA 1
ATOM 2411 C C . GLY A 1 344 ? 13.706 -5.862 -2.517 1.00 91.62 344 GLY A C 1
ATOM 2412 O O . GLY A 1 344 ? 12.883 -6.243 -3.348 1.00 91.62 344 GLY A O 1
ATOM 2413 N N . THR A 1 345 ? 13.584 -6.114 -1.211 1.00 94.12 345 THR A N 1
ATOM 2414 C CA . THR A 1 345 ? 12.515 -6.921 -0.609 1.00 94.12 345 THR A CA 1
ATOM 2415 C C . THR A 1 345 ? 11.721 -6.087 0.390 1.00 94.12 345 THR A C 1
ATOM 2417 O O . THR A 1 345 ? 12.295 -5.374 1.215 1.00 94.12 345 THR A O 1
ATOM 2420 N N . THR A 1 346 ? 10.394 -6.191 0.330 1.00 96.44 346 THR A N 1
ATOM 2421 C CA . THR A 1 346 ? 9.494 -5.575 1.310 1.00 96.44 346 THR A CA 1
ATOM 2422 C C . THR A 1 346 ? 9.318 -6.487 2.518 1.00 96.44 346 THR A C 1
ATOM 2424 O O . THR A 1 346 ? 9.041 -7.677 2.377 1.00 96.44 346 THR A O 1
ATOM 2427 N N . TYR A 1 347 ? 9.461 -5.909 3.707 1.00 98.25 347 TYR A N 1
ATOM 2428 C CA . TYR A 1 347 ? 9.253 -6.564 4.990 1.00 98.25 347 TYR A CA 1
ATOM 2429 C C . TYR A 1 347 ? 8.132 -5.877 5.764 1.00 98.25 347 TYR A C 1
ATOM 2431 O O . TYR A 1 347 ? 8.074 -4.648 5.834 1.00 98.25 347 TYR A O 1
ATOM 2439 N N . TYR A 1 348 ? 7.286 -6.686 6.389 1.00 98.50 348 TYR A N 1
ATOM 2440 C CA . TYR A 1 348 ? 6.281 -6.284 7.367 1.00 98.50 348 TYR A CA 1
ATOM 2441 C C . TYR A 1 348 ? 6.822 -6.596 8.756 1.00 98.50 348 TYR A C 1
ATOM 2443 O O . TYR A 1 348 ? 7.399 -7.667 8.964 1.00 98.50 348 TYR A O 1
ATOM 2451 N N . ILE A 1 349 ? 6.668 -5.667 9.698 1.00 98.31 349 ILE A N 1
ATOM 2452 C CA . ILE A 1 349 ? 7.211 -5.785 11.052 1.00 98.31 349 ILE A CA 1
ATOM 2453 C C . ILE A 1 349 ? 6.171 -5.405 12.103 1.00 98.31 349 ILE A C 1
ATOM 2455 O O . ILE A 1 349 ? 5.377 -4.477 11.923 1.00 98.31 349 ILE A O 1
ATOM 2459 N N . ARG A 1 350 ? 6.212 -6.111 13.234 1.00 98.56 350 ARG A N 1
ATOM 2460 C CA . ARG A 1 350 ? 5.415 -5.817 14.427 1.00 98.56 350 ARG A CA 1
ATOM 2461 C C . ARG A 1 350 ? 6.269 -5.986 15.674 1.00 98.56 350 ARG A C 1
ATOM 2463 O O . ARG A 1 350 ? 6.962 -6.992 15.830 1.00 98.56 350 ARG A O 1
ATOM 2470 N N . ALA A 1 351 ? 6.189 -5.029 16.589 1.00 98.50 351 ALA A N 1
ATOM 2471 C CA . ALA A 1 351 ? 6.657 -5.224 17.950 1.00 98.50 351 ALA A CA 1
ATOM 2472 C C . ALA A 1 351 ? 5.807 -6.304 18.633 1.00 98.50 351 ALA A C 1
ATOM 2474 O O . ALA A 1 351 ? 4.594 -6.344 18.426 1.00 98.50 351 ALA A O 1
ATOM 2475 N N . TYR A 1 352 ? 6.422 -7.161 19.445 1.00 98.50 352 TYR A N 1
ATOM 2476 C CA . TYR A 1 352 ? 5.723 -8.148 20.265 1.00 98.50 352 TYR A CA 1
ATOM 2477 C C . TYR A 1 352 ? 6.117 -8.017 21.739 1.00 98.50 352 TYR A C 1
ATOM 2479 O O . TYR A 1 352 ? 7.240 -7.617 22.062 1.00 98.50 352 TYR A O 1
ATOM 2487 N N . ALA A 1 353 ? 5.197 -8.387 22.628 1.00 98.25 353 ALA A N 1
ATOM 2488 C CA . ALA A 1 353 ? 5.438 -8.524 24.060 1.00 98.25 353 ALA A CA 1
ATOM 2489 C C . ALA A 1 353 ? 4.671 -9.729 24.609 1.00 98.25 353 ALA A C 1
ATOM 2491 O O . ALA A 1 353 ? 3.481 -9.876 24.351 1.00 98.25 353 ALA A O 1
ATOM 2492 N N . THR A 1 354 ? 5.345 -10.574 25.380 1.00 97.44 354 THR A N 1
ATOM 2493 C CA . THR A 1 354 ? 4.776 -11.769 26.005 1.00 97.44 354 THR A CA 1
ATOM 2494 C C . THR A 1 354 ? 4.707 -11.577 27.512 1.00 97.44 354 THR A C 1
ATOM 2496 O O . THR A 1 354 ? 5.715 -11.252 28.138 1.00 97.44 354 THR A O 1
ATOM 2499 N N . ASN A 1 355 ? 3.532 -11.801 28.091 1.00 95.44 355 ASN A N 1
ATOM 2500 C CA . ASN A 1 355 ? 3.313 -11.923 29.532 1.00 95.44 355 ASN A CA 1
ATOM 2501 C C . ASN A 1 355 ? 2.638 -13.278 29.840 1.00 95.44 355 ASN A C 1
ATOM 2503 O O . ASN A 1 355 ? 2.549 -14.141 28.966 1.00 95.44 355 ASN A O 1
ATOM 2507 N N . SER A 1 356 ? 2.180 -13.499 31.076 1.00 93.69 356 SER A N 1
ATOM 2508 C CA . SER A 1 356 ? 1.532 -14.766 31.461 1.00 93.69 356 SER A CA 1
ATOM 2509 C C . SER A 1 356 ? 0.173 -15.017 30.794 1.00 93.69 356 SER A C 1
ATOM 2511 O O . SER A 1 356 ? -0.308 -16.146 30.831 1.00 93.69 356 SER A O 1
ATOM 2513 N N . VAL A 1 357 ? -0.443 -13.994 30.193 1.00 91.62 357 VAL A N 1
ATOM 2514 C CA . VAL A 1 357 ? -1.719 -14.092 29.462 1.00 91.62 357 VAL A CA 1
ATOM 2515 C C . VAL A 1 357 ? -1.472 -14.551 28.027 1.00 91.62 357 VAL A C 1
ATOM 2517 O O . VAL A 1 357 ? -2.224 -15.361 27.493 1.00 91.62 357 VAL A O 1
ATOM 2520 N N . GLY A 1 358 ? -0.394 -14.060 27.412 1.00 92.94 358 GLY A N 1
ATOM 2521 C CA . GLY A 1 358 ? 0.062 -14.483 26.094 1.00 92.94 358 GLY A CA 1
ATOM 2522 C C . GLY A 1 358 ? 0.909 -13.417 25.405 1.00 92.94 358 GLY A C 1
ATOM 2523 O O . GLY A 1 358 ? 1.509 -12.560 26.055 1.00 92.94 358 GLY A O 1
ATOM 2524 N N . THR A 1 359 ? 0.966 -13.477 24.073 1.00 96.44 359 THR A N 1
ATOM 2525 C CA . THR A 1 359 ? 1.743 -12.538 23.254 1.00 96.44 359 THR A CA 1
ATOM 2526 C C . THR A 1 359 ? 0.841 -11.501 22.601 1.00 96.44 359 THR A C 1
ATOM 2528 O O . THR A 1 359 ? -0.030 -11.831 21.799 1.00 96.44 359 THR A O 1
ATOM 2531 N N . ALA A 1 360 ? 1.093 -10.240 22.924 1.00 96.50 360 ALA A N 1
ATOM 2532 C CA . ALA A 1 360 ? 0.508 -9.083 22.275 1.00 96.50 360 ALA A CA 1
ATOM 2533 C C . ALA A 1 360 ? 1.412 -8.575 21.149 1.00 96.50 360 ALA A C 1
ATOM 2535 O O . ALA A 1 360 ? 2.633 -8.751 21.195 1.00 96.50 360 ALA A O 1
ATOM 2536 N N . TYR A 1 361 ? 0.818 -7.878 20.183 1.00 98.00 361 TYR A N 1
ATOM 2537 C CA . TYR A 1 361 ? 1.532 -7.291 19.054 1.00 98.00 361 TYR A CA 1
ATOM 2538 C C . TYR A 1 361 ? 1.120 -5.839 18.834 1.00 98.00 361 TYR A C 1
ATOM 2540 O O . TYR A 1 361 ? -0.057 -5.501 18.951 1.00 98.00 361 TYR A O 1
ATOM 2548 N N . GLY A 1 362 ? 2.081 -5.002 18.449 1.00 97.44 362 GLY A N 1
ATOM 2549 C CA . GLY A 1 362 ? 1.820 -3.633 18.022 1.00 97.44 362 GLY A CA 1
ATOM 2550 C C . GLY A 1 362 ? 1.160 -3.551 16.644 1.00 97.44 362 GLY A C 1
ATOM 2551 O O . GLY A 1 362 ? 0.879 -4.566 15.987 1.00 97.44 362 GLY A O 1
ATOM 2552 N N . ASN A 1 363 ? 0.942 -2.314 16.191 1.00 97.12 363 ASN A N 1
ATOM 2553 C CA . ASN A 1 363 ? 0.522 -2.018 14.822 1.00 97.12 363 ASN A CA 1
ATOM 2554 C C . ASN A 1 363 ? 1.549 -2.548 13.812 1.00 97.12 363 ASN A C 1
ATOM 2556 O O . ASN A 1 363 ? 2.749 -2.558 14.083 1.00 97.12 363 ASN A O 1
ATOM 2560 N N . GLU A 1 364 ? 1.087 -2.981 12.646 1.00 98.25 364 GLU A N 1
ATOM 2561 C CA . GLU A 1 364 ? 1.981 -3.350 11.553 1.00 98.25 364 GLU A CA 1
ATOM 2562 C C . GLU A 1 364 ? 2.556 -2.103 10.884 1.00 98.25 364 GLU A C 1
ATOM 2564 O O . GLU A 1 364 ? 1.856 -1.111 10.671 1.00 98.25 364 GLU A O 1
ATOM 2569 N N . VAL A 1 365 ? 3.844 -2.161 10.563 1.00 98.06 365 VAL A N 1
ATOM 2570 C CA . VAL A 1 365 ? 4.508 -1.207 9.673 1.00 98.06 365 VAL A CA 1
ATOM 2571 C C . VAL A 1 365 ? 5.323 -1.988 8.646 1.00 98.06 365 VAL A C 1
ATOM 2573 O O . VAL A 1 365 ? 5.728 -3.122 8.902 1.00 98.06 365 VAL A O 1
ATOM 2576 N N . SER A 1 366 ? 5.573 -1.397 7.482 1.00 97.88 366 SER A N 1
ATOM 2577 C CA . SER A 1 366 ? 6.349 -2.031 6.415 1.00 97.88 366 SER A CA 1
ATOM 2578 C C . SER A 1 366 ? 7.489 -1.142 5.942 1.00 97.88 366 SER A C 1
ATOM 2580 O O . SER A 1 366 ? 7.390 0.084 5.983 1.00 97.88 366 SER A O 1
ATOM 2582 N N . PHE A 1 367 ? 8.552 -1.758 5.437 1.00 97.12 367 PHE A N 1
ATOM 2583 C CA . PHE A 1 367 ? 9.638 -1.065 4.752 1.00 97.12 367 PHE A CA 1
ATOM 2584 C C . PHE A 1 367 ? 10.216 -1.937 3.637 1.00 97.12 367 PHE A C 1
ATOM 2586 O O . PHE A 1 367 ? 10.051 -3.154 3.652 1.00 97.12 367 PHE A O 1
ATOM 2593 N N . SER A 1 368 ? 10.917 -1.322 2.688 1.00 95.69 368 SER A N 1
ATOM 2594 C CA . SER A 1 368 ? 11.618 -2.039 1.621 1.00 95.69 368 SER A CA 1
ATOM 2595 C C . SER A 1 368 ? 13.115 -1.816 1.737 1.00 95.69 368 SER A C 1
ATOM 2597 O O . SER A 1 368 ? 13.567 -0.685 1.914 1.00 95.69 368 SER A O 1
ATOM 2599 N N . THR A 1 369 ? 13.890 -2.890 1.628 1.00 96.06 369 THR A N 1
ATOM 2600 C CA . THR A 1 369 ? 15.343 -2.788 1.509 1.00 96.06 369 THR A CA 1
ATOM 2601 C C . THR A 1 369 ? 15.716 -2.259 0.121 1.00 96.06 369 THR A C 1
ATOM 2603 O O . THR A 1 369 ? 15.105 -2.659 -0.877 1.00 96.06 369 THR A O 1
ATOM 2606 N N . PRO A 1 370 ? 16.729 -1.385 0.012 1.00 93.75 370 PRO A N 1
ATOM 2607 C CA . PRO A 1 370 ? 17.212 -0.923 -1.275 1.00 93.75 370 PRO A CA 1
ATOM 2608 C C . PRO A 1 370 ? 17.667 -2.063 -2.191 1.00 93.75 370 PRO A C 1
ATOM 2610 O O . PRO A 1 370 ? 18.254 -3.053 -1.745 1.00 93.75 370 PRO A O 1
ATOM 2613 N N . ILE A 1 371 ? 17.427 -1.893 -3.487 1.00 93.06 371 ILE A N 1
ATOM 2614 C CA . ILE A 1 371 ? 17.984 -2.714 -4.562 1.00 93.06 371 ILE A CA 1
ATOM 2615 C C . ILE A 1 371 ? 19.462 -2.352 -4.710 1.00 93.06 371 ILE A C 1
ATOM 2617 O O . ILE A 1 371 ? 19.813 -1.169 -4.764 1.00 93.06 371 ILE A O 1
ATOM 2621 N N . VAL A 1 372 ? 20.323 -3.367 -4.797 1.00 90.69 372 VAL A N 1
ATOM 2622 C CA . VAL A 1 372 ? 21.756 -3.196 -5.061 1.00 90.69 372 VAL A CA 1
ATOM 2623 C C . VAL A 1 372 ? 22.127 -3.719 -6.440 1.00 90.69 372 VAL A C 1
ATOM 2625 O O . VAL A 1 372 ? 21.556 -4.689 -6.939 1.00 90.69 372 VAL A O 1
ATOM 2628 N N . ILE A 1 373 ? 23.104 -3.067 -7.062 1.00 90.56 373 ILE A N 1
ATOM 2629 C CA . ILE A 1 373 ? 23.615 -3.468 -8.372 1.00 90.56 373 ILE A CA 1
ATOM 2630 C C . ILE A 1 373 ? 24.242 -4.866 -8.279 1.00 90.56 373 ILE A C 1
ATOM 2632 O O . ILE A 1 373 ? 24.942 -5.186 -7.320 1.00 90.56 373 ILE A O 1
ATOM 2636 N N . GLY A 1 374 ? 23.979 -5.703 -9.282 1.00 88.00 374 GLY A N 1
ATOM 2637 C CA . GLY A 1 374 ? 24.471 -7.076 -9.380 1.00 88.00 374 GLY A CA 1
ATOM 2638 C C . GLY A 1 374 ? 23.528 -8.137 -8.807 1.00 88.00 374 GLY A C 1
ATOM 2639 O O . GLY A 1 374 ? 23.732 -9.320 -9.074 1.00 88.00 374 GLY A O 1
ATOM 2640 N N . GLN A 1 375 ? 22.475 -7.757 -8.075 1.00 87.62 375 GLN A N 1
ATOM 2641 C CA . GLN A 1 375 ? 21.492 -8.722 -7.576 1.00 87.62 375 GLN A CA 1
ATOM 2642 C C . GLN A 1 375 ? 20.541 -9.193 -8.683 1.00 87.62 375 GLN A C 1
ATOM 2644 O O . GLN A 1 375 ? 20.187 -8.423 -9.580 1.00 87.62 375 GLN A O 1
ATOM 2649 N N . SER A 1 376 ? 20.046 -10.427 -8.563 1.00 90.69 376 SER A N 1
ATOM 2650 C CA . SER A 1 376 ? 18.908 -10.888 -9.361 1.00 90.69 376 SER A CA 1
ATOM 2651 C C . SER A 1 376 ? 17.657 -10.094 -8.978 1.00 90.69 376 SER A C 1
ATOM 2653 O O . SER A 1 376 ? 17.284 -10.053 -7.806 1.00 90.69 376 SER A O 1
ATOM 2655 N N . TYR A 1 377 ? 17.005 -9.461 -9.949 1.00 91.56 377 TYR A N 1
ATOM 2656 C CA . TYR A 1 377 ? 15.820 -8.638 -9.728 1.00 91.56 377 TYR A CA 1
ATOM 2657 C C . TYR A 1 377 ? 14.900 -8.679 -10.949 1.00 91.56 377 TYR A C 1
ATOM 2659 O O . TYR A 1 377 ? 15.345 -8.450 -12.072 1.00 91.56 377 TYR A O 1
ATOM 2667 N N . GLN A 1 378 ? 13.622 -9.002 -10.716 1.00 92.44 378 GLN A N 1
ATOM 2668 C CA . GLN A 1 378 ? 12.548 -9.011 -11.718 1.00 92.44 378 GLN A CA 1
ATOM 2669 C C . GLN A 1 378 ? 12.950 -9.598 -13.092 1.00 92.44 378 GLN A C 1
ATOM 2671 O O . GLN A 1 378 ? 12.835 -8.947 -14.132 1.00 92.44 378 GLN A O 1
ATOM 2676 N N . GLY A 1 379 ? 13.459 -10.835 -13.090 1.00 91.19 379 GLY A N 1
ATOM 2677 C CA . GLY A 1 379 ? 13.801 -11.574 -14.313 1.00 91.19 379 GLY A CA 1
ATOM 2678 C C . GLY A 1 379 ? 15.172 -11.277 -14.923 1.00 91.19 379 GLY A C 1
ATOM 2679 O O . GLY A 1 379 ? 15.545 -11.913 -15.911 1.00 91.19 379 GLY A O 1
ATOM 2680 N N . GLY A 1 380 ? 15.936 -10.355 -14.339 1.00 93.00 380 GLY A N 1
ATOM 2681 C CA . GLY A 1 380 ? 17.291 -10.025 -14.766 1.00 93.00 380 GLY A CA 1
ATOM 2682 C C . GLY A 1 380 ? 18.208 -9.684 -13.601 1.00 93.00 380 GLY A C 1
ATOM 2683 O O . GLY A 1 380 ? 18.040 -10.182 -12.491 1.00 93.00 380 GLY A O 1
ATOM 2684 N N . ILE A 1 381 ? 19.190 -8.832 -13.870 1.00 91.88 381 ILE A N 1
ATOM 2685 C CA . ILE A 1 381 ? 20.158 -8.329 -12.897 1.00 91.88 381 ILE A CA 1
ATOM 2686 C C . ILE A 1 381 ? 19.975 -6.818 -12.791 1.00 91.88 381 ILE A C 1
ATOM 2688 O O . ILE A 1 381 ? 20.009 -6.136 -13.815 1.00 91.88 381 ILE A O 1
ATOM 2692 N N . ALA A 1 382 ? 19.804 -6.280 -11.582 1.00 93.00 382 ALA A N 1
ATOM 2693 C CA . ALA A 1 382 ? 19.814 -4.832 -11.381 1.00 93.00 382 ALA A CA 1
ATOM 2694 C C . ALA A 1 382 ? 21.192 -4.290 -11.786 1.00 93.00 382 ALA A C 1
ATOM 2696 O O . ALA A 1 382 ? 22.202 -4.620 -11.168 1.00 93.00 382 ALA A O 1
ATOM 2697 N N . ALA A 1 383 ? 21.247 -3.515 -12.862 1.00 91.94 383 ALA A N 1
ATOM 2698 C CA . ALA A 1 383 ? 22.494 -3.189 -13.548 1.00 91.94 383 ALA A CA 1
ATOM 2699 C C . ALA A 1 383 ? 22.840 -1.697 -13.475 1.00 91.94 383 ALA A C 1
ATOM 2701 O O . ALA A 1 383 ? 23.999 -1.316 -13.620 1.00 91.94 383 ALA A O 1
ATOM 2702 N N . TYR A 1 384 ? 21.842 -0.856 -13.211 1.00 92.62 384 TYR A N 1
ATOM 2703 C CA . TYR A 1 384 ? 22.011 0.573 -12.989 1.00 92.62 384 TYR A CA 1
ATOM 2704 C C . TYR A 1 384 ? 20.907 1.092 -12.069 1.00 92.62 384 TYR A C 1
ATOM 2706 O O . TYR A 1 384 ? 19.756 0.690 -12.223 1.00 92.62 384 TYR A O 1
ATOM 2714 N N . ILE A 1 385 ? 21.246 1.992 -11.147 1.00 93.31 385 ILE A N 1
ATOM 2715 C CA . ILE A 1 385 ? 20.280 2.735 -10.329 1.00 93.31 385 ILE A CA 1
ATOM 2716 C C . ILE A 1 385 ? 20.337 4.191 -10.773 1.00 93.31 385 ILE A C 1
ATOM 2718 O O . ILE A 1 385 ? 21.426 4.763 -10.851 1.00 93.31 385 ILE A O 1
ATOM 2722 N N . LEU A 1 386 ? 19.177 4.780 -11.066 1.00 93.88 386 LEU A N 1
ATOM 2723 C CA . LEU A 1 386 ? 19.091 6.173 -11.482 1.00 93.88 386 LEU A CA 1
ATOM 2724 C C . LEU A 1 386 ? 19.609 7.095 -10.374 1.00 93.88 386 LEU A C 1
ATOM 2726 O O . LEU A 1 386 ? 19.341 6.904 -9.186 1.00 93.88 386 LEU A O 1
ATOM 2730 N N . GLN A 1 387 ? 20.326 8.128 -10.788 1.00 91.94 387 GLN A N 1
ATOM 2731 C CA . GLN A 1 387 ? 20.883 9.173 -9.943 1.00 91.94 387 GLN A CA 1
ATOM 2732 C C . GLN A 1 387 ? 20.178 10.505 -10.212 1.00 91.94 387 GLN A C 1
ATOM 2734 O O . GLN A 1 387 ? 19.512 10.684 -11.236 1.00 91.94 387 GLN A O 1
ATOM 2739 N N . SER A 1 388 ? 20.345 11.462 -9.295 1.00 93.69 388 SER A N 1
ATOM 2740 C CA . SER A 1 388 ? 19.821 12.818 -9.473 1.00 93.69 388 SER A CA 1
ATOM 2741 C C . SER A 1 388 ? 20.276 13.407 -10.812 1.00 93.69 388 SER A C 1
ATOM 2743 O O . SER A 1 388 ? 21.458 13.367 -11.148 1.00 93.69 388 SER A O 1
ATOM 2745 N N . GLY A 1 389 ? 19.322 13.921 -11.590 1.00 89.75 389 GLY A N 1
ATOM 2746 C CA . GLY A 1 389 ? 19.546 14.426 -12.947 1.00 89.75 389 GLY A CA 1
ATOM 2747 C C . GLY A 1 389 ? 19.274 13.415 -14.066 1.00 89.75 389 GLY A C 1
ATOM 2748 O O . GLY A 1 389 ? 19.188 13.818 -15.224 1.00 89.75 389 GLY A O 1
ATOM 2749 N N . ASN A 1 390 ? 19.083 12.125 -13.768 1.00 92.00 390 ASN A N 1
ATOM 2750 C CA . ASN A 1 390 ? 18.586 11.182 -14.771 1.00 92.00 390 ASN A CA 1
ATOM 2751 C C . ASN A 1 390 ? 17.066 11.333 -14.973 1.00 92.00 390 ASN A C 1
ATOM 2753 O O . ASN A 1 390 ? 16.335 11.504 -13.991 1.00 92.00 390 ASN A O 1
ATOM 2757 N N . PRO A 1 391 ? 16.559 11.216 -16.216 1.00 90.44 391 PRO A N 1
ATOM 2758 C CA . PRO A 1 391 ? 15.123 11.131 -16.467 1.00 90.44 391 PRO A CA 1
ATOM 2759 C C . PRO A 1 391 ? 14.492 9.981 -15.673 1.00 90.44 391 PRO A C 1
ATOM 2761 O O . PRO A 1 391 ? 14.980 8.856 -15.733 1.00 90.44 391 PRO A O 1
ATOM 2764 N N . GLY A 1 392 ? 13.420 10.264 -14.929 1.00 87.88 392 GLY A N 1
ATOM 2765 C CA . GLY A 1 392 ? 12.732 9.273 -14.092 1.00 87.88 392 GLY A CA 1
ATOM 2766 C C . GLY A 1 392 ? 13.315 9.079 -12.686 1.00 87.88 392 GLY A C 1
ATOM 2767 O O . GLY A 1 392 ? 12.780 8.280 -11.925 1.00 87.88 392 GLY A O 1
ATOM 2768 N N . TYR A 1 393 ? 14.372 9.805 -12.299 1.00 93.94 393 TYR A N 1
ATOM 2769 C CA . TYR A 1 393 ? 14.885 9.751 -10.928 1.00 93.94 393 TYR A CA 1
ATOM 2770 C C . TYR A 1 393 ? 13.865 10.274 -9.906 1.00 93.94 393 TYR A C 1
ATOM 2772 O O . TYR A 1 393 ? 13.280 11.345 -10.079 1.00 93.94 393 TYR A O 1
ATOM 2780 N N . ASN A 1 394 ? 13.725 9.551 -8.794 1.00 91.50 394 ASN A N 1
ATOM 2781 C CA . ASN A 1 394 ? 12.938 9.956 -7.638 1.00 91.50 394 ASN A CA 1
ATOM 2782 C C . ASN A 1 394 ? 13.764 9.741 -6.360 1.00 91.50 394 ASN A C 1
ATOM 2784 O O . ASN A 1 394 ? 14.279 8.654 -6.123 1.00 91.50 394 ASN A O 1
ATOM 2788 N N . ALA A 1 395 ? 13.884 10.765 -5.511 1.00 88.56 395 ALA A N 1
ATOM 2789 C CA . ALA A 1 395 ? 14.657 10.663 -4.269 1.00 88.56 395 ALA A CA 1
ATOM 2790 C C . ALA A 1 395 ? 14.049 9.680 -3.248 1.00 88.56 395 ALA A C 1
ATOM 2792 O O . ALA A 1 395 ? 14.756 9.194 -2.370 1.00 88.56 395 ALA A O 1
ATOM 2793 N N . ASN A 1 396 ? 12.751 9.385 -3.369 1.00 85.81 396 ASN A N 1
ATOM 2794 C CA . ASN A 1 396 ? 12.006 8.535 -2.441 1.00 85.81 396 ASN A CA 1
ATOM 2795 C C . ASN A 1 396 ? 11.786 7.107 -2.964 1.00 85.81 396 ASN A C 1
ATOM 2797 O O . ASN A 1 396 ? 11.349 6.247 -2.202 1.00 85.81 396 ASN A O 1
ATOM 2801 N N . VAL A 1 397 ? 12.049 6.847 -4.249 1.00 88.19 397 VAL A N 1
ATOM 2802 C CA . VAL A 1 397 ? 11.809 5.546 -4.890 1.00 88.19 397 VAL A CA 1
ATOM 2803 C C . VAL A 1 397 ? 12.976 5.217 -5.810 1.00 88.19 397 VAL A C 1
ATOM 2805 O O . VAL A 1 397 ? 13.321 6.003 -6.689 1.00 88.19 397 VAL A O 1
ATOM 2808 N N . GLN A 1 398 ? 13.583 4.045 -5.624 1.00 91.81 398 GLN A N 1
ATOM 2809 C CA . GLN A 1 398 ? 14.641 3.591 -6.520 1.00 91.81 398 GLN A CA 1
ATOM 2810 C C . GLN A 1 398 ? 14.057 3.166 -7.863 1.00 91.81 398 GLN A C 1
ATOM 2812 O O . GLN A 1 398 ? 13.286 2.213 -7.934 1.00 91.81 398 GLN A O 1
ATOM 2817 N N . HIS A 1 399 ? 14.520 3.843 -8.906 1.00 93.31 399 HIS A N 1
ATOM 2818 C CA . HIS A 1 399 ? 14.334 3.451 -10.293 1.00 93.31 399 HIS A CA 1
ATOM 2819 C C . HIS A 1 399 ? 15.672 3.056 -10.905 1.00 93.31 399 HIS A C 1
ATOM 2821 O O . HIS A 1 399 ? 16.737 3.461 -10.420 1.00 93.31 399 HIS A O 1
ATOM 2827 N N . GLY A 1 400 ? 15.643 2.281 -11.980 1.00 94.69 400 GLY A N 1
ATOM 2828 C CA . GLY A 1 400 ? 16.872 1.797 -12.585 1.00 94.69 400 GLY A CA 1
ATOM 2829 C C . GLY A 1 400 ? 16.681 0.981 -13.846 1.00 94.69 400 GLY A C 1
ATOM 2830 O O . GLY A 1 400 ? 15.610 0.941 -14.448 1.00 94.69 400 GLY A O 1
ATOM 2831 N N . LEU A 1 401 ? 17.766 0.321 -14.243 1.00 95.00 401 LEU A N 1
ATOM 2832 C CA . LEU A 1 401 ? 17.797 -0.592 -15.375 1.00 95.00 401 LEU A CA 1
ATOM 2833 C C . LEU A 1 401 ? 18.113 -1.999 -14.880 1.00 95.00 401 LEU A C 1
ATOM 2835 O O . LEU A 1 401 ? 19.079 -2.223 -14.146 1.00 95.00 401 LEU A O 1
ATOM 2839 N N . ILE A 1 402 ? 17.303 -2.949 -15.321 1.00 94.94 402 ILE A N 1
ATOM 2840 C CA . ILE A 1 402 ? 17.536 -4.381 -15.199 1.00 94.94 402 ILE A CA 1
ATOM 2841 C C . ILE A 1 402 ? 18.107 -4.865 -16.523 1.00 94.94 402 ILE A C 1
ATOM 2843 O O . ILE A 1 402 ? 17.565 -4.589 -17.589 1.00 94.94 402 ILE A O 1
ATOM 2847 N N . MET A 1 403 ? 19.187 -5.625 -16.457 1.00 94.12 403 MET A N 1
ATOM 2848 C CA . MET A 1 403 ? 19.818 -6.249 -17.608 1.00 94.12 403 MET A CA 1
ATOM 2849 C C . MET A 1 403 ? 19.477 -7.736 -17.682 1.00 94.12 403 MET A C 1
ATOM 2851 O O . MET A 1 403 ? 19.390 -8.417 -16.660 1.00 94.12 403 MET A O 1
ATOM 2855 N N . ALA A 1 404 ? 19.324 -8.261 -18.896 1.00 94.62 404 ALA A N 1
ATOM 2856 C CA . ALA A 1 404 ? 19.114 -9.684 -19.115 1.00 94.62 404 ALA A CA 1
ATOM 2857 C C . ALA A 1 404 ? 20.312 -10.514 -18.617 1.00 94.62 404 ALA A C 1
ATOM 2859 O O . ALA A 1 404 ? 21.475 -10.124 -18.751 1.00 94.62 404 ALA A O 1
ATOM 2860 N N . THR A 1 405 ? 20.043 -11.702 -18.079 1.00 91.50 405 THR A N 1
ATOM 2861 C CA . THR A 1 405 ? 21.072 -12.587 -17.505 1.00 91.50 405 THR A CA 1
ATOM 2862 C C . THR A 1 405 ? 22.048 -13.141 -18.552 1.00 91.50 405 THR A C 1
ATOM 2864 O O . THR A 1 405 ? 23.206 -13.405 -18.231 1.00 91.50 405 THR A O 1
ATOM 2867 N N . SER A 1 406 ? 21.642 -13.230 -19.822 1.00 91.00 406 SER A N 1
ATOM 2868 C CA . SER A 1 406 ? 22.481 -13.629 -20.964 1.00 91.00 406 SER A CA 1
ATOM 2869 C C . SER A 1 406 ? 22.306 -12.686 -22.159 1.00 91.00 406 SER A C 1
ATOM 2871 O O . SER A 1 406 ? 21.332 -11.935 -22.217 1.00 91.00 406 SER A O 1
ATOM 2873 N N . ASP A 1 407 ? 23.249 -12.712 -23.110 1.00 92.56 407 ASP A N 1
ATOM 2874 C CA . ASP A 1 407 ? 23.075 -12.032 -24.399 1.00 92.56 407 ASP A CA 1
ATOM 2875 C C . ASP A 1 407 ? 21.989 -12.774 -25.205 1.00 92.56 407 ASP A C 1
ATOM 2877 O O . ASP A 1 407 ? 21.959 -14.005 -25.230 1.00 92.56 407 ASP A O 1
ATOM 2881 N N . GLN A 1 408 ? 21.085 -12.035 -25.849 1.00 95.19 408 GLN A N 1
ATOM 2882 C CA . GLN A 1 408 ? 20.007 -12.586 -26.684 1.00 95.19 408 GLN A CA 1
ATOM 2883 C C . GLN A 1 408 ? 20.517 -12.999 -28.070 1.00 95.19 408 GLN A C 1
ATOM 2885 O O . GLN A 1 408 ? 19.885 -13.797 -28.756 1.00 95.19 408 GLN A O 1
ATOM 2890 N N . SER A 1 409 ? 21.667 -12.464 -28.482 1.00 95.31 409 SER A N 1
ATOM 2891 C CA . SER A 1 409 ? 22.405 -12.907 -29.662 1.00 95.31 409 SER A CA 1
ATOM 2892 C C . SER A 1 409 ? 23.889 -12.584 -29.512 1.00 95.31 409 SER A C 1
ATOM 2894 O O . SER A 1 409 ? 24.255 -11.561 -28.929 1.00 95.31 409 SER A O 1
ATOM 2896 N N . THR A 1 410 ? 24.737 -13.446 -30.072 1.00 92.69 410 THR A N 1
ATOM 2897 C CA . THR A 1 410 ? 26.191 -13.251 -30.179 1.00 92.69 410 THR A CA 1
ATOM 2898 C C . THR A 1 410 ? 26.614 -12.620 -31.510 1.00 92.69 410 THR A C 1
ATOM 2900 O O . THR A 1 410 ? 27.803 -12.473 -31.776 1.00 92.69 410 THR A O 1
ATOM 2903 N N . GLY A 1 411 ? 25.657 -12.271 -32.373 1.00 91.56 411 GLY A N 1
ATOM 2904 C CA . GLY A 1 411 ? 25.920 -11.670 -33.676 1.00 91.56 411 GLY A CA 1
ATOM 2905 C C . GLY A 1 411 ? 24.639 -11.491 -34.482 1.00 91.56 411 GLY A C 1
ATOM 2906 O O . GLY A 1 411 ? 24.114 -12.445 -35.047 1.00 91.56 411 GLY A O 1
ATOM 2907 N N . THR A 1 412 ? 24.134 -10.261 -34.543 1.00 96.75 412 THR A N 1
ATOM 2908 C CA . THR A 1 412 ? 23.000 -9.891 -35.402 1.00 96.75 412 THR A CA 1
ATOM 2909 C C . THR A 1 412 ? 23.180 -8.490 -35.968 1.00 96.75 412 THR A C 1
ATOM 2911 O O . THR A 1 412 ? 23.806 -7.635 -35.336 1.00 96.75 412 THR A O 1
ATOM 2914 N N . ALA A 1 413 ? 22.584 -8.246 -37.134 1.00 97.62 413 ALA A N 1
ATOM 2915 C CA . ALA A 1 413 ? 22.416 -6.905 -37.677 1.00 97.62 413 ALA A CA 1
ATOM 2916 C C . ALA A 1 413 ? 21.631 -6.010 -36.706 1.00 97.62 413 ALA A C 1
ATOM 2918 O O . ALA A 1 413 ? 20.743 -6.481 -35.982 1.00 97.62 413 ALA A O 1
ATOM 2919 N N . TRP A 1 414 ? 21.935 -4.711 -36.725 1.00 98.12 414 TRP A N 1
ATOM 2920 C CA . TRP A 1 414 ? 21.183 -3.700 -35.985 1.00 98.12 414 TRP A CA 1
ATOM 2921 C C . TRP A 1 414 ? 19.720 -3.682 -36.436 1.00 98.12 414 TRP A C 1
ATOM 2923 O O . TRP A 1 414 ? 18.824 -3.710 -35.598 1.00 98.12 414 TRP A O 1
ATOM 2933 N N . SER A 1 415 ? 19.489 -3.731 -37.753 1.00 97.31 415 SER A N 1
ATOM 2934 C CA . SER A 1 415 ? 18.189 -3.920 -38.410 1.00 97.31 415 SER A CA 1
ATOM 2935 C C . SER A 1 415 ? 18.394 -4.541 -39.794 1.00 97.31 415 SER A C 1
ATOM 2937 O O . SER A 1 415 ? 19.424 -4.302 -40.423 1.00 97.31 415 SER A O 1
ATOM 2939 N N . ASN A 1 416 ? 17.422 -5.308 -40.297 1.00 96.75 416 ASN A N 1
ATOM 2940 C CA . ASN A 1 416 ? 17.396 -5.750 -41.694 1.00 96.75 416 ASN A CA 1
ATOM 2941 C C . ASN A 1 416 ? 17.119 -4.589 -42.671 1.00 96.75 416 ASN A C 1
ATOM 2943 O O . ASN A 1 416 ? 17.366 -4.723 -43.867 1.00 96.75 416 ASN A O 1
ATOM 2947 N N . VAL A 1 417 ? 16.635 -3.449 -42.170 1.00 95.94 417 VAL A N 1
ATOM 2948 C CA . VAL A 1 417 ? 16.400 -2.223 -42.942 1.00 95.94 417 VAL A CA 1
ATOM 2949 C C . VAL A 1 417 ? 17.589 -1.274 -42.742 1.00 95.94 417 VAL A C 1
ATOM 2951 O O . VAL A 1 417 ? 17.649 -0.512 -41.776 1.00 95.94 417 VAL A O 1
ATOM 2954 N N . THR A 1 418 ? 18.578 -1.343 -43.639 1.00 89.56 418 THR A N 1
ATOM 2955 C CA . THR A 1 418 ? 19.913 -0.747 -43.423 1.00 89.56 418 THR A CA 1
ATOM 2956 C C . THR A 1 418 ? 20.186 0.555 -44.170 1.00 89.56 418 THR A C 1
ATOM 2958 O O . THR A 1 418 ? 21.249 1.120 -43.964 1.00 89.56 418 THR A O 1
ATOM 2961 N N . SER A 1 419 ? 19.275 1.035 -45.021 1.00 90.62 419 SER A N 1
ATOM 2962 C CA . SER A 1 419 ? 19.450 2.266 -45.820 1.00 90.62 419 SER A CA 1
ATOM 2963 C C . SER A 1 419 ? 18.240 3.190 -45.710 1.00 90.62 419 SER A C 1
ATOM 2965 O O . SER A 1 419 ? 17.781 3.789 -46.680 1.00 90.62 419 SER A O 1
ATOM 2967 N N . THR A 1 420 ? 17.683 3.271 -44.506 1.00 92.31 420 THR A N 1
ATOM 2968 C CA . THR A 1 420 ? 16.563 4.149 -44.162 1.00 92.31 420 THR A CA 1
ATOM 2969 C C . THR A 1 420 ? 16.843 4.770 -42.804 1.00 92.31 420 THR A C 1
ATOM 2971 O O . THR A 1 420 ? 17.255 4.071 -41.876 1.00 92.31 420 THR A O 1
ATOM 2974 N N . LEU A 1 421 ? 16.666 6.089 -42.723 1.00 94.31 421 LEU A N 1
ATOM 2975 C CA . LEU A 1 421 ? 16.880 6.874 -41.518 1.00 94.31 421 LEU A CA 1
ATOM 2976 C C . LEU A 1 421 ? 15.577 6.854 -40.726 1.00 94.31 421 LEU A C 1
ATOM 2978 O O . LEU A 1 421 ? 14.531 7.211 -41.268 1.00 94.31 421 LEU A O 1
ATOM 2982 N N . ILE A 1 422 ? 15.642 6.435 -39.468 1.00 95.69 422 ILE A N 1
ATOM 2983 C CA . ILE A 1 422 ? 14.514 6.530 -38.540 1.00 95.69 422 ILE A CA 1
ATOM 2984 C C . ILE A 1 422 ? 14.407 7.973 -38.035 1.00 95.69 422 ILE A C 1
ATOM 2986 O O . ILE A 1 422 ? 13.320 8.542 -37.998 1.00 95.69 422 ILE A O 1
ATOM 2990 N N . GLY A 1 423 ? 15.538 8.578 -37.659 1.00 87.81 423 GLY A N 1
ATOM 2991 C CA . GLY A 1 423 ? 15.661 9.997 -37.311 1.00 87.81 423 GLY A CA 1
ATOM 2992 C C . GLY A 1 423 ? 15.066 10.403 -35.958 1.00 87.81 423 GLY A C 1
ATOM 2993 O O . GLY A 1 423 ? 15.294 11.524 -35.514 1.00 87.81 423 GLY A O 1
ATOM 2994 N N . THR A 1 424 ? 14.333 9.513 -35.283 1.00 91.31 424 THR A N 1
ATOM 2995 C CA . THR A 1 424 ? 13.688 9.773 -33.981 1.00 91.31 424 THR A CA 1
ATOM 2996 C C . THR A 1 424 ? 14.358 9.068 -32.804 1.00 91.31 424 THR A C 1
ATOM 2998 O O . THR A 1 424 ? 13.940 9.259 -31.663 1.00 91.31 424 THR A O 1
ATOM 3001 N N . THR A 1 425 ? 15.396 8.258 -33.039 1.00 95.81 425 THR A N 1
ATOM 3002 C CA . THR A 1 425 ? 16.093 7.569 -31.946 1.00 95.81 425 THR A CA 1
ATOM 3003 C C . THR A 1 425 ? 16.956 8.541 -31.138 1.00 95.81 425 THR A C 1
ATOM 3005 O O . THR A 1 425 ? 17.665 9.363 -31.716 1.00 95.81 425 THR A O 1
ATOM 3008 N N . GLY A 1 426 ? 16.957 8.409 -29.813 1.00 96.12 426 GLY A N 1
ATOM 3009 C CA . GLY A 1 426 ? 17.792 9.182 -28.894 1.00 96.12 426 GLY A CA 1
ATOM 3010 C C . GLY A 1 426 ? 19.015 8.422 -28.370 1.00 96.12 426 GLY A C 1
ATOM 3011 O O . GLY A 1 426 ? 19.158 7.209 -28.544 1.00 96.12 426 GLY A O 1
ATOM 3012 N N . THR A 1 427 ? 19.909 9.142 -27.691 1.00 97.00 427 THR A N 1
ATOM 3013 C CA . THR A 1 427 ? 21.107 8.580 -27.036 1.00 97.00 427 THR A CA 1
ATOM 3014 C C . THR A 1 427 ? 21.016 8.565 -25.512 1.00 97.00 427 THR A C 1
ATOM 3016 O O . THR A 1 427 ? 21.717 7.782 -24.880 1.00 97.00 427 THR A O 1
ATOM 3019 N N . ALA A 1 428 ? 20.146 9.389 -24.923 1.00 96.31 428 ALA A N 1
ATOM 3020 C CA . ALA A 1 428 ? 20.048 9.605 -23.482 1.00 96.31 428 ALA A CA 1
ATOM 3021 C C . ALA A 1 428 ? 19.437 8.416 -22.713 1.00 96.31 428 ALA A C 1
ATOM 3023 O O . ALA A 1 428 ? 18.795 7.532 -23.295 1.00 96.31 428 ALA A O 1
ATOM 3024 N N . ILE A 1 429 ? 19.606 8.415 -21.385 1.00 94.81 429 ILE A N 1
ATOM 3025 C CA . ILE A 1 429 ? 18.947 7.456 -20.483 1.00 94.81 429 ILE A CA 1
ATOM 3026 C C . ILE A 1 429 ? 17.423 7.559 -20.633 1.00 94.81 429 ILE A C 1
ATOM 3028 O O . ILE A 1 429 ? 16.888 8.664 -20.706 1.00 94.81 429 ILE A O 1
ATOM 3032 N N . GLY A 1 430 ? 16.738 6.414 -20.707 1.00 94.88 430 GLY A N 1
ATOM 3033 C CA . GLY A 1 430 ? 15.284 6.330 -20.872 1.00 94.88 430 GLY A CA 1
ATOM 3034 C C . GLY A 1 430 ? 14.796 6.373 -22.324 1.00 94.88 430 GLY A C 1
ATOM 3035 O O . GLY A 1 430 ? 13.603 6.215 -22.567 1.00 94.88 430 GLY A O 1
ATOM 3036 N N . THR A 1 431 ? 15.686 6.556 -23.309 1.00 97.12 431 THR A N 1
ATOM 3037 C CA . THR A 1 431 ? 15.287 6.578 -24.732 1.00 97.12 431 THR A CA 1
ATOM 3038 C C . THR A 1 431 ? 15.262 5.195 -25.386 1.00 97.12 431 THR A C 1
ATOM 3040 O O . THR A 1 431 ? 14.615 5.032 -26.420 1.00 97.12 431 THR A O 1
ATOM 3043 N N . GLY A 1 432 ? 15.899 4.173 -24.799 1.00 97.88 432 GLY A N 1
ATOM 3044 C CA . GLY A 1 432 ? 16.088 2.880 -25.459 1.00 97.88 432 GLY A CA 1
ATOM 3045 C C . GLY A 1 432 ? 14.795 2.152 -25.820 1.00 97.88 432 GLY A C 1
ATOM 3046 O O . GLY A 1 432 ? 14.717 1.545 -26.891 1.00 97.88 432 GLY A O 1
ATOM 3047 N N . LEU A 1 433 ? 13.751 2.255 -24.993 1.00 97.56 433 LEU A N 1
ATOM 3048 C CA . LEU A 1 433 ? 12.448 1.656 -25.295 1.00 97.56 433 LEU A CA 1
ATOM 3049 C C . LEU A 1 433 ? 11.795 2.310 -26.521 1.00 97.56 433 LEU A C 1
ATOM 3051 O O . LEU A 1 433 ? 11.351 1.614 -27.435 1.00 97.56 433 LEU A O 1
ATOM 3055 N N . ALA A 1 434 ? 11.777 3.645 -26.567 1.00 98.00 434 ALA A N 1
ATOM 3056 C CA . ALA A 1 434 ? 11.234 4.391 -27.699 1.00 98.00 434 ALA A CA 1
ATOM 3057 C C . ALA A 1 434 ? 12.023 4.098 -28.985 1.00 98.00 434 ALA A C 1
ATOM 3059 O O . ALA A 1 434 ? 11.426 3.819 -30.024 1.00 98.00 434 ALA A O 1
ATOM 3060 N N . ASN A 1 435 ? 13.355 4.053 -28.889 1.00 98.44 435 ASN A N 1
ATOM 3061 C CA . ASN A 1 435 ? 14.228 3.679 -29.998 1.00 98.44 435 ASN A CA 1
ATOM 3062 C C . ASN A 1 435 ? 13.922 2.267 -30.511 1.00 98.44 435 ASN A C 1
ATOM 3064 O O . ASN A 1 435 ? 13.790 2.052 -31.711 1.00 98.44 435 ASN A O 1
ATOM 3068 N N . THR A 1 436 ? 13.785 1.301 -29.600 1.00 98.56 436 THR A N 1
ATOM 3069 C CA . THR A 1 436 ? 13.489 -0.102 -29.926 1.00 98.56 436 THR A CA 1
ATOM 3070 C C . THR A 1 436 ? 12.182 -0.213 -30.703 1.00 98.56 436 THR A C 1
ATOM 3072 O O . THR A 1 436 ? 12.141 -0.873 -31.741 1.00 98.56 436 THR A O 1
ATOM 3075 N N . ASN A 1 437 ? 11.137 0.484 -30.251 1.00 98.19 437 ASN A N 1
ATOM 3076 C CA . ASN A 1 437 ? 9.856 0.521 -30.952 1.00 98.19 437 ASN A CA 1
ATOM 3077 C C . ASN A 1 437 ? 9.982 1.179 -32.336 1.00 98.19 437 ASN A C 1
ATOM 3079 O O . ASN A 1 437 ? 9.405 0.679 -33.298 1.00 98.19 437 ASN A O 1
ATOM 3083 N N . ALA A 1 438 ? 10.771 2.250 -32.465 1.00 98.12 438 ALA A N 1
ATOM 3084 C CA . ALA A 1 438 ? 10.996 2.920 -33.745 1.00 98.12 438 ALA A CA 1
ATOM 3085 C C . ALA A 1 438 ? 11.759 2.036 -34.754 1.00 98.12 438 ALA A C 1
ATOM 3087 O O . ALA A 1 438 ? 11.418 2.025 -35.934 1.00 98.12 438 ALA A O 1
ATOM 3088 N N . ILE A 1 439 ? 12.737 1.244 -34.295 1.00 98.31 439 ILE A N 1
ATOM 3089 C CA . ILE A 1 439 ? 13.474 0.277 -35.131 1.00 98.31 439 ILE A CA 1
ATOM 3090 C C . ILE A 1 439 ? 12.540 -0.816 -35.659 1.00 98.31 439 ILE A C 1
ATOM 3092 O O . ILE A 1 439 ? 12.586 -1.154 -36.837 1.00 98.31 439 ILE A O 1
ATOM 3096 N N . ILE A 1 440 ? 11.678 -1.366 -34.804 1.00 97.94 440 ILE A N 1
ATOM 3097 C CA . ILE A 1 440 ? 10.729 -2.420 -35.201 1.00 97.94 440 ILE A CA 1
ATOM 3098 C C . ILE A 1 440 ? 9.605 -1.851 -36.086 1.00 97.94 440 ILE A C 1
ATOM 3100 O O . ILE A 1 440 ? 9.035 -2.561 -36.906 1.00 97.94 440 ILE A O 1
ATOM 3104 N N . GLY A 1 441 ? 9.308 -0.555 -35.961 1.00 97.06 441 GLY A N 1
ATOM 3105 C CA . GLY A 1 441 ? 8.308 0.142 -36.770 1.00 97.06 441 GLY A CA 1
ATOM 3106 C C . GLY A 1 441 ? 8.752 0.512 -38.191 1.00 97.06 441 GLY A C 1
ATOM 3107 O O . GLY A 1 441 ? 7.967 1.118 -38.920 1.00 97.06 441 GLY A O 1
ATOM 3108 N N . GLN A 1 442 ? 9.984 0.195 -38.607 1.00 96.62 442 GLN A N 1
ATOM 3109 C CA . GLN A 1 442 ? 10.448 0.482 -39.968 1.00 96.62 442 GLN A CA 1
ATOM 3110 C C . GLN A 1 442 ? 9.635 -0.308 -41.012 1.00 96.62 442 GLN A C 1
ATOM 3112 O O . GLN A 1 442 ? 9.349 -1.493 -40.841 1.00 96.62 442 GLN A O 1
ATOM 3117 N N . ASN A 1 443 ? 9.301 0.318 -42.145 1.00 96.12 443 ASN A N 1
ATOM 3118 C CA . ASN A 1 443 ? 8.642 -0.390 -43.245 1.00 96.12 443 ASN A CA 1
ATOM 3119 C C . ASN A 1 443 ? 9.567 -1.484 -43.816 1.00 96.12 443 ASN A C 1
ATOM 3121 O O . ASN A 1 443 ? 10.728 -1.216 -44.121 1.00 96.12 443 ASN A O 1
ATOM 3125 N N . GLY A 1 444 ? 9.056 -2.710 -43.960 1.00 95.06 444 GLY A N 1
ATOM 3126 C CA . GLY A 1 444 ? 9.843 -3.874 -44.389 1.00 95.06 444 GLY A CA 1
ATOM 3127 C C . GLY A 1 444 ? 10.723 -4.490 -43.292 1.00 95.06 444 GLY A C 1
ATOM 3128 O O . GLY A 1 444 ? 11.562 -5.346 -43.586 1.00 95.06 444 GLY A O 1
ATOM 3129 N N . HIS A 1 445 ? 10.553 -4.074 -42.034 1.00 97.56 445 HIS A N 1
ATOM 3130 C CA . HIS A 1 445 ? 11.223 -4.691 -40.894 1.00 97.56 445 HIS A CA 1
ATOM 3131 C C . HIS A 1 445 ? 10.755 -6.137 -40.682 1.00 97.56 445 HIS A C 1
ATOM 3133 O O . HIS A 1 445 ? 9.562 -6.433 -40.683 1.00 97.56 445 HIS A O 1
ATOM 3139 N N . THR A 1 446 ? 11.715 -7.045 -40.518 1.00 97.12 446 THR A N 1
ATOM 3140 C CA . THR A 1 446 ? 11.472 -8.468 -40.228 1.00 97.12 446 THR A CA 1
ATOM 3141 C C . THR A 1 446 ? 12.447 -9.041 -39.201 1.00 97.12 446 THR A C 1
ATOM 3143 O O . THR A 1 446 ? 12.128 -10.034 -38.549 1.00 97.12 446 THR A O 1
ATOM 3146 N N . ALA A 1 447 ? 13.626 -8.433 -39.024 1.00 97.38 447 ALA A N 1
ATOM 3147 C CA . ALA A 1 447 ? 14.636 -8.874 -38.069 1.00 97.38 447 ALA A CA 1
ATOM 3148 C C . ALA A 1 447 ? 15.530 -7.709 -37.617 1.00 97.38 447 ALA A C 1
ATOM 3150 O O . ALA A 1 447 ? 16.011 -6.917 -38.423 1.00 97.38 447 ALA A O 1
ATOM 3151 N N . SER A 1 448 ? 15.795 -7.605 -36.316 1.00 98.19 448 SER A N 1
ATOM 3152 C CA . SER A 1 448 ? 16.723 -6.615 -35.754 1.00 98.19 448 SER A CA 1
ATOM 3153 C C . SER A 1 448 ? 17.203 -7.022 -34.366 1.00 98.19 448 SER A C 1
ATOM 3155 O O . SER A 1 448 ? 16.559 -7.822 -33.683 1.00 98.19 448 SER A O 1
ATOM 3157 N N . ALA A 1 449 ? 18.289 -6.396 -33.909 1.00 98.31 449 ALA A N 1
ATOM 3158 C CA . ALA A 1 449 ? 18.701 -6.439 -32.508 1.00 98.31 449 ALA A CA 1
ATOM 3159 C C . ALA A 1 449 ? 17.573 -5.980 -31.560 1.00 98.31 449 ALA A C 1
ATOM 3161 O O . ALA A 1 449 ? 17.346 -6.586 -30.515 1.00 98.31 449 ALA A O 1
ATOM 3162 N N . ALA A 1 450 ? 16.822 -4.947 -31.958 1.00 98.38 450 ALA A N 1
ATOM 3163 C CA . ALA A 1 450 ? 15.673 -4.438 -31.214 1.00 98.38 450 ALA A CA 1
ATOM 3164 C C . ALA A 1 450 ? 14.542 -5.474 -31.086 1.00 98.38 450 ALA A C 1
ATOM 3166 O O . ALA A 1 450 ? 13.994 -5.647 -29.998 1.00 98.38 450 ALA A O 1
ATOM 3167 N N . LEU A 1 451 ? 14.227 -6.206 -32.161 1.00 98.38 451 LEU A N 1
ATOM 3168 C CA . LEU A 1 451 ? 13.182 -7.232 -32.156 1.00 98.38 451 LEU A CA 1
ATOM 3169 C C . LEU A 1 451 ? 13.541 -8.412 -31.254 1.00 98.38 451 LEU A C 1
ATOM 3171 O O . LEU A 1 451 ? 12.670 -8.924 -30.557 1.00 98.38 451 LEU A O 1
ATOM 3175 N N . LEU A 1 452 ? 14.817 -8.815 -31.218 1.00 98.19 452 LEU A N 1
ATOM 3176 C CA . LEU A 1 452 ? 15.278 -9.843 -30.280 1.00 98.19 452 LEU A CA 1
ATOM 3177 C C . LEU A 1 452 ? 14.993 -9.443 -28.833 1.00 98.19 452 LEU A C 1
ATOM 3179 O O . LEU A 1 452 ? 14.518 -10.268 -28.058 1.00 98.19 452 LEU A O 1
ATOM 3183 N N . CYS A 1 453 ? 15.236 -8.177 -28.486 1.00 98.38 453 CYS A N 1
ATOM 3184 C CA . CYS A 1 453 ? 14.901 -7.676 -27.162 1.00 98.38 453 CYS A CA 1
ATOM 3185 C C . CYS A 1 453 ? 13.408 -7.582 -26.924 1.00 98.38 453 CYS A C 1
ATOM 3187 O O . CYS A 1 453 ? 12.951 -7.994 -25.866 1.00 98.38 453 CYS A O 1
ATOM 3189 N N . LYS A 1 454 ? 12.638 -7.123 -27.908 1.00 98.06 454 LYS A N 1
ATOM 3190 C CA . LYS A 1 454 ? 11.192 -6.999 -27.752 1.00 98.06 454 LYS A CA 1
ATOM 3191 C C . LYS A 1 454 ? 10.484 -8.349 -27.592 1.00 98.06 454 LYS A C 1
ATOM 3193 O O . LYS A 1 454 ? 9.473 -8.424 -26.902 1.00 98.06 454 LYS A O 1
ATOM 3198 N N . ASN A 1 455 ? 11.030 -9.405 -28.195 1.00 97.50 455 ASN A N 1
ATOM 3199 C CA . ASN A 1 455 ? 10.522 -10.774 -28.086 1.00 97.50 455 ASN A CA 1
ATOM 3200 C C . ASN A 1 455 ? 11.075 -11.536 -26.870 1.00 97.50 455 ASN A C 1
ATOM 3202 O O . ASN A 1 455 ? 10.643 -12.659 -26.601 1.00 97.50 455 ASN A O 1
ATOM 3206 N N . TYR A 1 456 ? 12.047 -10.974 -26.150 1.00 97.00 456 TYR A N 1
ATOM 3207 C CA . TYR A 1 456 ? 12.621 -11.615 -24.975 1.00 97.00 456 TYR A CA 1
ATOM 3208 C C . TYR A 1 456 ? 11.631 -11.565 -23.802 1.00 97.00 456 TYR A C 1
ATOM 3210 O O . TYR A 1 456 ? 11.079 -10.512 -23.498 1.00 97.00 456 TYR A O 1
ATOM 3218 N N . ASN A 1 457 ? 11.422 -12.708 -23.138 1.00 95.31 457 ASN A N 1
ATOM 3219 C CA . ASN A 1 457 ? 10.486 -12.861 -22.017 1.00 95.31 457 ASN A CA 1
ATOM 3220 C C . ASN A 1 457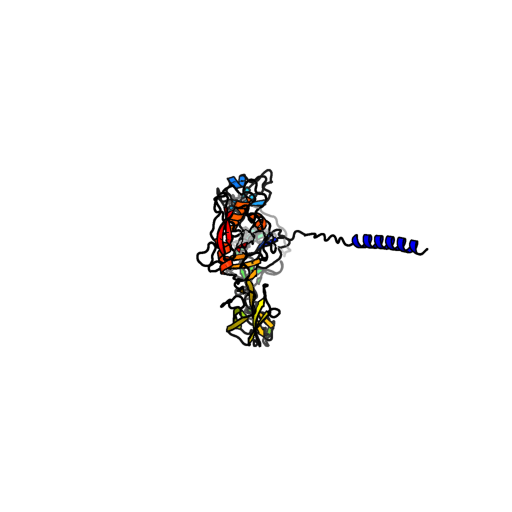 ? 11.194 -13.319 -20.725 1.00 95.31 457 ASN A C 1
ATOM 3222 O O . ASN A 1 457 ? 10.780 -14.271 -20.057 1.00 95.31 457 ASN A O 1
ATOM 3226 N N . GLY A 1 458 ? 12.339 -12.703 -20.413 1.00 93.12 458 GLY A N 1
ATOM 3227 C CA . GLY A 1 458 ? 13.139 -13.044 -19.235 1.00 93.12 458 GLY A CA 1
ATOM 3228 C C . GLY A 1 458 ? 12.354 -12.847 -17.940 1.00 93.12 458 GLY A C 1
ATOM 3229 O O . GLY A 1 458 ? 11.850 -11.756 -17.687 1.00 93.12 458 GLY A O 1
ATOM 3230 N N . GLY A 1 459 ? 12.233 -13.903 -17.129 1.00 91.31 459 GLY A N 1
ATOM 3231 C CA . GLY A 1 459 ? 11.499 -13.881 -15.857 1.00 91.31 459 GLY A CA 1
ATOM 3232 C C . GLY A 1 459 ? 9.998 -13.592 -15.965 1.00 91.31 459 GLY A C 1
ATOM 3233 O O . GLY A 1 459 ? 9.411 -13.188 -14.968 1.00 91.31 459 GLY A O 1
ATOM 3234 N N . GLY A 1 460 ? 9.392 -13.776 -17.144 1.00 94.94 460 GLY A N 1
ATOM 3235 C CA . GLY A 1 460 ? 7.966 -13.515 -17.380 1.00 94.94 460 GLY A CA 1
ATOM 3236 C C . GLY A 1 460 ? 7.619 -12.059 -17.713 1.00 94.94 460 GLY A C 1
ATOM 3237 O O . GLY A 1 460 ? 6.438 -11.722 -17.764 1.00 94.94 460 GLY A O 1
ATOM 3238 N N . TYR A 1 461 ? 8.622 -11.205 -17.935 1.00 96.44 461 TYR A N 1
ATOM 3239 C CA . TYR A 1 461 ? 8.449 -9.799 -18.308 1.00 96.44 461 TYR A CA 1
ATOM 3240 C C . TYR A 1 461 ? 8.597 -9.598 -19.820 1.00 96.44 461 TYR A C 1
ATOM 3242 O O . TYR A 1 461 ? 9.499 -10.176 -20.418 1.00 96.44 461 TYR A O 1
ATOM 3250 N N . ASN A 1 462 ? 7.762 -8.748 -20.429 1.00 95.31 462 ASN A N 1
ATOM 3251 C CA . ASN A 1 462 ? 7.665 -8.527 -21.886 1.00 95.31 462 ASN A CA 1
ATOM 3252 C C . ASN A 1 462 ? 7.983 -7.078 -22.332 1.00 95.31 462 ASN A C 1
ATOM 3254 O O . ASN A 1 462 ? 7.725 -6.669 -23.469 1.00 95.31 462 ASN A O 1
ATOM 3258 N N . ASP A 1 463 ? 8.534 -6.283 -21.424 1.00 97.00 463 ASP A N 1
ATOM 3259 C CA . ASP A 1 463 ? 8.903 -4.874 -21.576 1.00 97.00 463 ASP A CA 1
ATOM 3260 C C . ASP A 1 463 ? 10.406 -4.685 -21.851 1.00 97.00 463 ASP A C 1
ATOM 3262 O O . ASP A 1 463 ? 10.934 -3.583 -21.718 1.00 97.00 463 ASP A O 1
ATOM 3266 N N . TRP A 1 464 ? 11.099 -5.747 -22.268 1.00 98.38 464 TRP A N 1
ATOM 3267 C CA . TRP A 1 464 ? 12.512 -5.710 -22.637 1.00 98.38 464 TRP A CA 1
ATOM 3268 C C . TRP A 1 464 ? 12.759 -4.928 -23.934 1.00 98.38 464 TRP A C 1
ATOM 3270 O O . TRP A 1 464 ? 11.973 -4.964 -24.885 1.00 98.38 464 TRP A O 1
ATOM 3280 N N . TYR A 1 465 ? 13.889 -4.224 -23.982 1.00 98.62 465 TYR A N 1
ATOM 3281 C CA . TYR A 1 465 ? 14.279 -3.365 -25.092 1.00 98.62 465 TYR A CA 1
ATOM 3282 C C . TYR A 1 465 ? 15.802 -3.308 -25.283 1.00 98.62 465 TYR A C 1
ATOM 3284 O O . TYR A 1 465 ? 16.583 -3.743 -24.434 1.00 98.62 465 TYR A O 1
ATOM 3292 N N . LEU A 1 466 ? 16.231 -2.804 -26.441 1.00 98.50 466 LEU A N 1
ATOM 3293 C CA . LEU A 1 466 ? 17.639 -2.587 -26.762 1.00 98.50 466 LEU A CA 1
ATOM 3294 C C . LEU A 1 466 ? 18.092 -1.240 -26.154 1.00 98.50 466 LEU A C 1
ATOM 3296 O O . LEU A 1 466 ? 17.493 -0.206 -26.474 1.00 98.50 466 LEU A O 1
ATOM 3300 N N . PRO A 1 467 ? 19.123 -1.210 -25.289 1.00 97.50 467 PRO A N 1
ATOM 3301 C CA . PRO A 1 467 ? 19.509 0.000 -24.562 1.00 97.50 467 PRO A CA 1
ATOM 3302 C C . PRO A 1 467 ? 20.030 1.093 -25.499 1.00 97.50 467 PRO A C 1
ATOM 3304 O O . PRO A 1 467 ? 20.704 0.803 -26.489 1.00 97.50 467 PRO A O 1
ATOM 3307 N N . SER A 1 468 ? 19.765 2.356 -25.171 1.00 97.88 468 SER A N 1
ATOM 3308 C CA . SER A 1 468 ? 20.429 3.504 -25.792 1.00 97.88 468 SER A CA 1
ATOM 3309 C C . SER A 1 468 ? 21.912 3.562 -25.405 1.00 97.88 468 SER A C 1
ATOM 3311 O O . SER A 1 468 ? 22.375 2.843 -24.511 1.00 97.88 468 SER A O 1
ATOM 3313 N N . MET A 1 469 ? 22.678 4.443 -26.054 1.00 95.69 469 MET A N 1
ATOM 3314 C CA . MET A 1 469 ? 24.088 4.662 -25.708 1.00 95.69 469 MET A CA 1
ATOM 3315 C C . MET A 1 469 ? 24.296 4.969 -24.220 1.00 95.69 469 MET A C 1
ATOM 3317 O O . MET A 1 469 ? 25.104 4.310 -23.566 1.00 95.69 469 MET A O 1
ATOM 3321 N N . SER A 1 470 ? 23.576 5.946 -23.661 1.00 94.56 470 SER A N 1
ATOM 3322 C CA . SER A 1 470 ? 23.770 6.349 -22.266 1.00 94.56 470 SER A CA 1
ATOM 3323 C C . SER A 1 470 ? 23.267 5.303 -21.270 1.00 94.56 470 SER A C 1
ATOM 3325 O O . SER A 1 470 ? 23.859 5.177 -20.202 1.00 94.56 470 SER A O 1
ATOM 3327 N N . GLU A 1 471 ? 22.233 4.524 -21.605 1.00 95.38 471 GLU A N 1
ATOM 3328 C CA . GLU A 1 471 ? 21.781 3.402 -20.765 1.00 95.38 471 GLU A CA 1
ATOM 3329 C C . GLU A 1 471 ? 22.854 2.317 -20.680 1.00 95.38 471 GLU A C 1
ATOM 3331 O O . GLU A 1 471 ? 23.228 1.890 -19.587 1.00 95.38 471 GLU A O 1
ATOM 3336 N N . LEU A 1 472 ? 23.410 1.916 -21.827 1.00 92.38 472 LEU A N 1
ATOM 3337 C CA . LEU A 1 472 ? 24.457 0.902 -21.867 1.00 92.38 472 LEU A CA 1
ATOM 3338 C C . LEU A 1 472 ? 25.763 1.399 -21.223 1.00 92.38 472 LEU A C 1
ATOM 3340 O O . LEU A 1 472 ? 26.457 0.627 -20.560 1.00 92.38 472 LEU A O 1
ATOM 3344 N N . ASN A 1 473 ? 26.085 2.691 -21.362 1.00 90.94 473 ASN A N 1
ATOM 3345 C CA . ASN A 1 473 ? 27.220 3.300 -20.668 1.00 90.94 473 ASN A CA 1
ATOM 3346 C C . ASN A 1 473 ? 27.027 3.298 -19.146 1.00 90.94 473 ASN A C 1
ATOM 3348 O O . ASN A 1 473 ? 27.909 2.846 -18.420 1.00 90.94 473 ASN A O 1
ATOM 3352 N N . GLY A 1 474 ? 25.862 3.753 -18.673 1.00 89.94 474 GLY A N 1
ATOM 3353 C CA . GLY A 1 474 ? 25.541 3.796 -17.247 1.00 89.94 474 GLY A CA 1
ATOM 3354 C C . GLY A 1 474 ? 25.618 2.415 -16.604 1.00 89.94 474 GLY A C 1
ATOM 3355 O O . GLY A 1 474 ? 26.187 2.268 -15.524 1.00 89.94 474 GLY A O 1
ATOM 3356 N N . ILE A 1 475 ? 25.133 1.386 -17.301 1.00 90.19 475 ILE A N 1
ATOM 3357 C CA . ILE A 1 475 ? 25.242 0.006 -16.833 1.00 90.19 475 ILE A CA 1
ATOM 3358 C C . ILE A 1 475 ? 26.710 -0.440 -16.742 1.00 90.19 475 ILE A C 1
ATOM 3360 O O . ILE A 1 475 ? 27.127 -0.941 -15.696 1.00 90.19 475 ILE A O 1
ATOM 3364 N N . ARG A 1 476 ? 27.513 -0.235 -17.797 1.00 86.31 476 ARG A N 1
ATOM 3365 C CA . ARG A 1 476 ? 28.931 -0.638 -17.822 1.00 86.31 476 ARG A CA 1
ATOM 3366 C C . ARG A 1 476 ? 29.714 -0.040 -16.654 1.00 86.31 476 ARG A C 1
ATOM 3368 O O . ARG A 1 476 ? 30.447 -0.764 -15.986 1.00 86.31 476 ARG A O 1
ATOM 3375 N N . ASP A 1 477 ? 29.532 1.251 -16.393 1.00 80.38 477 ASP A N 1
ATOM 3376 C CA . ASP A 1 477 ? 30.276 1.970 -15.354 1.00 80.38 477 ASP A CA 1
ATOM 3377 C C . ASP A 1 477 ? 29.925 1.469 -13.931 1.00 80.38 477 ASP A C 1
ATOM 3379 O O . ASP A 1 477 ? 30.698 1.671 -12.997 1.00 80.38 477 ASP A O 1
ATOM 3383 N N . ASN A 1 478 ? 28.803 0.750 -13.770 1.00 73.31 478 ASN A N 1
ATOM 3384 C CA . ASN A 1 478 ? 28.297 0.235 -12.492 1.00 73.31 478 ASN A CA 1
ATOM 3385 C C . ASN A 1 478 ? 28.436 -1.293 -12.294 1.00 73.31 478 ASN A C 1
ATOM 3387 O O . ASN A 1 478 ? 28.323 -1.765 -11.165 1.00 73.31 478 ASN A O 1
ATOM 3391 N N . THR A 1 479 ? 28.699 -2.087 -13.341 1.00 65.62 479 THR A N 1
ATOM 3392 C CA . THR A 1 479 ? 28.726 -3.575 -13.291 1.00 65.62 479 THR A CA 1
ATOM 3393 C C . THR A 1 479 ? 30.064 -4.184 -13.744 1.00 65.62 479 THR A C 1
ATOM 3395 O O . THR A 1 479 ? 30.099 -5.180 -14.465 1.00 65.62 479 THR A O 1
ATOM 3398 N N . TYR A 1 480 ? 31.188 -3.596 -13.317 1.00 56.09 480 TYR A N 1
ATOM 3399 C CA . TYR A 1 480 ? 32.522 -3.771 -13.925 1.00 56.09 480 TYR A CA 1
ATOM 3400 C C . TYR A 1 480 ? 33.247 -5.143 -13.788 1.00 56.09 480 TYR A C 1
ATOM 3402 O O . TYR A 1 480 ? 34.472 -5.176 -13.697 1.00 56.09 480 TYR A O 1
ATOM 3410 N N . PRO A 1 481 ? 32.579 -6.311 -13.808 1.00 56.88 481 PRO A N 1
ATOM 3411 C CA . PRO A 1 481 ? 33.269 -7.484 -14.368 1.00 56.88 481 PRO A CA 1
ATOM 3412 C C . PRO A 1 481 ? 32.502 -8.282 -15.433 1.00 56.88 481 PRO A C 1
ATOM 3414 O O . PRO A 1 481 ? 33.142 -8.975 -16.219 1.00 56.88 481 PRO A O 1
ATOM 3417 N N . THR A 1 482 ? 31.168 -8.225 -15.507 1.00 57.16 482 THR A N 1
ATOM 3418 C CA . THR A 1 482 ? 30.396 -9.190 -16.329 1.00 57.16 482 THR A CA 1
ATOM 3419 C C . THR A 1 482 ? 30.115 -8.724 -17.758 1.00 57.16 482 THR A C 1
ATOM 3421 O O . THR A 1 482 ? 29.773 -9.539 -18.615 1.00 57.16 482 THR A O 1
ATOM 3424 N N . LEU A 1 483 ? 30.286 -7.428 -18.042 1.00 62.78 483 LEU A N 1
ATOM 3425 C CA . LEU A 1 483 ? 30.070 -6.844 -19.373 1.00 62.78 483 LEU A CA 1
ATOM 3426 C C . LEU A 1 483 ? 31.345 -6.515 -20.140 1.00 62.78 483 LEU A C 1
ATOM 3428 O O . LEU A 1 483 ? 31.258 -6.200 -21.332 1.00 62.78 483 LEU A O 1
ATOM 3432 N N . ALA A 1 484 ? 32.498 -6.592 -19.476 1.00 60.91 484 ALA A N 1
ATOM 3433 C CA . ALA A 1 484 ? 33.783 -6.257 -20.062 1.00 60.91 484 ALA A CA 1
ATOM 3434 C C . ALA A 1 484 ? 34.084 -7.150 -21.279 1.00 60.91 484 ALA A C 1
ATOM 3436 O O . ALA A 1 484 ? 33.845 -8.356 -21.261 1.00 60.91 484 ALA A O 1
ATOM 3437 N N . ASN A 1 485 ? 34.658 -6.545 -22.320 1.00 74.00 485 ASN A N 1
ATOM 3438 C CA . ASN A 1 485 ? 35.240 -7.212 -23.490 1.00 74.00 485 ASN A CA 1
ATOM 3439 C C . ASN A 1 485 ? 34.290 -7.727 -24.589 1.00 74.00 485 ASN A C 1
ATOM 3441 O O . ASN A 1 485 ? 34.728 -8.501 -25.437 1.00 74.00 485 ASN A O 1
ATOM 3445 N N . ILE A 1 486 ? 33.026 -7.289 -24.643 1.00 86.19 486 ILE A N 1
ATOM 3446 C CA . ILE A 1 486 ? 32.102 -7.671 -25.730 1.00 86.19 486 ILE A CA 1
ATOM 3447 C C . ILE A 1 486 ? 31.482 -6.430 -26.375 1.00 86.19 486 ILE A C 1
ATOM 3449 O O . ILE A 1 486 ? 30.904 -5.590 -25.688 1.00 86.19 486 ILE A O 1
ATOM 3453 N N . SER A 1 487 ? 31.568 -6.354 -27.706 1.00 92.56 487 SER A N 1
ATOM 3454 C CA . SER A 1 487 ? 30.988 -5.268 -28.499 1.00 92.56 487 SER A CA 1
ATOM 3455 C C . SER A 1 487 ? 29.492 -5.491 -28.737 1.00 92.56 487 SER A C 1
ATOM 3457 O O . SER A 1 487 ? 29.102 -6.530 -29.281 1.00 92.56 487 SER A O 1
ATOM 3459 N N . ARG A 1 488 ? 28.654 -4.526 -28.344 1.00 93.81 488 ARG A N 1
ATOM 3460 C CA . ARG A 1 488 ? 27.186 -4.655 -28.336 1.00 93.81 488 ARG A CA 1
ATOM 3461 C C . ARG A 1 488 ? 26.497 -3.532 -29.084 1.00 93.81 488 ARG A C 1
ATOM 3463 O O . ARG A 1 488 ? 26.917 -2.380 -29.000 1.00 93.81 488 ARG A O 1
ATOM 3470 N N . TRP A 1 489 ? 25.400 -3.860 -29.757 1.00 97.88 489 TRP A N 1
ATOM 3471 C CA . TRP A 1 489 ? 24.538 -2.839 -30.339 1.00 97.88 489 TRP A CA 1
ATOM 3472 C C . TRP A 1 489 ? 23.888 -1.973 -29.257 1.00 97.88 489 TRP A C 1
ATOM 3474 O O . TRP A 1 489 ? 23.450 -2.476 -28.223 1.00 97.88 489 TRP A O 1
ATOM 3484 N N . THR A 1 490 ? 23.781 -0.677 -29.543 1.00 98.00 490 THR A N 1
ATOM 3485 C CA . THR A 1 490 ? 22.828 0.219 -28.880 1.00 98.00 490 THR A CA 1
ATOM 3486 C C . THR A 1 490 ? 21.620 0.416 -29.792 1.00 98.00 490 THR A C 1
ATOM 3488 O O . THR A 1 490 ? 21.680 0.130 -30.987 1.00 98.00 490 THR A O 1
ATOM 3491 N N . SER A 1 491 ? 20.525 0.949 -29.268 1.00 98.44 491 SER A N 1
ATOM 3492 C CA . SER A 1 491 ? 19.364 1.347 -30.066 1.00 98.44 491 SER A CA 1
ATOM 3493 C C . SER A 1 491 ? 19.494 2.735 -30.700 1.00 98.44 491 SER A C 1
ATOM 3495 O O . SER A 1 491 ? 18.576 3.178 -31.383 1.00 98.44 491 SER A O 1
ATOM 3497 N N . SER A 1 492 ? 20.617 3.426 -30.501 1.00 98.19 492 SER A N 1
ATOM 3498 C CA . SER A 1 492 ? 20.833 4.776 -31.016 1.00 98.19 492 SER A CA 1
ATOM 3499 C C . SER A 1 492 ? 21.345 4.744 -32.460 1.00 98.19 492 SER A C 1
ATOM 3501 O O . SER A 1 492 ? 22.424 4.218 -32.747 1.00 98.19 492 SER A O 1
ATOM 3503 N N . GLU A 1 493 ? 20.571 5.323 -33.375 1.00 97.81 493 GLU A N 1
ATOM 3504 C CA . GLU A 1 493 ? 20.944 5.505 -34.777 1.00 97.81 493 GLU A CA 1
ATOM 3505 C C . GLU A 1 493 ? 21.972 6.641 -34.926 1.00 97.81 493 GLU A C 1
ATOM 3507 O O . GLU A 1 493 ? 21.959 7.604 -34.158 1.00 97.81 493 GLU A O 1
ATOM 3512 N N . TYR A 1 494 ? 22.873 6.529 -35.908 1.00 97.19 494 TYR A N 1
ATOM 3513 C CA . TYR A 1 494 ? 23.807 7.604 -36.259 1.00 97.19 494 TYR A CA 1
ATOM 3514 C C . TYR A 1 494 ? 23.379 8.314 -37.541 1.00 97.19 494 TYR A C 1
ATOM 3516 O O . TYR A 1 494 ? 23.228 9.532 -37.565 1.00 97.19 494 TYR A O 1
ATOM 3524 N N . ASP A 1 495 ? 23.181 7.539 -38.607 1.00 95.75 495 ASP A N 1
ATOM 3525 C CA . ASP A 1 495 ? 22.784 8.044 -39.915 1.00 95.75 495 ASP A CA 1
ATOM 3526 C C . ASP A 1 495 ? 21.957 7.000 -40.689 1.00 95.75 495 ASP A C 1
ATOM 3528 O O . ASP A 1 495 ? 21.522 5.973 -40.156 1.00 95.75 495 ASP A O 1
ATOM 3532 N N . LEU A 1 496 ? 21.741 7.266 -41.979 1.00 95.69 496 LEU A N 1
ATOM 3533 C CA . LEU A 1 496 ? 21.004 6.399 -42.895 1.00 95.69 496 LEU A CA 1
ATOM 3534 C C . LEU A 1 496 ? 21.481 4.936 -42.860 1.00 95.69 496 LEU A C 1
ATOM 3536 O O . LEU A 1 496 ? 20.649 4.030 -42.906 1.00 95.69 496 LEU A O 1
ATOM 3540 N N . ASN A 1 497 ? 22.793 4.713 -42.749 1.00 95.94 497 ASN A N 1
ATOM 3541 C CA . ASN A 1 497 ? 23.442 3.414 -42.910 1.00 95.94 497 ASN A CA 1
ATOM 3542 C C . ASN A 1 497 ? 24.108 2.879 -41.637 1.00 95.94 497 ASN A C 1
ATOM 3544 O O . ASN A 1 497 ? 24.462 1.697 -41.590 1.00 95.94 497 ASN A O 1
ATOM 3548 N N . LYS A 1 498 ? 24.292 3.716 -40.611 1.00 97.69 498 LYS A N 1
ATOM 3549 C CA . LYS A 1 498 ? 25.050 3.383 -39.405 1.00 97.69 498 LYS A CA 1
ATOM 3550 C C . LYS A 1 498 ? 24.254 3.579 -38.121 1.00 97.69 498 LYS A C 1
ATOM 3552 O O . LYS A 1 498 ? 23.400 4.457 -38.013 1.00 97.69 498 LYS A O 1
ATOM 3557 N N . ALA A 1 499 ? 24.593 2.773 -37.125 1.00 98.00 499 ALA A N 1
ATOM 3558 C CA . ALA A 1 499 ? 24.115 2.889 -35.754 1.00 98.00 499 ALA A CA 1
ATOM 3559 C C . ALA A 1 499 ? 25.288 2.775 -34.778 1.00 98.00 499 ALA A C 1
ATOM 3561 O O . ALA A 1 499 ? 26.363 2.295 -35.148 1.00 98.00 499 ALA A O 1
ATOM 3562 N N . TYR A 1 500 ? 25.095 3.220 -33.541 1.00 98.19 500 TYR A N 1
ATOM 3563 C CA . TYR A 1 500 ? 26.138 3.150 -32.526 1.00 98.19 500 TYR A CA 1
ATOM 3564 C C . TYR A 1 500 ? 26.208 1.765 -31.888 1.00 98.19 500 TYR A C 1
ATOM 3566 O O . TYR A 1 500 ? 25.200 1.210 -31.437 1.00 98.19 500 TYR A O 1
ATOM 3574 N N . TYR A 1 501 ? 27.422 1.236 -31.781 1.00 96.44 501 TYR A N 1
ATOM 3575 C CA . TYR A 1 501 ? 27.731 0.107 -30.911 1.00 96.44 501 TYR A CA 1
ATOM 3576 C C . TYR A 1 501 ? 28.632 0.577 -29.768 1.00 96.44 501 TYR A C 1
ATOM 3578 O O . TYR A 1 501 ? 29.366 1.555 -29.902 1.00 96.44 501 TYR A O 1
ATOM 3586 N N . GLN A 1 502 ? 28.580 -0.124 -28.641 1.00 94.06 502 GLN A N 1
ATOM 3587 C CA . GLN A 1 502 ? 29.565 0.008 -27.577 1.00 94.06 502 GLN A CA 1
ATOM 3588 C C . GLN A 1 502 ? 30.662 -1.028 -27.811 1.00 94.06 502 GLN A C 1
ATOM 3590 O O . GLN A 1 502 ? 30.364 -2.220 -27.878 1.00 94.06 502 GLN A O 1
ATOM 3595 N N . GLY A 1 503 ? 31.916 -0.600 -27.936 1.00 90.12 503 GLY A N 1
ATOM 3596 C CA . GLY A 1 503 ? 33.054 -1.503 -28.083 1.00 90.12 503 GLY A CA 1
ATOM 3597 C C . GLY A 1 503 ? 33.402 -2.256 -26.797 1.00 90.12 503 GLY A C 1
ATOM 3598 O O . GLY A 1 503 ? 32.948 -1.919 -25.710 1.00 90.12 503 GLY A O 1
ATOM 3599 N N . ALA A 1 504 ? 34.287 -3.245 -26.903 1.00 85.19 504 ALA A N 1
ATOM 3600 C CA . ALA A 1 504 ? 34.795 -4.045 -25.780 1.00 85.19 504 ALA A CA 1
ATOM 3601 C C . ALA A 1 504 ? 35.382 -3.220 -24.609 1.00 85.19 504 ALA A C 1
ATOM 3603 O O . ALA A 1 504 ? 35.259 -3.616 -23.452 1.00 85.19 504 ALA A O 1
ATOM 3604 N N . MET A 1 505 ? 35.991 -2.067 -24.914 1.00 84.44 505 MET A N 1
ATOM 3605 C CA . MET A 1 505 ? 36.531 -1.099 -23.939 1.00 84.44 505 MET A CA 1
ATOM 3606 C C . MET A 1 505 ? 35.518 0.017 -23.598 1.00 84.44 505 MET A C 1
ATOM 3608 O O . MET A 1 505 ? 35.809 0.955 -22.862 1.00 84.44 505 MET A O 1
ATOM 3612 N N . GLY A 1 506 ? 34.315 -0.086 -24.162 1.00 86.25 506 GLY A N 1
ATOM 3613 C CA . GLY A 1 506 ? 33.152 0.789 -24.052 1.00 86.25 506 GLY A CA 1
ATOM 3614 C C . GLY A 1 506 ? 33.307 2.234 -24.527 1.00 86.25 506 GLY A C 1
ATOM 3615 O O . GLY A 1 506 ? 32.617 3.128 -24.043 1.00 86.25 506 GLY A O 1
ATOM 3616 N N . TYR A 1 507 ? 34.174 2.459 -25.510 1.00 90.25 507 TYR A N 1
ATOM 3617 C CA . TYR A 1 507 ? 33.971 3.570 -26.437 1.00 90.25 507 TYR A CA 1
ATOM 3618 C C . TYR A 1 507 ? 32.707 3.314 -27.279 1.00 90.25 507 TYR A C 1
ATOM 3620 O O . TYR A 1 507 ? 32.252 2.171 -27.385 1.00 90.25 507 TYR A O 1
ATOM 3628 N N . PHE A 1 508 ? 32.156 4.363 -27.884 1.00 95.00 508 PHE A N 1
ATOM 3629 C CA . PHE A 1 508 ? 31.035 4.248 -28.813 1.00 95.00 508 PHE A CA 1
ATOM 3630 C C . PHE A 1 508 ? 31.446 4.761 -30.181 1.00 95.00 508 PHE A C 1
ATOM 3632 O O . PHE A 1 508 ? 31.849 5.914 -30.291 1.00 95.00 508 PHE A O 1
ATOM 3639 N N . ASP A 1 509 ? 31.272 3.928 -31.203 1.00 96.75 509 ASP A N 1
ATOM 3640 C CA . ASP A 1 509 ? 31.539 4.290 -32.593 1.00 96.75 509 ASP A CA 1
ATOM 3641 C C . ASP A 1 509 ? 30.342 3.918 -33.480 1.00 96.75 509 ASP A C 1
ATOM 3643 O O . ASP A 1 509 ? 29.637 2.937 -33.210 1.00 96.75 509 ASP A O 1
ATOM 3647 N N . PRO A 1 510 ? 30.075 4.688 -34.547 1.00 97.19 510 PRO A N 1
ATOM 3648 C CA . PRO A 1 510 ? 29.061 4.332 -35.523 1.00 97.19 510 PRO A CA 1
ATOM 3649 C C . PRO A 1 510 ? 29.582 3.246 -36.472 1.00 97.19 510 PRO A C 1
ATOM 3651 O O . PRO A 1 510 ? 30.678 3.348 -37.029 1.00 97.19 510 PRO A O 1
ATOM 3654 N N . TYR A 1 511 ? 28.766 2.228 -36.734 1.00 97.69 511 TYR A N 1
ATOM 3655 C CA . TYR A 1 511 ? 29.100 1.138 -37.653 1.00 97.69 511 TYR A CA 1
ATOM 3656 C C . TYR A 1 511 ? 27.908 0.750 -38.527 1.00 97.69 511 TYR A C 1
ATOM 3658 O O . TYR A 1 511 ? 26.765 1.062 -38.198 1.00 97.69 511 TYR A O 1
ATOM 3666 N N . ASN A 1 512 ? 28.167 0.079 -39.654 1.00 97.50 512 ASN A N 1
ATOM 3667 C CA . ASN A 1 512 ? 27.128 -0.311 -40.612 1.00 97.50 512 ASN A CA 1
ATOM 3668 C C . ASN A 1 512 ? 26.026 -1.141 -39.939 1.00 97.50 512 ASN A C 1
ATOM 3670 O O . ASN A 1 512 ? 26.320 -2.148 -39.294 1.00 97.50 512 ASN A O 1
ATOM 3674 N N . LYS A 1 513 ? 24.760 -0.764 -40.158 1.00 97.56 513 LYS A N 1
ATOM 3675 C CA . LYS A 1 513 ? 23.575 -1.424 -39.579 1.00 97.56 513 LYS A CA 1
ATOM 3676 C C . LYS A 1 513 ? 23.473 -2.913 -39.928 1.00 97.56 513 LYS A C 1
ATOM 3678 O O . LYS A 1 513 ? 22.863 -3.667 -39.178 1.00 97.56 513 LYS A O 1
ATOM 3683 N N . SER A 1 514 ? 24.077 -3.343 -41.038 1.00 96.31 514 SER A N 1
ATOM 3684 C CA . SER A 1 514 ? 24.141 -4.747 -41.468 1.00 96.31 514 SER A CA 1
ATOM 3685 C C . SER A 1 514 ? 25.172 -5.591 -40.710 1.00 96.31 514 SER A C 1
ATOM 3687 O O . SER A 1 514 ? 25.147 -6.816 -40.818 1.00 96.31 514 SER A O 1
ATOM 3689 N N . TYR A 1 515 ? 26.098 -4.972 -39.972 1.00 97.19 515 TYR A N 1
ATOM 3690 C CA . TYR A 1 515 ? 27.151 -5.699 -39.270 1.00 97.19 515 TYR A CA 1
ATOM 3691 C C . TYR A 1 515 ? 26.616 -6.440 -38.044 1.00 97.19 515 TYR A C 1
ATOM 3693 O O . TYR A 1 515 ? 25.616 -6.050 -37.447 1.00 97.19 515 TYR A O 1
ATOM 3701 N N . SER A 1 516 ? 27.296 -7.514 -37.651 1.00 95.88 516 SER A N 1
ATOM 3702 C CA . SER A 1 516 ? 26.867 -8.354 -36.537 1.00 95.88 516 SER A CA 1
ATOM 3703 C C . SER A 1 516 ? 27.586 -7.997 -35.239 1.00 95.88 516 SER A C 1
ATOM 3705 O O . SER A 1 516 ? 28.788 -8.216 -35.119 1.00 95.88 516 SER A O 1
ATOM 3707 N N . PHE A 1 517 ? 26.834 -7.507 -34.251 1.00 96.25 517 PHE A N 1
ATOM 3708 C CA . PHE A 1 517 ? 27.294 -7.350 -32.865 1.00 96.25 517 PHE A CA 1
ATOM 3709 C C . PHE A 1 517 ? 26.396 -8.123 -31.895 1.00 96.25 517 PHE A C 1
ATOM 3711 O O . PHE A 1 517 ? 25.332 -8.626 -32.270 1.00 96.25 517 PHE A O 1
ATOM 3718 N N . TYR A 1 518 ? 26.848 -8.229 -30.645 1.00 95.81 518 TYR A N 1
ATOM 3719 C CA . TYR A 1 518 ? 26.099 -8.869 -29.569 1.00 95.81 518 TYR A CA 1
ATOM 3720 C C . TYR A 1 518 ? 24.904 -8.008 -29.157 1.00 95.81 518 TYR A C 1
ATOM 3722 O O . TYR A 1 518 ? 24.903 -6.783 -29.319 1.00 95.81 518 TYR A O 1
ATOM 3730 N N . VAL A 1 519 ? 23.897 -8.652 -28.577 1.00 96.25 519 VAL A N 1
ATOM 3731 C CA . VAL A 1 519 ? 22.683 -7.992 -28.093 1.00 96.25 519 VAL A CA 1
ATOM 3732 C C . VAL A 1 519 ? 22.442 -8.380 -26.650 1.00 96.25 519 VAL A C 1
ATOM 3734 O O . VAL A 1 519 ? 22.292 -9.559 -26.339 1.00 96.25 519 VAL A O 1
ATOM 3737 N N . ARG A 1 520 ? 22.367 -7.372 -25.782 1.00 94.12 520 ARG A N 1
ATOM 3738 C CA . ARG A 1 520 ? 21.983 -7.523 -24.383 1.00 94.12 520 ARG A CA 1
ATOM 3739 C C . ARG A 1 520 ? 20.798 -6.620 -24.109 1.00 94.12 520 ARG A C 1
ATOM 3741 O O . ARG A 1 520 ? 20.909 -5.402 -24.225 1.00 94.12 520 ARG A O 1
ATOM 3748 N N . CYS A 1 521 ? 19.682 -7.231 -23.757 1.00 97.00 521 CYS A N 1
ATOM 3749 C CA . CYS A 1 521 ? 18.447 -6.506 -23.532 1.00 97.00 521 CYS A CA 1
ATOM 3750 C C . CYS A 1 521 ? 18.384 -5.951 -22.116 1.00 97.00 521 CYS A C 1
ATOM 3752 O O . CYS A 1 521 ? 18.955 -6.516 -21.177 1.00 97.00 521 CYS A O 1
ATOM 3754 N N . VAL A 1 522 ? 17.675 -4.838 -21.979 1.00 96.94 522 VAL A N 1
ATOM 3755 C CA . VAL A 1 522 ? 17.424 -4.177 -20.702 1.00 96.94 522 VAL A CA 1
ATOM 3756 C C . VAL A 1 522 ? 15.933 -3.906 -20.539 1.00 96.94 522 VAL A C 1
ATOM 3758 O O . VAL A 1 522 ? 15.190 -3.905 -21.518 1.00 96.94 522 VAL A O 1
ATOM 3761 N N . ARG A 1 523 ? 15.495 -3.682 -19.307 1.00 96.69 523 ARG A N 1
ATOM 3762 C CA . ARG A 1 523 ? 14.176 -3.141 -18.969 1.00 96.69 523 ARG A CA 1
ATOM 3763 C C . ARG A 1 523 ? 14.322 -2.138 -17.830 1.00 96.69 523 ARG A C 1
ATOM 3765 O O . ARG A 1 523 ? 15.301 -2.198 -17.087 1.00 96.69 523 ARG A O 1
ATOM 3772 N N . SER A 1 524 ? 13.378 -1.221 -17.691 1.00 95.12 524 SER A N 1
ATOM 3773 C CA . SER A 1 524 ? 13.363 -0.230 -16.610 1.00 95.12 524 SER A CA 1
ATOM 3774 C C . SER A 1 524 ? 12.483 -0.694 -15.448 1.00 95.12 524 SER A C 1
ATOM 3776 O O . SER A 1 524 ? 11.508 -1.409 -15.677 1.00 95.12 524 SER A O 1
ATOM 3778 N N . PHE A 1 525 ? 12.788 -0.259 -14.226 1.00 92.50 525 PHE A N 1
ATOM 3779 C CA . PHE A 1 525 ? 11.929 -0.423 -13.046 1.00 92.50 525 PHE A CA 1
ATOM 3780 C C . PHE A 1 525 ? 11.851 0.870 -12.240 1.00 92.50 525 PHE A C 1
ATOM 3782 O O . PHE A 1 525 ? 12.795 1.688 -12.348 1.00 92.50 525 PHE A O 1
#

Nearest PDB structures (foldseek):
  4hlj-assembly1_A  TM=6.455E-01  e=6.394E-03  Homo sapiens
  6iaa-assembly3_C  TM=4.753E-01  e=1.865E-03  Homo sapiens
  8a17-assembly4_D  TM=5.468E-01  e=9.303E-03  Homo sapiens
  1wfo-assembly1_A  TM=5.126E-01  e=1.283E-02  Homo sapiens
  2q7n-assembly2_C  TM=4.946E-01  e=2.078E-02  Mus musculus

Radius of gyration: 47.84 Å; Cα contacts (8 Å, |Δi|>4): 1005; chains: 1; bounding box: 143×101×98 Å

Foldseek 3Di:
DVVVVVVVVVVVVVVVVVVVVVPPPPPPPPPVPQFADEADPPPDGADPVHNYHYDDPPDDDAFAEEAPVVVVVDQQAAFQDWYFHDDDDTAIWGFNDGSVDTDIDHPDDDDPDDDDDDDDDDDDDDDDFDADDDDDDDDDDDPPPPPPQDAWQWDFDQDPVRDTDIDGHDAQWTAGSVGDIDGDVCRPPPVVVPPPDDAQWDFDDPDPPDHTDTDHDDPQWHDDDPDTDGNDPDDDPQWDWDDPPPDIDIAHHDAALWDWDQDPSRDIHTDDFHDWDKAKAAWDPFAQFKIKIWMFGPGNSPFWFQWKWKFKDLDPDGDPVGDTFTFGTGGGITMGMGGRHHGQGKMKMWIWTAGPSGIDTHDIDMDHHHADAQDDDQLATFQFWDDPPAPPDDPVDTKGKGWHNDWLDAWFFQWPQAQADLPPQDQGPPRFLVLLVSRCPDVPTDDHLQVSQQPDQGNNDRSKGFAHLHNVVRRCVRRPPPQAQFKEFHSAQDDRFWGWIQGNRGDIDIDGSGTIGIHMIMHMD

Solvent-accessible surface area (backbone atoms only — not comparable to full-atom values): 30792 Å² total; per-residue (Å²): 122,75,73,62,57,57,55,52,49,52,52,52,51,51,52,50,58,54,54,67,73,69,74,73,79,76,78,77,72,75,76,71,71,87,66,34,46,48,52,55,91,79,77,62,78,30,53,96,91,29,69,68,31,79,53,63,96,87,62,84,88,86,60,63,72,38,42,61,70,58,59,70,62,53,76,61,48,48,60,65,45,67,36,30,34,69,40,98,78,60,44,48,32,27,23,79,30,40,41,92,54,73,37,80,42,72,75,66,80,82,79,77,82,82,80,85,81,83,84,82,89,84,84,90,90,82,91,86,88,72,80,62,66,82,87,90,91,84,76,95,69,70,84,68,76,75,71,76,86,68,54,48,32,43,43,75,42,72,46,101,82,73,46,79,37,86,42,74,61,75,83,53,54,44,39,36,43,53,72,54,74,42,70,42,88,78,54,81,37,70,76,75,68,55,81,65,88,66,93,75,70,46,80,48,49,100,45,99,85,50,76,74,38,84,47,78,65,56,93,57,53,43,74,57,94,93,44,82,38,74,69,68,81,93,77,61,94,69,47,45,74,48,74,78,87,87,51,82,40,80,40,73,56,73,56,67,68,40,46,82,42,64,48,100,84,68,48,76,42,75,37,72,38,19,43,37,40,46,40,39,44,71,75,40,82,68,38,40,36,34,32,32,34,29,27,38,31,81,39,38,31,87,28,73,31,70,36,28,30,40,15,30,33,78,48,82,84,41,40,85,87,49,50,68,44,82,59,54,52,60,69,45,76,50,69,45,76,48,68,85,46,60,52,59,36,57,35,24,36,19,14,38,34,26,32,88,70,38,75,24,65,23,53,80,45,73,52,66,24,47,74,53,73,74,38,82,40,96,43,20,24,28,29,34,71,57,47,90,89,42,78,81,49,46,100,90,46,92,28,33,35,26,31,48,84,56,65,83,36,86,55,40,28,54,26,73,60,37,82,55,64,82,88,76,44,40,47,49,59,84,26,12,55,60,15,18,53,53,60,58,65,39,87,85,51,84,52,29,44,27,47,57,16,46,70,33,55,51,71,80,42,66,73,29,14,17,30,6,51,42,40,50,47,51,26,50,79,60,43,83,71,84,63,68,68,52,42,27,54,31,32,17,63,69,50,46,44,25,25,30,28,34,39,40,88,63,53,74,51,72,41,57,18,68,47,65,32,22,30,58,29,28,32,76,84